Protein AF-A0A165F771-F1 (afdb_monomer)

Foldseek 3Di:
DDFDKDWDDDPWKIKIKTFDDDDDFDQVLLVVLCVCVPLAQDSAWDDDQFFTWGCLVWFWDDPDRGIIMIIDTGTGGDFGKDWDWDKDWLAWKKKFKWKAQDPQCQVCVVVLLVVLLVQLCVVDVVPDDPFKDKDWQKPVAQRQLVLQDPDGDRDSMIMIMMMIGHHYPVVRVSSVVSSQVCQQFPWGWDQDDPDPDPDDDDDSPRDGDRPGGRTHGPDPPRMDIPTIAMDIDDTDIDGDPDPCVVPPDDDDDDDDPPPPPPVVPPDDDDDDDDDDDDDPPPVPDDDDDDFLVNFFPDWWWWNNAFWKIKIKTFGSDLVSLVVVVVVPQQDLVNQCVSRVHDSVQWSDFDADSSSSMTMTMGTDPGTQRDPSDRDNTNGPPDDGRDPPD

Organism: NCBI:txid1314785

Secondary structure (DSSP, 8-state):
----EEEEE-SS-EEEEEE------TTHHHHHHTTTTTT-SSSSEEEETTEEEE-TT-EEEE-SSSEEEEEEEEEEE---EEEEEEEEEEEEEEEEEEEE--HHHHHHHHHHHHHHHHHHHHH-TT--STT-EEEEEEETTTTTTGGG----PPPS-EEEEEEEEESSHHHHHHHHHHHHHHHHH--EEE-----S----SS----EEE-SS-S-B-S-SS--EEEEEEEEEEEEEEEE-S-SSTTS----------SSSSSGGGSS----------SSTTGGGG--S---HHHHEEEEEEEE-STTEEEEEEEESSHHHHHHHHHT--S-HHHHHHHTT--GGGEEEEEEEGGGTEEEEEEE-SS-TT-TT-S-TT------------

Sequence (389 aa):
MATNTVITTNEHELSIIALTQHQLGHAWAWLRSAHTLYEKTHPDMLPGPSGMLNLTHIMYKQLTLHIMHVRGIMFESRPYRIKLKGVKKTGFRLVFIGGIRDVGLIAQINHVLSIVENDAQMMDLKFTGDNCCIAFDVYGKNRVMGLLEAVKQHTHELCVLCEVLTPTQGLVHSVFNALYIVLLHTPYAYQVHPSPSPVLPHSHAISWVAMGENLVSPFTSMETGLGEASEFCVYHLIDVDDPLAPFPITYQTMSSAAHALEQMKKEMEGKKVDLVTQWQWAIKCGEKVIELQDVVMVLRSKNSGPYKLMFDVIFLNEENFQEVKNSGVPKKDILVKVYGVKPEMMLTCLFFPQVHAFKFTISRMQPNGSFGETDMHGLICNIDLKRSD

Radius of gyration: 28.33 Å; Cα contacts (8 Å, |Δi|>4): 627; chains: 1; bounding box: 53×91×73 Å

InterPro domains:
  IPR010839 Acyclic terpene utilisation, N-terminal [PF07287] (34-197)
  IPR025496 Protein of unknown function DUF4387 [PF14330] (292-378)

pLDDT: mean 71.77, std 18.84, range [25.97, 94.12]

Solvent-accessible surface area (backbone atoms only — not comparable to full-atom values): 23378 Å² total; per-residue (Å²): 133,86,72,62,62,51,74,49,73,57,102,66,38,46,32,39,40,44,50,59,95,68,97,64,55,82,64,48,65,44,58,55,53,45,54,52,46,57,63,39,74,45,69,35,62,46,79,53,51,51,23,34,41,36,37,84,61,44,42,80,43,77,77,50,78,45,36,35,39,37,36,48,31,32,73,45,79,42,80,41,39,49,76,47,75,40,71,41,83,66,26,20,33,36,34,34,62,31,38,37,61,56,68,57,53,64,77,42,41,72,61,53,52,53,49,24,51,55,53,19,40,69,73,37,76,83,65,59,70,98,57,58,47,77,36,81,43,40,36,62,59,38,40,78,52,48,87,43,49,80,69,83,66,89,60,78,48,36,37,41,35,39,41,36,37,15,74,38,69,73,54,32,55,54,55,47,52,37,36,49,56,35,50,32,56,62,64,49,72,34,85,69,74,84,65,94,65,94,73,78,90,91,69,91,69,72,43,69,60,64,89,63,72,61,58,46,60,97,49,93,69,56,69,46,78,69,44,77,36,55,36,81,75,40,84,47,74,43,82,48,96,56,86,52,76,89,55,84,82,86,87,82,92,78,92,83,86,79,75,75,69,72,70,73,74,79,80,83,84,90,88,88,88,88,87,92,86,84,75,84,71,77,80,76,71,86,73,92,81,81,58,66,75,80,56,37,73,39,78,42,34,30,37,35,59,56,49,28,37,28,38,46,36,29,30,76,44,66,67,52,33,48,53,52,62,70,64,64,62,92,34,66,75,48,50,26,59,65,45,68,50,59,73,82,39,54,73,34,74,47,76,42,75,84,47,25,28,41,38,37,22,34,53,47,96,60,51,58,62,38,90,80,61,66,56,77,61,26,70,67,76,75,79,90,74,71,83,80,129

Nearest PDB structures (foldseek):
  2f7v-assembly1_A  TM=2.810E-01  e=6.922E+00  Xanthomonas campestris

Structure (mmCIF, N/CA/C/O backbone):
data_AF-A0A165F771-F1
#
_entry.id   AF-A0A165F771-F1
#
loop_
_atom_site.group_PDB
_atom_site.id
_atom_site.type_symbol
_atom_site.label_atom_id
_atom_site.label_alt_id
_atom_site.label_comp_id
_atom_site.label_asym_id
_atom_site.label_entity_id
_atom_site.label_seq_id
_atom_site.pdbx_PDB_ins_code
_atom_site.Cartn_x
_atom_site.Cartn_y
_atom_site.Cartn_z
_atom_site.occupancy
_atom_site.B_iso_or_equiv
_atom_site.auth_seq_id
_atom_site.auth_comp_id
_atom_site.auth_asym_id
_atom_site.auth_atom_id
_atom_site.pdbx_PDB_model_num
ATOM 1 N N . MET A 1 1 ? 7.103 -18.656 26.544 1.00 28.45 1 MET A N 1
ATOM 2 C CA . MET A 1 1 ? 6.274 -19.056 27.704 1.00 28.45 1 MET A CA 1
ATOM 3 C C . MET A 1 1 ? 4.851 -19.270 27.215 1.00 28.45 1 MET A C 1
ATOM 5 O O . MET A 1 1 ? 4.335 -18.402 26.524 1.00 28.45 1 MET A O 1
ATOM 9 N N . ALA A 1 2 ? 4.289 -20.459 27.445 1.00 25.97 2 ALA A N 1
ATOM 10 C CA . ALA A 1 2 ? 3.064 -20.930 26.799 1.00 25.97 2 ALA A CA 1
ATOM 11 C C . ALA A 1 2 ? 1.809 -20.183 27.291 1.00 25.97 2 ALA A C 1
ATOM 13 O O . ALA A 1 2 ? 1.517 -20.139 28.485 1.00 25.97 2 ALA A O 1
ATOM 14 N N . THR A 1 3 ? 1.055 -19.607 26.356 1.00 31.91 3 THR A N 1
ATOM 15 C CA . THR A 1 3 ? -0.298 -19.086 26.564 1.00 31.91 3 THR A CA 1
ATOM 16 C C . THR A 1 3 ? -1.257 -20.256 26.763 1.00 31.91 3 THR A C 1
ATOM 18 O O . THR A 1 3 ? -1.718 -20.866 25.801 1.00 31.91 3 THR A O 1
ATOM 21 N N . ASN A 1 4 ? -1.580 -20.584 28.014 1.00 36.94 4 ASN A N 1
ATOM 22 C CA . ASN A 1 4 ? -2.593 -21.600 28.298 1.00 36.94 4 ASN A CA 1
ATOM 23 C C . ASN A 1 4 ? -3.978 -21.056 27.913 1.00 36.94 4 ASN A C 1
ATOM 25 O O . ASN A 1 4 ? -4.586 -20.263 28.633 1.00 36.94 4 ASN A O 1
ATOM 29 N N . THR A 1 5 ? -4.449 -21.467 26.739 1.00 37.25 5 THR A N 1
ATOM 30 C CA . THR A 1 5 ? -5.792 -21.185 26.230 1.00 37.25 5 THR A CA 1
ATOM 31 C C . THR A 1 5 ? -6.615 -22.456 26.376 1.00 37.25 5 THR A C 1
ATOM 33 O O . THR A 1 5 ? -6.288 -23.471 25.767 1.00 37.25 5 THR A O 1
ATOM 36 N N . VAL A 1 6 ? -7.661 -22.418 27.201 1.00 37.03 6 VAL A N 1
ATOM 37 C CA . VAL A 1 6 ? -8.611 -23.527 27.324 1.00 37.03 6 VAL A CA 1
ATOM 38 C C . VAL A 1 6 ? -9.738 -23.263 26.336 1.00 37.03 6 VAL A C 1
ATOM 40 O O . VAL A 1 6 ? -10.462 -22.276 26.466 1.00 37.03 6 VAL A O 1
ATOM 43 N N . ILE A 1 7 ? -9.856 -24.122 25.328 1.00 39.56 7 ILE A N 1
ATOM 44 C CA . ILE A 1 7 ? -10.924 -24.071 24.329 1.00 39.56 7 ILE A CA 1
ATOM 45 C C . ILE A 1 7 ? -11.930 -25.159 24.692 1.00 39.56 7 ILE A C 1
ATOM 47 O O . ILE A 1 7 ? -11.562 -26.326 24.810 1.00 39.56 7 ILE A O 1
ATOM 51 N N . THR A 1 8 ? -13.189 -24.782 24.882 1.00 38.19 8 THR A N 1
ATOM 52 C CA . THR A 1 8 ? -14.305 -25.712 25.048 1.00 38.19 8 THR A CA 1
ATOM 53 C C . THR A 1 8 ? -15.272 -25.527 23.885 1.00 38.19 8 THR A C 1
ATOM 55 O O . THR A 1 8 ? -15.619 -24.407 23.520 1.00 38.19 8 THR A O 1
ATOM 58 N N . THR A 1 9 ? -15.689 -26.622 23.260 1.00 35.97 9 THR A N 1
ATOM 59 C CA . THR A 1 9 ? -16.608 -26.603 22.114 1.00 35.97 9 THR A CA 1
ATOM 60 C C . THR A 1 9 ? -17.872 -27.375 22.463 1.00 35.97 9 THR A C 1
ATOM 62 O O . THR A 1 9 ? -17.773 -28.498 22.957 1.00 35.97 9 THR A O 1
ATOM 65 N N . ASN A 1 10 ? -19.044 -26.801 22.197 1.00 41.66 10 ASN A N 1
ATOM 66 C CA . ASN A 1 10 ? -20.278 -27.569 22.006 1.00 41.66 10 ASN A CA 1
ATOM 67 C C . ASN A 1 10 ? -20.545 -27.690 20.487 1.00 41.66 10 ASN A C 1
ATOM 69 O O . ASN A 1 10 ? -19.837 -27.057 19.705 1.00 41.66 10 ASN A O 1
ATOM 73 N N . GLU A 1 11 ? -21.509 -28.509 20.055 1.00 44.09 11 GLU A N 1
ATOM 74 C CA . GLU A 1 11 ? -21.719 -28.866 18.633 1.00 44.09 11 GLU A CA 1
ATOM 75 C C . GLU A 1 11 ? -21.855 -27.664 17.667 1.00 44.09 11 GLU A C 1
ATOM 77 O O . GLU A 1 11 ? -21.627 -27.829 16.468 1.00 44.09 11 GLU A O 1
ATOM 82 N N . HIS A 1 12 ? -22.143 -26.448 18.163 1.00 44.62 12 HIS A N 1
ATOM 83 C CA . HIS A 1 12 ? -22.309 -25.238 17.344 1.00 44.62 12 HIS A CA 1
ATOM 84 C C . HIS A 1 12 ? -21.619 -23.962 17.874 1.00 44.62 12 HIS A C 1
ATOM 86 O O . HIS A 1 12 ? -21.603 -22.947 17.177 1.00 44.62 12 HIS A O 1
ATOM 92 N N . GLU A 1 13 ? -21.030 -23.982 19.071 1.00 41.25 13 GLU A N 1
ATOM 93 C CA . GLU A 1 13 ? -20.460 -22.810 19.742 1.00 41.25 13 GLU A CA 1
ATOM 94 C C . GLU A 1 13 ? -19.071 -23.115 20.313 1.00 41.25 13 GLU A C 1
ATOM 96 O O . GLU A 1 13 ? -18.854 -24.087 21.049 1.00 41.25 13 GLU A O 1
ATOM 101 N N . LEU A 1 14 ? -18.124 -22.229 20.008 1.00 46.34 14 LEU A N 1
ATOM 102 C CA . LEU A 1 14 ? -16.763 -22.284 20.524 1.00 46.34 14 LEU A CA 1
ATOM 103 C C . LEU A 1 14 ? -16.607 -21.278 21.674 1.00 46.34 14 LEU A C 1
ATOM 105 O O . LEU A 1 14 ? -16.805 -20.074 21.503 1.00 46.34 14 LEU A O 1
ATOM 109 N N . SER A 1 15 ? -16.246 -21.768 22.861 1.00 37.28 15 SER A N 1
ATOM 110 C CA . SER A 1 15 ? -15.972 -20.953 24.044 1.00 37.28 15 SER A CA 1
ATOM 111 C C . SER A 1 15 ? -14.488 -21.010 24.393 1.00 37.28 15 SER A C 1
ATOM 113 O O . SER A 1 15 ? -13.879 -22.075 24.453 1.00 37.28 15 SER A O 1
ATOM 115 N N . ILE A 1 16 ? -13.882 -19.843 24.612 1.00 51.59 16 ILE A N 1
ATOM 116 C CA . ILE A 1 16 ? -12.446 -19.724 24.883 1.00 51.59 16 ILE A CA 1
ATOM 117 C C . ILE A 1 16 ? -12.245 -19.054 26.236 1.00 51.59 16 ILE A C 1
ATOM 119 O O . ILE A 1 16 ? -12.798 -17.985 26.502 1.00 51.59 16 ILE A O 1
ATOM 123 N N . ILE A 1 17 ? -11.418 -19.665 27.080 1.00 42.66 17 ILE A N 1
ATOM 124 C CA . ILE A 1 17 ? -10.889 -19.064 28.302 1.00 42.66 17 ILE A CA 1
ATOM 125 C C . ILE A 1 17 ? -9.389 -18.858 28.090 1.00 42.66 17 ILE A C 1
ATOM 127 O O . ILE A 1 17 ? -8.619 -19.817 28.024 1.00 42.66 17 ILE A O 1
ATOM 131 N N . ALA A 1 18 ? -8.970 -17.601 27.954 1.00 43.16 18 ALA A N 1
ATOM 132 C CA . ALA A 1 18 ? -7.585 -17.251 27.643 1.00 43.16 18 ALA A CA 1
ATOM 133 C C . ALA A 1 18 ? -6.880 -16.620 28.855 1.00 43.16 18 ALA A C 1
ATOM 135 O O . ALA A 1 18 ? -7.299 -15.566 29.338 1.00 43.16 18 ALA A O 1
ATOM 136 N N . LEU A 1 19 ? -5.769 -17.216 29.301 1.00 37.06 19 LEU A N 1
ATOM 137 C CA . LEU A 1 19 ? -4.906 -16.694 30.372 1.00 37.06 19 LEU A CA 1
ATOM 138 C C . LEU A 1 19 ? -3.768 -15.825 29.807 1.00 37.06 19 LEU A C 1
ATOM 140 O O . LEU A 1 19 ? -3.180 -16.158 28.780 1.00 37.06 19 LEU A O 1
ATOM 144 N N . THR A 1 20 ? -3.428 -14.724 30.487 1.00 41.56 20 THR A N 1
ATOM 145 C CA . THR A 1 20 ? -2.232 -13.899 30.197 1.00 41.56 20 THR A CA 1
ATOM 146 C C . THR A 1 20 ? -1.314 -13.762 31.401 1.00 41.56 20 THR A C 1
ATOM 148 O O . THR A 1 20 ? -1.791 -13.582 32.514 1.00 41.56 20 THR A O 1
ATOM 151 N N . GLN A 1 21 ? -0.001 -13.761 31.152 1.00 38.47 21 GLN A N 1
ATOM 152 C CA . GLN A 1 21 ? 1.048 -13.633 32.176 1.00 38.47 21 GLN A CA 1
ATOM 153 C C . GLN A 1 21 ? 1.621 -12.205 32.338 1.00 38.47 21 GLN A C 1
ATOM 155 O O . GLN A 1 21 ? 2.573 -12.029 33.088 1.00 38.47 21 GLN A O 1
ATOM 160 N N . HIS A 1 22 ? 1.075 -11.177 31.672 1.00 39.28 22 HIS A N 1
ATOM 161 C CA . HIS A 1 22 ? 1.629 -9.812 31.724 1.00 39.28 22 HIS A CA 1
ATOM 162 C C . HIS A 1 22 ? 0.827 -8.849 32.617 1.00 39.28 22 HIS A C 1
ATOM 164 O O . HIS A 1 22 ? -0.398 -8.819 32.562 1.00 39.28 22 HIS A O 1
ATOM 170 N N . GLN A 1 23 ? 1.558 -8.044 33.401 1.00 39.53 23 GLN A N 1
ATOM 171 C CA . GLN A 1 23 ? 1.109 -7.275 34.577 1.00 39.53 23 GLN A CA 1
ATOM 172 C C . GLN A 1 23 ? 0.292 -5.989 34.312 1.00 39.53 23 GLN A C 1
ATOM 174 O O . GLN A 1 23 ? 0.146 -5.162 35.209 1.00 39.53 23 GLN A O 1
ATOM 179 N N . LEU A 1 24 ? -0.246 -5.776 33.111 1.00 39.16 24 LEU A N 1
ATOM 180 C CA . LEU A 1 24 ? -1.029 -4.573 32.796 1.00 39.16 24 LEU A CA 1
ATOM 181 C C . LEU A 1 24 ? -2.526 -4.934 32.794 1.00 39.16 24 LEU A C 1
ATOM 183 O O . LEU A 1 24 ? -2.942 -5.851 32.096 1.00 39.16 24 LEU A O 1
ATOM 187 N N . GLY A 1 25 ? -3.320 -4.255 33.629 1.00 41.97 25 GLY A N 1
ATOM 188 C CA . GLY A 1 25 ? -4.717 -4.591 33.948 1.00 41.97 25 GLY A CA 1
ATOM 189 C C . GLY A 1 25 ? -5.767 -4.318 32.853 1.00 41.97 25 GLY A C 1
ATOM 190 O O . GLY A 1 25 ? -5.460 -4.306 31.667 1.00 41.97 25 GLY A O 1
ATOM 191 N N . HIS A 1 26 ? -7.022 -4.119 33.289 1.00 40.59 26 HIS A N 1
ATOM 192 C CA . HIS A 1 26 ? -8.334 -4.082 32.591 1.00 40.59 26 HIS A CA 1
ATOM 193 C C . HIS A 1 26 ? -8.446 -3.683 31.092 1.00 40.59 26 HIS A C 1
ATOM 195 O O . HIS A 1 26 ? -9.433 -4.057 30.459 1.00 40.59 26 HIS A O 1
ATOM 201 N N . ALA A 1 27 ? -7.472 -3.000 30.489 1.00 42.12 27 ALA A N 1
ATOM 202 C CA . ALA A 1 27 ? -7.439 -2.653 29.063 1.00 42.12 27 ALA A CA 1
ATOM 203 C C . ALA A 1 27 ? -7.090 -3.838 28.124 1.00 42.12 27 ALA A C 1
ATOM 205 O O . ALA A 1 27 ? -7.340 -3.778 26.921 1.00 42.12 27 ALA A O 1
ATOM 206 N N . TRP A 1 28 ? -6.550 -4.950 28.641 1.00 49.09 28 TRP A N 1
ATOM 207 C CA . TRP A 1 28 ? -6.090 -6.068 27.795 1.00 49.09 28 TRP A CA 1
ATOM 208 C C . TRP A 1 28 ? -7.178 -6.996 27.265 1.00 49.09 28 TRP A C 1
ATOM 210 O O . TRP A 1 28 ? -6.947 -7.669 26.262 1.00 49.09 28 TRP A O 1
ATOM 220 N N . ALA A 1 29 ? -8.346 -7.054 27.906 1.00 45.41 29 ALA A N 1
ATOM 221 C CA . ALA A 1 29 ? -9.497 -7.779 27.362 1.00 45.41 29 ALA A CA 1
ATOM 222 C C . ALA A 1 29 ? -9.829 -7.254 25.954 1.00 45.41 29 ALA A C 1
ATOM 224 O O . ALA A 1 29 ? -9.896 -8.015 24.990 1.00 45.41 29 ALA A O 1
ATOM 225 N N . TRP A 1 30 ? -9.874 -5.923 25.862 1.00 49.34 30 TRP A N 1
ATOM 226 C CA . TRP A 1 30 ? -10.142 -5.123 24.671 1.00 49.34 30 TRP A CA 1
ATOM 227 C C . TRP A 1 30 ? -8.976 -5.138 23.670 1.00 49.34 30 TRP A C 1
ATOM 229 O O . TRP A 1 30 ? -9.172 -5.263 22.464 1.00 49.34 30 TRP A O 1
ATOM 239 N N . LEU A 1 31 ? -7.728 -5.105 24.151 1.00 49.31 31 LEU A N 1
ATOM 240 C CA . LEU A 1 31 ? -6.547 -5.224 23.285 1.00 49.31 31 LEU A CA 1
ATOM 241 C C . LEU A 1 31 ? -6.373 -6.645 22.703 1.00 49.31 31 LEU A C 1
ATOM 243 O O . LEU A 1 31 ? -5.847 -6.822 21.601 1.00 49.31 31 LEU A O 1
ATOM 247 N N . ARG A 1 32 ? -6.824 -7.689 23.412 1.00 51.34 32 ARG A N 1
ATOM 248 C CA . ARG A 1 32 ? -6.842 -9.063 22.885 1.00 51.34 32 ARG A CA 1
ATOM 249 C C . ARG A 1 32 ? -8.003 -9.300 21.937 1.00 51.34 32 ARG A C 1
ATOM 251 O O . ARG A 1 32 ? -7.781 -9.910 20.896 1.00 51.34 32 ARG A O 1
ATOM 258 N N . SER A 1 33 ? -9.193 -8.787 22.228 1.00 54.97 33 SER A N 1
ATOM 259 C CA . SER A 1 33 ? -10.298 -8.825 21.269 1.00 54.97 33 SER A CA 1
ATOM 260 C C . SER A 1 33 ? -9.965 -8.038 19.992 1.00 54.97 33 SER A C 1
ATOM 262 O O . SER A 1 33 ? -10.337 -8.454 18.904 1.00 54.97 33 SER A O 1
ATOM 264 N N . ALA A 1 34 ? -9.119 -7.007 20.070 1.00 55.88 34 ALA A N 1
ATOM 265 C CA . ALA A 1 34 ? -8.562 -6.328 18.900 1.00 55.88 34 ALA A CA 1
ATOM 266 C C . ALA A 1 34 ? -7.661 -7.195 17.989 1.00 55.88 34 ALA A C 1
ATOM 268 O O . ALA A 1 34 ? -7.359 -6.781 16.866 1.00 55.88 34 ALA A O 1
ATOM 269 N N . HIS A 1 35 ? -7.245 -8.403 18.399 1.00 60.94 35 HIS A N 1
ATOM 270 C CA . HIS A 1 35 ? -6.588 -9.346 17.482 1.00 60.94 35 HIS A CA 1
ATOM 271 C C . HIS A 1 35 ? -7.554 -9.904 16.432 1.00 60.94 35 HIS A C 1
ATOM 273 O O . HIS A 1 35 ? -7.104 -10.274 15.350 1.00 60.94 35 HIS A O 1
ATOM 279 N N . THR A 1 36 ? -8.870 -9.922 16.688 1.00 61.34 36 THR A N 1
ATOM 280 C CA . THR A 1 36 ? -9.841 -10.269 15.636 1.00 61.34 36 THR A CA 1
ATOM 281 C C . THR A 1 36 ? -9.897 -9.192 14.552 1.00 61.34 36 THR A C 1
ATOM 283 O O . THR A 1 36 ? -10.221 -9.499 13.407 1.00 61.34 36 THR A O 1
ATOM 286 N N . LEU A 1 37 ? -9.503 -7.953 14.882 1.00 65.19 37 LEU A N 1
ATOM 287 C CA . LEU A 1 37 ? -9.395 -6.839 13.939 1.00 65.19 37 LEU A CA 1
ATOM 288 C C . LEU A 1 37 ? -8.088 -6.871 13.133 1.00 65.19 37 LEU A C 1
ATOM 290 O O . LEU A 1 37 ? -8.074 -6.397 11.996 1.00 65.19 37 LEU A O 1
ATOM 294 N N . TYR A 1 38 ? -7.008 -7.410 13.707 1.00 64.81 38 TYR A N 1
ATOM 295 C CA . TYR A 1 38 ? -5.645 -7.307 13.178 1.00 64.81 38 TYR A CA 1
ATOM 296 C C . TYR A 1 38 ? -5.472 -8.001 11.821 1.00 64.81 38 TYR A C 1
ATOM 298 O O . TYR A 1 38 ? -5.721 -9.198 11.688 1.00 64.81 38 TYR A O 1
ATOM 306 N N . GLU A 1 39 ? -5.030 -7.236 10.817 1.00 66.12 39 GLU A N 1
ATOM 307 C CA . GLU A 1 39 ? -4.794 -7.683 9.430 1.00 66.12 39 GLU A CA 1
ATOM 308 C C . GLU A 1 39 ? -6.019 -8.317 8.738 1.00 66.12 39 GLU A C 1
ATOM 310 O O . GLU A 1 39 ? -5.910 -8.929 7.670 1.00 66.12 39 GLU A O 1
ATOM 315 N N . LYS A 1 40 ? -7.226 -8.139 9.293 1.00 75.69 40 LYS A N 1
ATOM 316 C CA . LYS A 1 40 ? -8.477 -8.664 8.728 1.00 75.69 40 LYS A CA 1
ATOM 317 C C . LYS A 1 40 ? -9.257 -7.594 7.977 1.00 75.69 40 LYS A C 1
ATOM 319 O O . LYS A 1 40 ? -9.381 -6.462 8.427 1.00 75.69 40 LYS A O 1
ATOM 324 N N . THR A 1 41 ? -9.852 -7.985 6.850 1.00 73.75 41 THR A N 1
ATOM 325 C CA . THR A 1 41 ? -10.706 -7.106 6.032 1.00 73.75 41 THR A CA 1
ATOM 326 C C . THR A 1 41 ? -12.038 -6.798 6.719 1.00 73.75 41 THR A C 1
ATOM 328 O O . THR A 1 41 ? -12.605 -5.722 6.539 1.00 73.75 41 THR A O 1
ATOM 331 N N . HIS A 1 42 ? -12.554 -7.757 7.486 1.00 78.94 42 HIS A N 1
ATOM 332 C CA . HIS A 1 42 ? -13.834 -7.658 8.170 1.00 78.94 42 HIS A CA 1
ATOM 333 C C . HIS A 1 42 ? -13.667 -8.152 9.614 1.00 78.94 42 HIS A C 1
ATOM 335 O O . HIS A 1 42 ? -12.934 -9.124 9.820 1.00 78.94 42 HIS A O 1
ATOM 341 N N . PRO A 1 43 ? -14.265 -7.478 10.610 1.00 78.00 43 PRO A N 1
ATOM 342 C CA . PRO A 1 43 ? -13.998 -7.774 12.015 1.00 78.00 43 PRO A CA 1
ATOM 343 C C . PRO A 1 43 ? -14.782 -8.967 12.569 1.00 78.00 43 PRO A C 1
ATOM 345 O O . PRO A 1 43 ? -14.329 -9.559 13.546 1.00 78.00 43 PRO A O 1
ATOM 348 N N . ASP A 1 44 ? -15.921 -9.326 11.966 1.00 82.44 44 ASP A N 1
ATOM 349 C CA . ASP A 1 44 ? -16.794 -10.398 12.462 1.00 82.44 44 ASP A CA 1
ATOM 350 C C . ASP A 1 44 ? -16.818 -11.676 11.600 1.00 82.44 44 ASP A C 1
ATOM 352 O O . ASP A 1 44 ? -17.073 -12.750 12.128 1.00 82.44 44 ASP A O 1
ATOM 356 N N . MET A 1 45 ? -16.492 -11.600 10.308 1.00 82.88 45 MET A N 1
ATOM 357 C CA . MET A 1 45 ? -16.521 -12.739 9.385 1.00 82.88 45 MET A CA 1
ATOM 358 C C . MET A 1 45 ? -15.101 -13.109 8.969 1.00 82.88 45 MET A C 1
ATOM 360 O O . MET A 1 45 ? -14.478 -12.438 8.140 1.00 82.88 45 MET A O 1
ATOM 364 N N . LEU A 1 46 ? -14.576 -14.182 9.563 1.00 83.06 46 LEU A N 1
ATOM 365 C CA . LEU A 1 46 ? -13.206 -14.641 9.358 1.00 83.06 46 LEU A CA 1
ATOM 366 C C . LEU A 1 46 ? -13.171 -15.906 8.483 1.00 83.06 46 LEU A C 1
ATOM 368 O O . LEU A 1 46 ? -13.440 -17.002 8.982 1.00 83.06 46 LEU A O 1
ATOM 372 N N . PRO A 1 47 ? -12.829 -15.790 7.184 1.00 80.69 47 PRO A N 1
ATOM 373 C CA . PRO A 1 47 ? -12.807 -16.942 6.290 1.00 80.69 47 PRO A CA 1
ATOM 374 C C . PRO A 1 47 ? -11.636 -17.869 6.617 1.00 80.69 47 PRO A C 1
ATOM 376 O O . PRO A 1 47 ? -10.492 -17.423 6.734 1.00 80.69 47 PRO A O 1
ATOM 379 N N . GLY A 1 48 ? -11.931 -19.163 6.716 1.00 81.25 48 GLY A N 1
ATOM 380 C CA . GLY A 1 48 ? -10.969 -20.256 6.796 1.00 81.25 48 GLY A CA 1
ATOM 381 C C . GLY A 1 48 ? -11.117 -21.229 5.617 1.00 81.25 48 GLY A C 1
ATOM 382 O O . GLY A 1 48 ? -12.023 -21.073 4.798 1.00 81.25 48 GLY A O 1
ATOM 383 N N . PRO A 1 49 ? -10.236 -22.240 5.511 1.00 72.00 49 PRO A N 1
ATOM 384 C CA . PRO A 1 49 ? -10.241 -23.180 4.388 1.00 72.00 49 PRO A CA 1
ATOM 385 C C . PRO A 1 49 ? -11.541 -23.981 4.247 1.00 72.00 49 PRO A C 1
ATOM 387 O O . PRO A 1 49 ? -11.960 -24.236 3.130 1.00 72.00 49 PRO A O 1
ATOM 390 N N . SER A 1 50 ? -12.197 -24.340 5.356 1.00 76.12 50 SER A N 1
ATOM 391 C CA . SER A 1 50 ? -13.383 -25.216 5.403 1.00 76.12 50 SER A CA 1
ATOM 392 C C . SER A 1 50 ? -14.659 -24.524 5.903 1.00 76.12 50 SER A C 1
ATOM 394 O O . SER A 1 50 ? -15.624 -25.180 6.303 1.00 76.12 50 SER A O 1
ATOM 396 N N . GLY A 1 51 ? -14.663 -23.193 5.966 1.00 82.00 51 GLY A N 1
ATOM 397 C CA . GLY A 1 51 ? -15.772 -22.473 6.577 1.00 82.00 51 GLY A CA 1
ATOM 398 C C . GLY A 1 51 ? -15.487 -21.018 6.885 1.00 82.00 51 GLY A C 1
ATOM 399 O O . GLY A 1 51 ? -14.439 -20.464 6.558 1.00 82.00 51 GLY A O 1
ATOM 400 N N . MET A 1 52 ? -16.456 -20.390 7.527 1.00 84.00 52 MET A N 1
ATOM 401 C CA . MET A 1 52 ? -16.391 -19.019 7.997 1.00 84.00 52 MET A CA 1
ATOM 402 C C . MET A 1 52 ? -16.570 -19.025 9.508 1.00 84.00 52 MET A C 1
ATOM 404 O O . MET A 1 52 ? -17.529 -19.591 10.024 1.00 84.00 52 MET A O 1
ATOM 408 N N . LEU A 1 53 ? -15.651 -18.388 10.219 1.00 83.25 53 LEU A N 1
ATOM 409 C CA . LEU A 1 53 ? -15.799 -18.169 11.647 1.00 83.25 53 LEU A CA 1
ATOM 410 C C . LEU A 1 53 ? -16.550 -16.846 11.836 1.00 83.25 53 LEU A C 1
ATOM 412 O O . LEU A 1 53 ? -16.030 -15.780 11.506 1.00 83.25 53 LEU A O 1
ATOM 416 N N . ASN A 1 54 ? -17.795 -16.956 12.291 1.00 83.12 54 ASN A N 1
ATOM 417 C CA . ASN A 1 54 ? -18.737 -15.868 12.503 1.00 83.12 54 ASN A CA 1
ATOM 418 C C . ASN A 1 54 ? -18.666 -15.406 13.969 1.00 83.12 54 ASN A C 1
ATOM 420 O O . ASN A 1 54 ? -18.900 -16.176 14.904 1.00 83.12 54 ASN A O 1
ATOM 424 N N . LEU A 1 55 ? -18.312 -14.137 14.154 1.00 83.94 55 LEU A N 1
ATOM 425 C CA . LEU A 1 55 ? -18.149 -13.460 15.437 1.00 83.94 55 LEU A CA 1
ATOM 426 C C . LEU A 1 55 ? -19.238 -12.404 15.680 1.00 83.94 55 LEU A C 1
ATOM 428 O O . LEU A 1 55 ? -19.102 -11.610 16.608 1.00 83.94 55 LEU A O 1
ATOM 432 N N . THR A 1 56 ? -20.302 -12.340 14.876 1.00 82.12 56 THR A N 1
ATOM 433 C CA . THR A 1 56 ? -21.333 -11.290 14.988 1.00 82.12 56 THR A CA 1
ATOM 434 C C . THR A 1 56 ? -21.975 -11.263 16.382 1.00 82.12 56 THR A C 1
ATOM 436 O O . THR A 1 56 ? -22.290 -10.192 16.905 1.00 82.12 56 THR A O 1
ATOM 439 N N . HIS A 1 57 ? -22.091 -12.428 17.025 1.00 80.75 57 HIS A N 1
ATOM 440 C CA . HIS A 1 57 ? -22.645 -12.590 18.372 1.00 80.75 57 HIS A CA 1
ATOM 441 C C . HIS A 1 57 ? -21.579 -12.817 19.453 1.00 80.75 57 HIS A C 1
ATOM 443 O O . HIS A 1 57 ? -21.906 -13.279 20.547 1.00 80.75 57 HIS A O 1
ATOM 449 N N . ILE A 1 58 ? -20.307 -12.500 19.172 1.00 78.56 58 ILE A N 1
ATOM 450 C CA . ILE A 1 58 ? -19.236 -12.696 20.149 1.00 78.56 58 ILE A CA 1
ATOM 451 C C . ILE A 1 58 ? -19.466 -11.831 21.392 1.00 78.56 58 ILE A C 1
ATOM 453 O O . ILE A 1 58 ? -19.741 -10.633 21.313 1.00 78.56 58 ILE A O 1
ATOM 457 N N . MET A 1 59 ? -19.311 -12.448 22.558 1.00 71.56 59 MET A N 1
ATOM 458 C CA . MET A 1 59 ? -19.371 -11.785 23.851 1.00 71.56 59 MET A CA 1
ATOM 459 C C . MET A 1 59 ? -18.052 -11.968 24.588 1.00 71.56 59 MET A C 1
ATOM 461 O O . MET A 1 59 ? -17.571 -13.091 24.757 1.00 71.56 59 MET A O 1
ATOM 465 N N . TYR A 1 60 ? -17.509 -10.857 25.077 1.00 75.56 60 TYR A N 1
ATOM 466 C CA . TYR A 1 60 ? -16.325 -10.828 25.923 1.00 75.56 60 TYR A CA 1
ATOM 467 C C . TYR A 1 60 ? -16.747 -10.537 27.361 1.00 75.56 60 TYR A C 1
ATOM 469 O O . TYR A 1 60 ? -17.300 -9.481 27.658 1.00 75.56 60 TYR A O 1
ATOM 477 N N . LYS A 1 61 ? -16.487 -11.476 28.271 1.00 69.56 61 LYS A N 1
ATOM 478 C CA . LYS A 1 61 ? -16.720 -11.298 29.705 1.00 69.56 61 LYS A CA 1
ATOM 479 C C . LYS A 1 61 ? -15.402 -11.416 30.450 1.00 69.56 61 LYS A C 1
ATOM 481 O O . LYS A 1 61 ? -14.829 -12.500 30.557 1.00 69.56 61 LYS A O 1
ATOM 486 N N . GLN A 1 62 ? -14.929 -10.306 31.002 1.00 63.94 62 GLN A N 1
ATOM 487 C CA . GLN A 1 62 ? -13.767 -10.326 31.881 1.00 63.94 62 GLN A CA 1
ATOM 488 C C . GLN A 1 62 ? -14.134 -11.034 33.193 1.00 63.94 62 GLN A C 1
ATOM 490 O O . GLN A 1 62 ? -15.074 -10.626 33.872 1.00 63.94 62 GLN A O 1
ATOM 495 N N . LEU A 1 63 ? -13.419 -12.107 33.541 1.00 59.34 63 LEU A N 1
ATOM 496 C CA . LEU A 1 63 ? -13.636 -12.852 34.788 1.00 59.34 63 LEU A CA 1
ATOM 497 C C . LEU A 1 63 ? -12.669 -12.412 35.892 1.00 59.34 63 LEU A C 1
ATOM 499 O O . LEU A 1 63 ? -13.049 -12.340 37.055 1.00 59.34 63 LEU A O 1
ATOM 503 N N . THR A 1 64 ? -11.421 -12.107 35.535 1.00 57.78 64 THR A N 1
ATOM 504 C CA . THR A 1 64 ? -10.393 -11.561 36.441 1.00 57.78 64 THR A CA 1
ATOM 505 C C . THR A 1 64 ? -9.501 -10.591 35.669 1.00 57.78 64 THR A C 1
ATOM 507 O O . THR A 1 64 ? -9.687 -10.437 34.472 1.00 57.78 64 THR A O 1
ATOM 510 N N . LEU A 1 65 ? -8.487 -9.968 36.279 1.00 53.25 65 LEU A N 1
ATOM 511 C CA . LEU A 1 65 ? -7.527 -9.116 35.550 1.00 53.25 65 LEU A CA 1
ATOM 512 C C . LEU A 1 65 ? -6.864 -9.807 34.341 1.00 53.25 65 LEU A C 1
ATOM 514 O O . LEU A 1 65 ? -6.557 -9.145 33.356 1.00 53.25 65 LEU A O 1
ATOM 518 N N . HIS A 1 66 ? -6.694 -11.130 34.384 1.00 51.66 66 HIS A N 1
ATOM 519 C CA . HIS A 1 66 ? -5.935 -11.882 33.376 1.00 51.66 66 HIS A CA 1
ATOM 520 C C . HIS A 1 66 ? -6.756 -12.947 32.642 1.00 51.66 66 HIS A C 1
ATOM 522 O O . HIS A 1 66 ? -6.258 -13.551 31.688 1.00 51.66 66 HIS A O 1
ATOM 528 N N . ILE A 1 67 ? -7.995 -13.189 33.083 1.00 50.75 67 ILE A N 1
ATOM 529 C CA . ILE A 1 67 ? -8.877 -14.217 32.533 1.00 50.75 67 ILE A CA 1
ATOM 530 C C . ILE A 1 67 ? -10.066 -13.543 31.874 1.00 50.75 67 ILE A C 1
ATOM 532 O O . ILE A 1 67 ? -10.846 -12.842 32.524 1.00 50.75 67 ILE A O 1
ATOM 536 N N . MET A 1 68 ? -10.220 -13.831 30.589 1.00 58.81 68 MET A N 1
ATOM 537 C CA . MET A 1 68 ? -11.381 -13.446 29.809 1.00 58.81 68 MET A CA 1
ATOM 538 C C . MET A 1 68 ? -12.099 -14.696 29.331 1.00 58.81 68 MET A C 1
ATOM 540 O O . MET A 1 68 ? -11.474 -15.670 28.907 1.00 58.81 68 MET A O 1
ATOM 544 N N . HIS A 1 69 ? -13.419 -14.634 29.395 1.00 60.78 69 HIS A N 1
ATOM 545 C CA . HIS A 1 69 ? -14.307 -15.628 28.844 1.00 60.78 69 HIS A CA 1
ATOM 546 C C . HIS A 1 69 ? -14.916 -15.106 27.552 1.00 60.78 69 HIS A C 1
ATOM 548 O O . HIS A 1 69 ? -15.525 -14.038 27.536 1.00 60.78 69 HIS A O 1
ATOM 554 N N . VAL A 1 70 ? -14.729 -15.863 26.478 1.00 68.06 70 VAL A N 1
ATOM 555 C CA . VAL A 1 70 ? -15.264 -15.566 25.152 1.00 68.06 70 VAL A CA 1
ATOM 556 C C . VAL A 1 70 ? -16.315 -16.613 24.797 1.00 68.06 70 VAL A C 1
ATOM 558 O O . VAL A 1 70 ? -16.083 -17.814 24.988 1.00 68.06 70 VAL A O 1
ATOM 561 N N . ARG A 1 71 ? -17.472 -16.158 24.312 1.00 70.38 71 ARG A N 1
ATOM 562 C CA . ARG A 1 71 ? -18.607 -16.986 23.867 1.00 70.38 71 ARG A CA 1
ATOM 563 C C . ARG A 1 71 ? -19.277 -16.397 22.631 1.00 70.38 71 ARG A C 1
ATOM 565 O O . ARG A 1 71 ? -18.987 -15.257 22.283 1.00 70.38 71 ARG A O 1
ATOM 572 N N . GLY A 1 72 ? -20.155 -17.164 21.985 1.00 71.12 72 GLY A N 1
ATOM 573 C CA . GLY A 1 72 ? -20.907 -16.720 20.807 1.00 71.12 72 GLY A CA 1
ATOM 574 C C . GLY A 1 72 ? -20.136 -16.773 19.483 1.00 71.12 72 GLY A C 1
ATOM 575 O O . GLY A 1 72 ? -20.564 -16.158 18.510 1.00 71.12 72 GLY A O 1
ATOM 576 N N . ILE A 1 73 ? -19.005 -17.488 19.434 1.00 78.69 73 ILE A N 1
ATOM 577 C CA . ILE A 1 73 ? -18.301 -17.784 18.180 1.00 78.69 73 ILE A CA 1
ATOM 578 C C . ILE A 1 73 ? -19.005 -18.956 17.505 1.00 78.69 73 ILE A C 1
ATOM 580 O O . ILE A 1 73 ? -19.069 -20.043 18.082 1.00 78.69 73 ILE A O 1
ATOM 584 N N . MET A 1 74 ? -19.468 -18.748 16.275 1.00 80.25 74 MET A N 1
ATOM 585 C CA . MET A 1 74 ? -20.107 -19.785 15.470 1.00 80.25 74 MET A CA 1
ATOM 586 C C . MET A 1 74 ? -19.231 -20.139 14.273 1.00 80.25 74 MET A C 1
ATOM 588 O O . MET A 1 74 ? -18.669 -19.262 13.615 1.00 80.25 74 MET A O 1
ATOM 592 N N . PHE A 1 75 ? -19.109 -21.430 13.976 1.00 81.25 75 PHE A N 1
ATOM 593 C CA . PHE A 1 75 ? -18.427 -21.895 12.775 1.00 81.25 75 PHE A CA 1
ATOM 594 C C . PHE A 1 75 ? -19.453 -22.293 11.716 1.00 81.25 75 PHE A C 1
ATOM 596 O O . PHE A 1 75 ? -20.186 -23.266 11.873 1.00 81.25 75 PHE A O 1
ATOM 603 N N . GLU A 1 76 ? -19.492 -21.543 10.621 1.00 84.31 76 GLU A N 1
ATOM 604 C CA . GLU A 1 76 ? -20.299 -21.863 9.451 1.00 84.31 76 GLU A CA 1
ATOM 605 C C . GLU A 1 76 ? -19.477 -22.739 8.509 1.00 84.31 76 GLU A C 1
ATOM 607 O O . GLU A 1 76 ? -18.545 -22.260 7.854 1.00 84.31 76 GLU A O 1
ATOM 612 N N . SER A 1 77 ? -19.823 -24.022 8.414 1.00 82.56 77 SER A N 1
ATOM 613 C CA . SER A 1 77 ? -19.190 -24.916 7.445 1.00 82.56 77 SER A CA 1
ATOM 614 C C . SER A 1 77 ? -19.451 -24.435 6.013 1.00 82.56 77 SER A C 1
ATOM 616 O O . SER A 1 77 ? -20.564 -24.041 5.662 1.00 82.56 77 SER A O 1
ATOM 618 N N . ARG A 1 78 ? -18.407 -24.447 5.182 1.00 84.56 78 ARG A N 1
ATOM 619 C CA . ARG A 1 78 ? -18.470 -24.159 3.742 1.00 84.56 78 ARG A CA 1
ATOM 620 C C . ARG A 1 78 ? -17.598 -25.174 2.994 1.00 84.56 78 ARG A C 1
ATOM 622 O O . ARG A 1 78 ? -16.710 -25.757 3.618 1.00 84.56 78 ARG A O 1
ATOM 629 N N . PRO A 1 79 ? -17.812 -25.383 1.681 1.00 82.25 79 PRO A N 1
ATOM 630 C CA . PRO A 1 79 ? -16.944 -26.246 0.885 1.00 82.25 79 PRO A CA 1
ATOM 631 C C . PRO A 1 79 ? -15.471 -25.872 1.051 1.00 82.25 79 PRO A C 1
ATOM 633 O O . PRO A 1 79 ? -15.137 -24.684 1.126 1.00 82.25 79 PRO A O 1
ATOM 636 N N . TYR A 1 80 ? -14.607 -26.886 1.135 1.00 83.69 80 TYR A N 1
ATOM 637 C CA . TYR A 1 80 ? -13.185 -26.665 1.346 1.00 83.69 80 TYR A CA 1
ATOM 638 C C . TYR A 1 80 ? -12.571 -25.974 0.129 1.00 83.69 80 TYR A C 1
ATOM 640 O O . TYR A 1 80 ? -12.735 -26.418 -1.007 1.00 83.69 80 TYR A O 1
ATOM 648 N N . ARG A 1 81 ? -11.834 -24.890 0.371 1.00 83.94 81 ARG A N 1
ATOM 649 C CA . ARG A 1 81 ? -11.144 -24.130 -0.669 1.00 83.94 81 ARG A CA 1
ATOM 650 C C . ARG A 1 81 ? -9.680 -23.943 -0.341 1.00 83.94 81 ARG A C 1
ATOM 652 O O . ARG A 1 81 ? -9.314 -23.532 0.760 1.00 83.94 81 ARG A O 1
ATOM 659 N N . ILE A 1 82 ? -8.843 -24.147 -1.348 1.00 84.75 82 ILE A N 1
ATOM 660 C CA . ILE A 1 82 ? 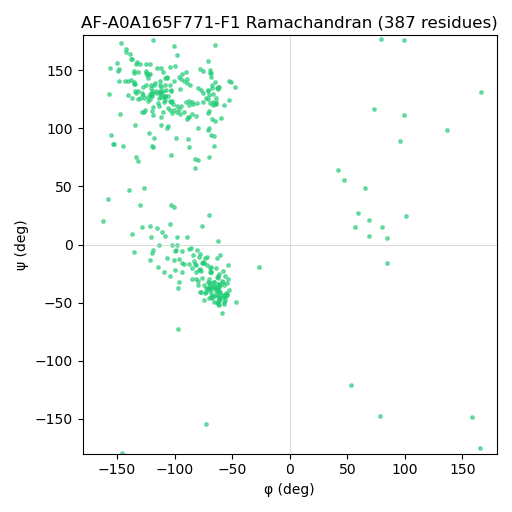-7.420 -23.826 -1.282 1.00 84.75 82 ILE A CA 1
ATOM 661 C C . ILE A 1 82 ? -7.204 -22.442 -1.881 1.00 84.75 82 ILE A C 1
ATOM 663 O O . ILE A 1 82 ? -7.703 -22.113 -2.958 1.00 84.75 82 ILE A O 1
ATOM 667 N N . LYS A 1 83 ? -6.423 -21.618 -1.185 1.00 85.81 83 LYS A N 1
ATOM 668 C CA . LYS A 1 83 ? -5.998 -20.319 -1.698 1.00 85.81 83 LYS A CA 1
ATOM 669 C C . LYS A 1 83 ? -4.759 -20.481 -2.565 1.00 85.81 83 LYS A C 1
ATOM 671 O O . LYS A 1 83 ? -3.679 -20.749 -2.045 1.00 85.81 83 LYS A O 1
ATOM 676 N N . LEU A 1 84 ? -4.907 -20.232 -3.860 1.00 84.44 84 LEU A N 1
ATOM 677 C CA . LEU A 1 84 ? -3.791 -20.181 -4.789 1.00 84.44 84 LEU A CA 1
ATOM 678 C C . LEU A 1 84 ? -3.249 -18.751 -4.865 1.00 84.44 84 LEU A C 1
ATOM 680 O O . LEU A 1 84 ? -3.975 -17.801 -5.177 1.00 84.44 84 LEU A O 1
ATOM 684 N N . LYS A 1 85 ? -1.957 -18.609 -4.568 1.00 84.75 85 LYS A N 1
ATOM 685 C CA . LYS A 1 85 ? -1.189 -17.383 -4.782 1.00 84.75 85 LYS A CA 1
ATOM 686 C C . LYS A 1 85 ? -0.034 -17.703 -5.719 1.00 84.75 85 LYS A C 1
ATOM 688 O O . LYS A 1 85 ? 0.708 -18.643 -5.455 1.00 84.75 85 LYS A O 1
ATOM 693 N N . GLY A 1 86 ? 0.114 -16.920 -6.776 1.00 83.00 86 GLY A N 1
ATOM 694 C CA . GLY A 1 86 ? 1.188 -17.069 -7.751 1.00 83.00 86 GLY A CA 1
ATOM 695 C C . GLY A 1 86 ? 1.844 -15.730 -8.033 1.00 83.00 86 GLY A C 1
ATOM 696 O O . GLY A 1 86 ? 1.186 -14.685 -7.983 1.00 83.00 86 GLY A O 1
ATOM 697 N N . VAL A 1 87 ? 3.138 -15.782 -8.326 1.00 85.94 87 VAL A N 1
ATOM 698 C CA . VAL A 1 87 ? 3.930 -14.628 -8.745 1.00 85.94 87 VAL A CA 1
ATOM 699 C C . VAL A 1 87 ? 4.533 -14.890 -10.118 1.00 85.94 87 VAL A C 1
ATOM 701 O O . VAL A 1 87 ? 4.856 -16.030 -10.454 1.00 85.94 87 VAL A O 1
ATOM 704 N N . LYS A 1 88 ? 4.670 -13.837 -10.919 1.00 87.38 88 LYS A N 1
ATOM 705 C CA . LYS A 1 88 ? 5.324 -13.871 -12.227 1.00 87.38 88 LYS A CA 1
ATOM 706 C C . LYS A 1 88 ? 6.539 -12.954 -12.182 1.00 87.38 88 LYS A C 1
ATOM 708 O O . LYS A 1 88 ? 6.436 -11.840 -11.674 1.00 87.38 88 LYS A O 1
ATOM 713 N N . LYS A 1 89 ? 7.660 -13.399 -12.756 1.00 89.75 89 LYS A N 1
ATOM 714 C CA . LYS A 1 89 ? 8.822 -12.537 -12.992 1.00 89.75 89 LYS A CA 1
ATOM 715 C C . LYS A 1 89 ? 8.449 -11.425 -13.976 1.00 89.75 89 LYS A C 1
ATOM 717 O O . LYS A 1 89 ? 7.966 -11.714 -15.072 1.00 89.75 89 LYS A O 1
ATOM 722 N N . THR A 1 90 ? 8.691 -10.179 -13.589 1.00 87.81 90 THR A N 1
ATOM 723 C CA . THR A 1 90 ? 8.385 -8.989 -14.397 1.00 87.81 90 THR A CA 1
ATOM 724 C C . THR A 1 90 ? 9.622 -8.377 -15.036 1.00 87.81 90 THR A C 1
ATOM 726 O O . THR A 1 90 ? 9.517 -7.787 -16.105 1.00 87.81 90 THR A O 1
ATOM 729 N N . GLY A 1 91 ? 10.801 -8.557 -14.438 1.00 91.19 91 GLY A N 1
ATOM 730 C CA . GLY A 1 91 ? 12.041 -8.020 -14.989 1.00 91.19 91 GLY A CA 1
ATOM 731 C C . GLY A 1 91 ? 13.138 -7.875 -13.946 1.00 91.19 91 GLY A C 1
ATOM 732 O O . GLY A 1 91 ? 13.209 -8.658 -13.000 1.00 91.19 91 GLY A O 1
ATOM 733 N N . PHE A 1 92 ? 13.986 -6.870 -14.134 1.00 92.44 92 PHE A N 1
ATOM 734 C CA . PHE A 1 92 ? 15.085 -6.495 -13.254 1.00 92.44 92 PHE A CA 1
ATOM 735 C C . PHE A 1 92 ? 14.896 -5.061 -12.772 1.00 92.44 92 PHE A C 1
ATOM 737 O O . PHE A 1 92 ? 14.579 -4.183 -13.578 1.00 92.44 92 PHE A O 1
ATOM 744 N N . ARG A 1 93 ? 15.095 -4.844 -11.470 1.00 93.00 93 ARG A N 1
ATOM 745 C CA . ARG A 1 93 ? 14.948 -3.547 -10.807 1.00 93.00 93 ARG A CA 1
ATOM 746 C C . ARG A 1 93 ? 16.281 -2.950 -10.405 1.00 93.00 93 ARG A C 1
ATOM 748 O O . ARG A 1 93 ? 17.176 -3.646 -9.918 1.00 93.00 93 ARG A O 1
ATOM 755 N N . LEU A 1 94 ? 16.352 -1.637 -10.532 1.00 93.19 94 LEU A N 1
ATOM 756 C CA . LEU A 1 94 ? 17.462 -0.825 -10.072 1.00 93.19 94 LEU A CA 1
ATOM 757 C C . LEU A 1 94 ? 16.902 0.465 -9.480 1.00 93.19 94 LEU A C 1
ATOM 759 O O . LEU A 1 94 ? 15.926 1.008 -10.001 1.00 93.19 94 LEU A O 1
ATOM 763 N N . VAL A 1 95 ? 17.502 0.928 -8.386 1.00 93.50 95 VAL A N 1
ATOM 764 C CA . VAL A 1 95 ? 17.115 2.177 -7.729 1.00 93.50 95 VAL A CA 1
ATOM 765 C C . VAL A 1 95 ? 18.291 3.135 -7.563 1.00 93.50 95 VAL A C 1
ATOM 767 O O . VAL A 1 95 ? 19.413 2.693 -7.313 1.00 93.50 95 VAL A O 1
ATOM 770 N N . PHE A 1 96 ? 18.026 4.442 -7.629 1.00 91.69 96 PHE A N 1
ATOM 771 C CA . PHE A 1 96 ? 18.891 5.459 -7.015 1.00 91.69 96 PHE A CA 1
ATOM 772 C C . PHE A 1 96 ? 18.130 6.281 -5.999 1.00 91.69 96 PHE A C 1
ATOM 774 O O . PHE A 1 96 ? 16.921 6.461 -6.114 1.00 91.69 96 PHE A O 1
ATOM 781 N N . ILE A 1 97 ? 18.876 6.849 -5.058 1.00 91.81 97 ILE A N 1
ATOM 782 C CA . ILE A 1 97 ? 18.382 7.811 -4.082 1.00 91.81 97 ILE A CA 1
ATOM 783 C C . ILE A 1 97 ? 19.223 9.087 -4.141 1.00 91.81 97 ILE A C 1
ATOM 785 O O . ILE A 1 97 ? 20.449 9.019 -4.212 1.00 91.81 97 ILE A O 1
ATOM 789 N N . GLY A 1 98 ? 18.579 10.250 -4.088 1.00 91.19 98 GLY A N 1
ATOM 790 C CA . GLY A 1 98 ? 19.284 11.521 -3.980 1.00 91.19 98 GLY A CA 1
ATOM 791 C C . GLY A 1 98 ? 18.451 12.638 -3.367 1.00 91.19 98 GLY A C 1
ATOM 792 O O . GLY A 1 98 ? 17.224 12.645 -3.450 1.00 91.19 98 GLY A O 1
ATOM 793 N N . GLY A 1 99 ? 19.134 13.575 -2.719 1.00 92.81 99 GLY A N 1
ATOM 794 C CA . GLY A 1 99 ? 18.543 14.735 -2.063 1.00 92.81 99 GLY A CA 1
ATOM 795 C C . GLY A 1 99 ? 18.506 15.966 -2.966 1.00 92.81 99 GLY A C 1
ATOM 796 O O . GLY A 1 99 ? 19.419 16.191 -3.760 1.00 92.81 99 GLY A O 1
ATOM 797 N N . ILE A 1 100 ? 17.471 16.787 -2.800 1.00 92.56 100 ILE A N 1
ATOM 798 C CA . ILE A 1 100 ? 17.315 18.096 -3.440 1.00 92.56 100 ILE A CA 1
ATOM 799 C C . ILE A 1 100 ? 17.017 19.130 -2.359 1.00 92.56 100 ILE A C 1
ATOM 801 O O . ILE A 1 100 ? 16.083 18.965 -1.574 1.00 92.56 100 ILE A O 1
ATOM 805 N N . ARG A 1 101 ? 17.786 20.221 -2.358 1.00 90.50 101 ARG A N 1
ATOM 806 C CA . ARG A 1 101 ? 17.619 21.356 -1.435 1.00 90.50 101 ARG A CA 1
ATOM 807 C C . ARG A 1 101 ? 17.371 22.691 -2.144 1.00 90.50 101 ARG A C 1
ATOM 809 O O . ARG A 1 101 ? 16.985 23.662 -1.499 1.00 90.50 101 ARG A O 1
ATOM 816 N N . ASP A 1 102 ? 17.598 22.761 -3.455 1.00 88.56 102 ASP A N 1
ATOM 817 C CA . ASP A 1 102 ? 17.365 23.993 -4.206 1.00 88.56 102 ASP A CA 1
ATOM 818 C C . ASP A 1 102 ? 15.868 24.336 -4.250 1.00 88.56 102 ASP A C 1
ATOM 820 O O . ASP A 1 102 ? 15.042 23.547 -4.710 1.00 88.56 102 ASP A O 1
ATOM 824 N N . VAL A 1 103 ? 15.516 25.530 -3.770 1.00 86.75 103 VAL A N 1
ATOM 825 C CA . VAL A 1 103 ? 14.121 25.979 -3.637 1.00 86.75 103 VAL A CA 1
ATOM 826 C C . VAL A 1 103 ? 13.445 26.134 -5.002 1.00 86.75 103 VAL A C 1
ATOM 828 O O . VAL A 1 103 ? 12.259 25.823 -5.139 1.00 86.75 103 VAL A O 1
ATOM 831 N N . GLY A 1 104 ? 14.189 26.583 -6.017 1.00 85.50 104 GLY A N 1
ATOM 832 C CA . GLY A 1 104 ? 13.688 26.735 -7.379 1.00 85.50 104 GLY A CA 1
ATOM 833 C C . GLY A 1 104 ? 13.340 25.384 -7.998 1.00 85.50 104 GLY A C 1
ATOM 834 O O . GLY A 1 104 ? 12.258 25.235 -8.570 1.00 85.50 104 GLY A O 1
ATOM 835 N N . LEU A 1 105 ? 14.209 24.386 -7.833 1.00 87.88 105 LEU A N 1
ATOM 836 C CA . LEU A 1 105 ? 13.991 23.023 -8.308 1.00 87.88 105 LEU A CA 1
ATOM 837 C C . LEU A 1 105 ? 12.853 22.329 -7.549 1.00 87.88 105 LEU A C 1
ATOM 839 O O . LEU A 1 105 ? 11.972 21.744 -8.178 1.00 87.88 105 LEU A O 1
ATOM 843 N N . ILE A 1 106 ? 12.801 22.450 -6.216 1.00 90.94 106 ILE A N 1
ATOM 844 C CA . ILE A 1 106 ? 11.720 21.890 -5.383 1.00 90.94 106 ILE A CA 1
ATOM 845 C C . ILE A 1 106 ? 10.345 22.373 -5.867 1.00 90.94 106 ILE A C 1
ATOM 847 O O . ILE A 1 106 ? 9.414 21.571 -5.999 1.00 90.94 106 ILE A O 1
ATOM 851 N N . ALA A 1 107 ? 10.215 23.666 -6.184 1.00 88.69 107 ALA A N 1
ATOM 852 C CA . ALA A 1 107 ? 8.953 24.263 -6.620 1.00 88.69 107 ALA A CA 1
ATOM 853 C C . ALA A 1 107 ? 8.419 23.679 -7.943 1.00 88.69 107 ALA A C 1
ATOM 855 O O . ALA A 1 107 ? 7.207 23.641 -8.155 1.00 88.69 107 ALA A O 1
ATOM 856 N N . GLN A 1 108 ? 9.303 23.185 -8.814 1.00 90.38 108 GLN A N 1
ATOM 857 C CA . GLN A 1 108 ? 8.959 22.700 -10.155 1.00 90.38 108 GLN A CA 1
ATOM 858 C C . GLN A 1 108 ? 9.347 21.236 -10.402 1.00 90.38 108 GLN A C 1
ATOM 860 O O . GLN A 1 108 ? 9.336 20.779 -11.544 1.00 90.38 108 GLN A O 1
ATOM 865 N N . ILE A 1 109 ? 9.635 20.477 -9.340 1.00 91.62 109 ILE A N 1
ATOM 866 C CA . ILE A 1 109 ? 10.203 19.126 -9.433 1.00 91.62 109 ILE A CA 1
ATOM 867 C C . ILE A 1 109 ? 9.402 18.187 -10.344 1.00 91.62 109 ILE A C 1
ATOM 869 O O . ILE A 1 109 ? 9.987 17.459 -11.129 1.00 91.62 109 ILE A O 1
ATOM 873 N N . ASN A 1 110 ? 8.065 18.245 -10.330 1.00 92.06 110 ASN A N 1
ATOM 874 C CA . ASN A 1 110 ? 7.243 17.392 -11.204 1.00 92.06 110 ASN A CA 1
ATOM 875 C C . ASN A 1 110 ? 7.459 17.698 -12.690 1.00 92.06 110 ASN A C 1
ATOM 877 O O . ASN A 1 110 ? 7.488 16.785 -13.507 1.00 92.06 110 ASN A O 1
ATOM 881 N N . HIS A 1 111 ? 7.585 18.980 -13.034 1.00 91.06 111 HIS A N 1
ATOM 882 C CA . HIS A 1 111 ? 7.824 19.406 -14.406 1.00 91.06 111 HIS A CA 1
ATOM 883 C C . HIS A 1 111 ? 9.224 18.977 -14.856 1.00 91.06 111 HIS A C 1
ATOM 885 O O . HIS A 1 111 ? 9.371 18.388 -15.922 1.00 91.06 111 HIS A O 1
ATOM 891 N N . VAL A 1 112 ? 10.234 19.177 -14.006 1.00 91.25 112 VAL A N 1
ATOM 892 C CA . VAL A 1 112 ? 11.607 18.742 -14.296 1.00 91.25 112 VAL A CA 1
ATOM 893 C C . VAL A 1 112 ? 11.680 17.230 -14.465 1.00 91.25 112 VAL A C 1
ATOM 895 O O . VAL A 1 112 ? 12.208 16.778 -15.468 1.00 91.25 112 VAL A O 1
ATOM 898 N N . LEU A 1 113 ? 11.082 16.441 -13.568 1.00 92.69 113 LEU A N 1
ATOM 899 C CA . LEU A 1 113 ? 11.074 14.979 -13.688 1.00 92.69 113 LEU A CA 1
ATOM 900 C C . LEU A 1 113 ? 10.378 14.494 -14.968 1.00 92.69 113 LEU A C 1
ATOM 902 O O . LEU A 1 113 ? 10.829 13.524 -15.565 1.00 92.69 113 LEU A O 1
ATOM 906 N N . SER A 1 114 ? 9.336 15.194 -15.435 1.00 91.19 114 SER A N 1
ATOM 907 C CA . SER A 1 114 ? 8.703 14.873 -16.722 1.00 91.19 114 SER A CA 1
ATOM 908 C C . SER A 1 114 ? 9.606 15.169 -17.925 1.00 91.19 114 SER A C 1
ATOM 910 O O . SER A 1 114 ? 9.599 14.416 -18.895 1.00 91.19 114 SER A O 1
ATOM 912 N N . ILE A 1 115 ? 10.418 16.231 -17.859 1.00 89.69 115 ILE A N 1
ATOM 913 C CA . ILE A 1 115 ? 11.438 16.522 -18.878 1.00 89.69 115 ILE A CA 1
ATOM 914 C C . ILE A 1 115 ? 12.529 15.458 -18.826 1.00 89.69 115 ILE A C 1
ATOM 916 O O . ILE A 1 115 ? 12.891 14.920 -19.863 1.00 89.69 115 ILE A O 1
ATOM 920 N N . VAL A 1 116 ? 13.001 15.116 -17.625 1.00 90.38 116 VAL A N 1
ATOM 921 C CA . VAL A 1 116 ? 14.038 14.102 -17.415 1.00 90.38 116 VAL A CA 1
ATOM 922 C C . VAL A 1 116 ? 13.635 12.771 -18.020 1.00 90.38 116 VAL A C 1
ATOM 924 O O . VAL A 1 116 ? 14.438 12.142 -18.702 1.00 90.38 116 VAL A O 1
ATOM 927 N N . GLU A 1 117 ? 12.390 12.358 -17.789 1.00 89.06 117 GLU A N 1
ATOM 928 C CA . GLU A 1 117 ? 11.842 11.162 -18.405 1.00 89.06 117 GLU A CA 1
ATOM 929 C C . GLU A 1 117 ? 11.893 11.285 -19.932 1.00 89.06 117 GLU A C 1
ATOM 931 O O . GLU A 1 117 ? 12.600 10.508 -20.563 1.00 89.06 117 GLU A O 1
ATOM 936 N N . ASN A 1 118 ? 11.260 12.302 -20.524 1.00 87.88 118 ASN A N 1
ATOM 937 C CA . ASN A 1 118 ? 11.215 12.484 -21.981 1.00 87.88 118 ASN A CA 1
ATOM 938 C C . ASN A 1 118 ? 12.607 12.547 -22.642 1.00 87.88 118 ASN A C 1
ATOM 940 O O . ASN A 1 118 ? 12.840 11.910 -23.670 1.00 87.88 118 ASN A O 1
ATOM 944 N N . ASP A 1 119 ? 13.542 13.288 -22.055 1.00 86.56 119 ASP A N 1
ATOM 945 C CA . ASP A 1 119 ? 14.895 13.471 -22.581 1.00 86.56 119 ASP A CA 1
ATOM 946 C C . ASP A 1 119 ? 15.726 12.187 -22.462 1.00 86.56 119 ASP A C 1
ATOM 948 O O . ASP A 1 119 ? 16.464 11.839 -23.388 1.00 86.56 119 ASP A O 1
ATOM 952 N N . ALA A 1 120 ? 15.568 11.422 -21.377 1.00 85.62 120 ALA A N 1
ATOM 953 C CA . ALA A 1 120 ? 16.215 10.120 -21.240 1.00 85.62 120 ALA A CA 1
ATOM 954 C C . ALA A 1 120 ? 15.694 9.109 -22.273 1.00 85.62 120 ALA A C 1
ATOM 956 O O . ALA A 1 120 ? 16.488 8.350 -22.834 1.00 85.62 120 ALA A O 1
ATOM 957 N N . GLN A 1 121 ? 14.391 9.135 -22.582 1.00 83.50 121 GLN A N 1
ATOM 958 C CA . GLN A 1 121 ? 13.813 8.314 -23.655 1.00 83.50 121 GLN A CA 1
ATOM 959 C C . GLN A 1 121 ? 14.386 8.684 -25.031 1.00 83.50 121 GLN A C 1
ATOM 961 O O . GLN A 1 121 ? 14.618 7.810 -25.864 1.00 83.50 121 GLN A O 1
ATOM 966 N N . MET A 1 122 ? 14.648 9.973 -25.274 1.00 81.69 122 MET A N 1
ATOM 967 C CA . MET A 1 122 ? 15.288 10.437 -26.510 1.00 81.69 122 MET A CA 1
ATOM 968 C C . MET A 1 122 ? 16.776 10.060 -26.587 1.00 81.69 122 MET A C 1
ATOM 970 O O . MET A 1 122 ? 17.286 9.809 -27.681 1.00 81.69 122 MET A O 1
ATOM 974 N N . MET A 1 123 ? 17.473 10.005 -25.448 1.00 77.12 123 MET A N 1
ATOM 975 C CA . MET A 1 123 ? 18.898 9.662 -25.365 1.00 77.12 123 MET A CA 1
ATOM 976 C C . MET A 1 123 ? 19.167 8.164 -25.570 1.00 77.12 123 MET A C 1
ATOM 978 O O . MET A 1 123 ? 20.179 7.803 -26.174 1.00 77.12 123 MET A O 1
ATOM 982 N N . ASP A 1 124 ? 18.270 7.292 -25.101 1.00 72.94 124 ASP A N 1
ATOM 983 C CA . ASP A 1 124 ? 18.368 5.844 -25.288 1.00 72.94 124 ASP A CA 1
ATOM 984 C C . ASP A 1 124 ? 17.131 5.294 -26.009 1.00 72.94 124 ASP A C 1
ATOM 986 O O . ASP A 1 124 ? 16.132 4.937 -25.392 1.00 72.94 124 ASP A O 1
ATOM 990 N N . LEU A 1 125 ? 17.230 5.135 -27.334 1.00 64.88 125 LEU A N 1
ATOM 991 C CA . LEU A 1 125 ? 16.173 4.558 -28.179 1.00 64.88 125 LEU A CA 1
ATOM 992 C C . LEU A 1 125 ? 15.808 3.107 -27.813 1.00 64.88 125 LEU A C 1
ATOM 994 O O . LEU A 1 125 ? 14.841 2.569 -28.349 1.00 64.88 125 LEU A O 1
ATOM 998 N N . LYS A 1 126 ? 16.567 2.436 -26.934 1.00 69.12 126 LYS A N 1
ATOM 999 C CA . LYS A 1 126 ? 16.168 1.133 -26.375 1.00 69.12 126 LYS A CA 1
ATOM 1000 C C . LYS A 1 126 ? 15.055 1.274 -25.341 1.00 69.12 126 LYS A C 1
ATOM 1002 O O . LYS A 1 126 ? 14.441 0.270 -24.979 1.00 69.12 126 LYS A O 1
ATOM 1007 N N . PHE A 1 127 ? 14.763 2.496 -24.907 1.00 66.62 127 PHE A N 1
ATOM 1008 C CA . PHE A 1 127 ? 13.570 2.847 -24.161 1.00 66.62 127 PHE A CA 1
ATOM 1009 C C . PHE A 1 127 ? 12.337 2.755 -25.076 1.00 66.62 127 PHE A C 1
ATOM 1011 O O . PHE A 1 127 ? 11.823 3.748 -25.580 1.00 66.62 127 PHE A O 1
ATOM 1018 N N . THR A 1 128 ? 11.890 1.531 -25.366 1.00 58.75 128 THR A N 1
ATOM 1019 C CA . THR A 1 128 ? 10.743 1.286 -26.251 1.00 58.75 128 THR A CA 1
ATOM 1020 C C . THR A 1 128 ? 9.712 0.367 -25.610 1.00 58.75 128 THR A C 1
ATOM 1022 O O . THR A 1 128 ? 10.022 -0.733 -25.149 1.00 58.75 128 THR A O 1
ATOM 1025 N N . GLY A 1 129 ? 8.455 0.815 -25.659 1.00 58.47 129 GLY A N 1
ATOM 1026 C CA . GLY A 1 129 ? 7.265 0.037 -25.315 1.00 58.47 129 GLY A CA 1
ATOM 1027 C C . GLY A 1 129 ? 6.973 -0.097 -23.819 1.00 58.47 129 GLY A C 1
ATOM 1028 O O . GLY A 1 129 ? 7.749 0.322 -22.966 1.00 58.47 129 GLY A O 1
ATOM 1029 N N . ASP A 1 130 ? 5.854 -0.760 -23.522 1.00 60.59 130 ASP A N 1
ATOM 1030 C CA . ASP A 1 130 ? 5.280 -0.979 -22.179 1.00 60.59 130 ASP A CA 1
ATOM 1031 C C . ASP A 1 130 ? 6.168 -1.802 -21.216 1.00 60.59 130 ASP A C 1
ATOM 1033 O O . ASP A 1 130 ? 5.761 -2.140 -20.107 1.00 60.59 130 ASP A O 1
ATOM 1037 N N . ASN A 1 131 ? 7.375 -2.173 -21.645 1.00 69.88 131 ASN A N 1
ATOM 1038 C CA . ASN A 1 131 ? 8.277 -3.074 -20.933 1.00 69.88 131 ASN A CA 1
ATOM 1039 C C . ASN A 1 131 ? 9.337 -2.344 -20.090 1.00 69.88 131 ASN A C 1
ATOM 1041 O O . ASN A 1 131 ? 10.021 -2.995 -19.298 1.00 69.88 131 ASN A O 1
ATOM 1045 N N . CYS A 1 132 ? 9.499 -1.031 -20.272 1.00 85.00 132 CYS A N 1
ATOM 1046 C CA . CYS A 1 132 ? 10.385 -0.192 -19.469 1.00 85.00 132 CYS A CA 1
ATOM 1047 C C . CYS A 1 132 ? 9.540 0.733 -18.597 1.00 85.00 132 CYS A C 1
ATOM 1049 O O . CYS A 1 132 ? 8.860 1.618 -19.109 1.00 85.00 132 CYS A O 1
ATOM 1051 N N . CYS A 1 133 ? 9.603 0.544 -17.283 1.00 88.88 133 CYS A N 1
ATOM 1052 C CA . CYS A 1 133 ? 8.867 1.368 -16.333 1.00 88.88 133 CYS A CA 1
ATOM 1053 C C . CYS A 1 133 ? 9.844 2.213 -15.516 1.00 88.88 133 CYS A C 1
ATOM 1055 O O . CYS A 1 133 ? 10.854 1.698 -15.029 1.00 88.88 133 CYS A O 1
ATOM 1057 N N . ILE A 1 134 ? 9.515 3.491 -15.338 1.00 90.19 134 ILE A N 1
ATOM 1058 C CA . ILE A 1 134 ? 10.230 4.425 -14.466 1.00 90.19 134 ILE A CA 1
ATOM 1059 C C . ILE A 1 134 ? 9.241 4.940 -13.424 1.00 90.19 134 ILE A C 1
ATOM 1061 O O . ILE A 1 134 ? 8.092 5.242 -13.743 1.00 90.19 134 ILE A O 1
ATOM 1065 N N . ALA A 1 135 ? 9.676 5.032 -12.174 1.00 91.44 135 ALA A N 1
ATOM 1066 C CA . ALA A 1 135 ? 8.923 5.679 -11.115 1.00 91.44 135 ALA A CA 1
ATOM 1067 C C . ALA A 1 135 ? 9.839 6.635 -10.360 1.00 91.44 135 ALA A C 1
ATOM 1069 O O . ALA A 1 135 ? 10.884 6.231 -9.855 1.00 91.44 135 ALA A O 1
ATOM 1070 N N . PHE A 1 136 ? 9.430 7.901 -10.274 1.00 92.75 136 PHE A N 1
ATOM 1071 C CA . PHE A 1 136 ? 10.072 8.882 -9.411 1.00 92.75 136 PHE A CA 1
ATOM 1072 C C . PHE A 1 136 ? 9.265 9.073 -8.130 1.00 92.75 136 PHE A C 1
ATOM 1074 O O . PHE A 1 136 ? 8.150 9.601 -8.120 1.00 92.75 136 PHE A O 1
ATOM 1081 N N . ASP A 1 137 ? 9.889 8.696 -7.029 1.00 92.44 137 ASP A N 1
ATOM 1082 C CA . ASP A 1 137 ? 9.315 8.649 -5.705 1.00 92.44 137 ASP A CA 1
ATOM 1083 C C . ASP A 1 137 ? 9.877 9.791 -4.863 1.00 92.44 137 ASP A C 1
ATOM 1085 O O . ASP A 1 137 ? 10.993 9.730 -4.350 1.00 92.44 137 ASP A O 1
ATOM 1089 N N . VAL A 1 138 ? 9.097 10.866 -4.732 1.00 93.62 138 VAL A N 1
ATOM 1090 C CA . VAL A 1 138 ? 9.560 12.117 -4.115 1.00 93.62 138 VAL A CA 1
ATOM 1091 C C . VAL A 1 138 ? 9.110 12.222 -2.651 1.00 93.62 138 VAL A C 1
ATOM 1093 O O . VAL A 1 138 ? 8.019 12.712 -2.331 1.00 93.62 138 VAL A O 1
ATOM 1096 N N . TYR A 1 139 ? 9.958 11.754 -1.738 1.00 92.56 139 TYR A N 1
ATOM 1097 C CA . TYR A 1 139 ? 9.799 11.928 -0.294 1.00 92.56 139 TYR A CA 1
ATOM 1098 C C . TYR A 1 139 ? 10.011 13.389 0.116 1.00 92.56 139 TYR A C 1
ATOM 1100 O O . TYR A 1 139 ? 10.769 14.128 -0.508 1.00 92.56 139 TYR A O 1
ATOM 1108 N N . GLY A 1 140 ? 9.296 13.815 1.159 1.00 90.25 140 GLY A N 1
ATOM 1109 C CA . GLY A 1 140 ? 9.157 15.228 1.521 1.00 90.25 140 GLY A CA 1
ATOM 1110 C C . GLY A 1 140 ? 8.039 15.939 0.755 1.00 90.25 140 GLY A C 1
ATOM 1111 O O . GLY A 1 140 ? 7.574 16.972 1.200 1.00 90.25 140 GLY A O 1
ATOM 1112 N N . LYS A 1 141 ? 7.525 15.375 -0.345 1.00 89.62 141 LYS A N 1
ATOM 1113 C CA . LYS A 1 141 ? 6.385 15.957 -1.063 1.00 89.62 141 LYS A CA 1
ATOM 1114 C C . LYS A 1 141 ? 5.059 15.320 -0.663 1.00 89.62 141 LYS A C 1
ATOM 1116 O O . LYS A 1 141 ? 4.243 15.939 0.002 1.00 89.62 141 LYS A O 1
ATOM 1121 N N . ASN A 1 142 ? 4.838 14.088 -1.105 1.00 89.38 142 ASN A N 1
ATOM 1122 C CA . ASN A 1 142 ? 3.614 13.335 -0.832 1.00 89.38 142 ASN A CA 1
ATOM 1123 C C . ASN A 1 142 ? 3.799 11.833 -1.076 1.00 89.38 142 ASN A C 1
ATOM 1125 O O . ASN A 1 142 ? 2.822 11.134 -1.299 1.00 89.38 142 ASN A O 1
ATOM 1129 N N . ARG A 1 143 ? 5.031 11.304 -1.098 1.00 89.31 143 ARG A N 1
ATOM 1130 C CA . ARG A 1 143 ? 5.255 9.936 -1.586 1.00 89.31 143 ARG A CA 1
ATOM 1131 C C . ARG A 1 143 ? 4.548 8.849 -0.772 1.00 89.31 143 ARG A C 1
ATOM 1133 O O . ARG A 1 143 ? 4.006 7.930 -1.367 1.00 89.31 143 ARG A O 1
ATOM 1140 N N . VAL A 1 144 ? 4.510 8.962 0.556 1.00 87.62 144 VAL A N 1
ATOM 1141 C CA . VAL A 1 144 ? 3.893 7.942 1.427 1.00 87.62 144 VAL A CA 1
ATOM 1142 C C . VAL A 1 144 ? 2.397 7.792 1.127 1.00 87.62 144 VAL A C 1
ATOM 1144 O O . VAL A 1 144 ? 1.908 6.685 0.914 1.00 87.62 144 VAL A O 1
ATOM 1147 N N . MET A 1 145 ? 1.689 8.921 1.058 1.00 83.81 145 MET A N 1
ATOM 1148 C CA . MET A 1 145 ? 0.237 8.984 0.872 1.00 83.81 145 MET A CA 1
ATOM 1149 C C . MET A 1 145 ? -0.206 9.119 -0.588 1.00 83.81 145 MET A C 1
ATOM 1151 O O . MET A 1 145 ? -1.367 8.888 -0.924 1.00 83.81 145 MET A O 1
ATOM 1155 N N . GLY A 1 146 ? 0.702 9.488 -1.484 1.00 85.81 146 GLY A N 1
ATOM 1156 C CA . GLY A 1 146 ? 0.431 9.752 -2.889 1.00 85.81 146 GLY A CA 1
ATOM 1157 C C . GLY A 1 146 ? -0.697 10.766 -3.077 1.00 85.81 146 GLY A C 1
ATOM 1158 O O . GLY A 1 146 ? -0.627 11.908 -2.621 1.00 85.81 146 GLY A O 1
ATOM 1159 N N . LEU A 1 147 ? -1.750 10.337 -3.774 1.00 82.31 147 LEU A N 1
ATOM 1160 C CA . LEU A 1 147 ? -2.957 11.134 -4.020 1.00 82.31 147 LEU A CA 1
ATOM 1161 C C . LEU A 1 147 ? -3.830 11.318 -2.772 1.00 82.31 147 LEU A C 1
ATOM 1163 O O . LEU A 1 147 ? -4.674 12.207 -2.761 1.00 82.31 147 LEU A O 1
ATOM 1167 N N . LEU A 1 148 ? -3.627 10.490 -1.743 1.00 79.00 148 LEU A N 1
ATOM 1168 C CA . LEU A 1 148 ? -4.364 10.552 -0.482 1.00 79.00 148 LEU A CA 1
ATOM 1169 C C . LEU A 1 148 ? -3.811 11.636 0.459 1.00 79.00 148 LEU A C 1
ATOM 1171 O O . LEU A 1 148 ? -4.358 11.832 1.540 1.00 79.00 148 LEU A O 1
ATOM 1175 N N . GLU A 1 149 ? -2.711 12.302 0.091 1.00 84.50 149 GLU A N 1
ATOM 1176 C CA . GLU A 1 149 ? -2.073 13.318 0.927 1.00 84.50 149 GLU A CA 1
ATOM 1177 C C . GLU A 1 149 ? -2.942 14.577 1.017 1.00 84.50 149 GLU A C 1
ATOM 1179 O O . GLU A 1 149 ? -3.156 15.287 0.028 1.00 84.50 149 GLU A O 1
ATOM 1184 N N . ALA A 1 150 ? -3.423 14.865 2.224 1.00 76.06 150 ALA A N 1
ATOM 1185 C CA . ALA A 1 150 ? -4.232 16.044 2.496 1.00 76.06 150 ALA A CA 1
ATOM 1186 C C . ALA A 1 150 ? -3.363 17.303 2.645 1.00 76.06 150 ALA A C 1
ATOM 1188 O O . ALA A 1 150 ? -3.796 18.404 2.292 1.00 76.06 150 ALA A O 1
ATOM 1189 N N . VAL A 1 151 ? -2.129 17.159 3.142 1.00 80.69 151 VAL A N 1
ATOM 1190 C CA . VAL A 1 151 ? -1.250 18.284 3.470 1.00 80.69 151 VAL A CA 1
ATOM 1191 C C . VAL A 1 151 ? -0.305 18.578 2.307 1.00 80.69 151 VAL A C 1
ATOM 1193 O O . VAL A 1 151 ? 0.611 17.822 2.013 1.00 80.69 151 VAL A O 1
ATOM 1196 N N . LYS A 1 152 ? -0.487 19.731 1.656 1.00 79.31 152 LYS A N 1
ATOM 1197 C CA . LYS A 1 152 ? 0.310 20.155 0.484 1.00 79.31 152 LYS A CA 1
ATOM 1198 C C . LYS A 1 152 ? 1.369 21.212 0.813 1.00 79.31 152 LYS A C 1
ATOM 1200 O O . LYS A 1 152 ? 1.611 22.116 0.018 1.00 79.31 152 LYS A O 1
ATOM 1205 N N . GLN A 1 153 ? 1.949 21.151 2.008 1.00 78.25 153 GLN A N 1
ATOM 1206 C CA . GLN A 1 153 ? 2.941 22.135 2.448 1.00 78.25 153 GLN A CA 1
ATOM 1207 C C . GLN A 1 153 ? 4.257 22.004 1.670 1.00 78.25 153 GLN A C 1
ATOM 1209 O O . GLN A 1 153 ? 4.634 20.921 1.229 1.00 78.25 153 GLN A O 1
ATOM 1214 N N . HIS A 1 154 ? 4.967 23.122 1.516 1.00 72.75 154 HIS A N 1
ATOM 1215 C CA . HIS A 1 154 ? 6.295 23.131 0.909 1.00 72.75 154 HIS A CA 1
ATOM 1216 C C . HIS A 1 154 ? 7.341 22.623 1.902 1.00 72.75 154 HIS A C 1
ATOM 1218 O O . HIS A 1 154 ? 7.392 23.088 3.042 1.00 72.75 154 HIS A O 1
ATOM 1224 N N . THR A 1 155 ? 8.207 21.716 1.456 1.00 85.12 155 THR A N 1
ATOM 1225 C CA . THR A 1 155 ? 9.376 21.287 2.225 1.00 85.12 155 THR A CA 1
ATOM 1226 C C . THR A 1 155 ? 10.641 21.986 1.756 1.00 85.12 155 THR A C 1
ATOM 1228 O O . THR A 1 155 ? 10.758 22.424 0.615 1.00 85.12 155 THR A O 1
ATOM 1231 N N . HIS A 1 156 ? 11.596 22.103 2.673 1.00 89.88 156 HIS A N 1
ATOM 1232 C CA . HIS A 1 156 ? 12.919 22.673 2.413 1.00 89.88 156 HIS A CA 1
ATOM 1233 C C . HIS A 1 156 ? 13.896 21.647 1.821 1.00 89.88 156 HIS A C 1
ATOM 1235 O O . HIS A 1 156 ? 14.998 22.009 1.419 1.00 89.88 156 HIS A O 1
ATOM 1241 N N . GLU A 1 157 ? 13.505 20.372 1.802 1.00 91.44 157 GLU A N 1
ATOM 1242 C CA . GLU A 1 157 ? 14.304 19.267 1.296 1.00 91.44 157 GLU A CA 1
ATOM 1243 C C . GLU A 1 157 ? 13.382 18.195 0.709 1.00 91.44 157 GLU A C 1
ATOM 1245 O O . GLU A 1 157 ? 12.297 17.922 1.242 1.00 91.44 157 GLU A O 1
ATOM 1250 N N . LEU A 1 158 ? 13.807 17.610 -0.407 1.00 94.12 158 LEU A N 1
ATOM 1251 C CA . LEU A 1 158 ? 13.173 16.458 -1.033 1.00 94.12 158 LEU A CA 1
ATOM 1252 C C . LEU A 1 158 ? 14.184 15.325 -1.149 1.00 94.12 158 LEU A C 1
ATOM 1254 O O . LEU A 1 158 ? 15.363 15.557 -1.399 1.00 94.12 158 LEU A O 1
ATOM 1258 N N . CYS A 1 159 ? 13.700 14.096 -1.033 1.00 93.94 159 CYS A N 1
ATOM 1259 C CA . CYS A 1 159 ? 14.456 12.905 -1.390 1.00 93.94 159 CYS A CA 1
ATOM 1260 C C . CYS A 1 159 ? 13.771 12.254 -2.591 1.00 93.94 159 CYS A C 1
ATOM 1262 O O . CYS A 1 159 ? 12.597 11.897 -2.524 1.00 93.94 159 CYS A O 1
ATOM 1264 N N . VAL A 1 160 ? 14.494 12.145 -3.701 1.00 93.19 160 VAL A N 1
ATOM 1265 C CA . VAL A 1 160 ? 14.047 11.483 -4.923 1.00 93.19 160 VAL A CA 1
ATOM 1266 C C . VAL A 1 160 ? 14.624 10.078 -4.927 1.00 93.19 160 VAL A C 1
ATOM 1268 O O . VAL A 1 160 ? 15.837 9.894 -5.013 1.00 93.19 160 VAL A O 1
ATOM 1271 N N . LEU A 1 161 ? 13.742 9.093 -4.835 1.00 93.00 161 LEU A N 1
ATOM 1272 C CA . LEU A 1 161 ? 14.037 7.702 -5.132 1.00 93.00 161 LEU A CA 1
ATOM 1273 C C . LEU A 1 161 ? 13.555 7.440 -6.561 1.00 93.00 161 LEU A C 1
ATOM 1275 O O . LEU A 1 161 ? 12.379 7.614 -6.847 1.00 93.00 161 LEU A O 1
ATOM 1279 N N . CYS A 1 162 ? 14.431 7.057 -7.476 1.00 92.19 162 CYS A N 1
ATOM 1280 C CA . CYS A 1 162 ? 13.998 6.593 -8.792 1.00 92.19 162 CYS A CA 1
ATOM 1281 C C . CYS A 1 162 ? 14.091 5.081 -8.837 1.00 92.19 162 CYS A C 1
ATOM 1283 O O . CYS A 1 162 ? 15.119 4.519 -8.463 1.00 92.19 162 CYS A O 1
ATOM 1285 N N . GLU A 1 163 ? 13.035 4.444 -9.315 1.00 93.25 163 GLU A N 1
ATOM 1286 C CA . GLU A 1 163 ? 12.977 3.019 -9.584 1.00 93.25 163 GLU A CA 1
ATOM 1287 C C . GLU A 1 163 ? 12.861 2.799 -11.092 1.00 93.25 163 GLU A C 1
ATOM 1289 O O . GLU A 1 163 ? 12.005 3.386 -11.753 1.00 93.25 163 GLU A O 1
ATOM 1294 N N . VAL A 1 164 ? 13.708 1.927 -11.635 1.00 92.88 164 VAL A N 1
ATOM 1295 C CA . VAL A 1 164 ? 13.667 1.511 -13.039 1.00 92.88 164 VAL A CA 1
ATOM 1296 C C . VAL A 1 164 ? 13.429 0.008 -13.090 1.00 92.88 164 VAL A C 1
ATOM 1298 O O . VAL A 1 164 ? 14.124 -0.760 -12.422 1.00 92.88 164 VAL A O 1
ATOM 1301 N N . LEU A 1 165 ? 12.458 -0.421 -13.894 1.00 92.62 165 LEU A N 1
ATOM 1302 C CA . LEU A 1 165 ? 12.152 -1.824 -14.166 1.00 92.62 165 LEU A CA 1
ATOM 1303 C C . LEU A 1 165 ? 12.230 -2.078 -15.668 1.00 92.62 165 LEU A C 1
ATOM 1305 O O . LEU A 1 165 ? 11.567 -1.402 -16.450 1.00 92.62 165 LEU A O 1
ATOM 1309 N N . THR A 1 166 ? 13.010 -3.081 -16.069 1.00 92.25 166 THR A N 1
ATOM 1310 C CA . THR A 1 166 ? 13.111 -3.495 -17.480 1.00 92.25 166 THR A CA 1
ATOM 1311 C C . THR A 1 166 ? 13.215 -5.022 -17.607 1.00 92.25 166 THR A C 1
ATOM 1313 O O . THR A 1 166 ? 13.527 -5.692 -16.619 1.00 92.25 166 THR A O 1
ATOM 1316 N N . PRO A 1 167 ? 13.020 -5.628 -18.796 1.00 90.19 167 PRO A N 1
ATOM 1317 C CA . PRO A 1 167 ? 13.018 -7.087 -18.943 1.00 90.19 167 PRO A CA 1
ATOM 1318 C C . PRO A 1 167 ? 14.388 -7.746 -18.750 1.00 90.19 167 PRO A C 1
ATOM 1320 O O . PRO A 1 167 ? 14.456 -8.952 -18.509 1.00 90.19 167 PRO A O 1
ATOM 1323 N N . THR A 1 168 ? 15.487 -6.990 -18.876 1.00 89.75 168 THR A N 1
ATOM 1324 C CA . THR A 1 168 ? 16.853 -7.533 -18.823 1.00 89.75 168 THR A CA 1
ATOM 1325 C C . THR A 1 168 ? 17.770 -6.679 -17.956 1.00 89.75 168 THR A C 1
ATOM 1327 O O . THR A 1 168 ? 17.659 -5.457 -17.928 1.00 89.75 168 THR A O 1
ATOM 1330 N N . GLN A 1 169 ? 18.736 -7.319 -17.297 1.00 88.69 169 GLN A N 1
ATOM 1331 C CA . GLN A 1 169 ? 19.709 -6.617 -16.462 1.00 88.69 169 GLN A CA 1
ATOM 1332 C C . GLN A 1 169 ? 20.556 -5.611 -17.262 1.00 88.69 169 GLN A C 1
ATOM 1334 O O . GLN A 1 169 ? 20.836 -4.527 -16.778 1.00 88.69 169 GLN A O 1
ATOM 1339 N N . GLY A 1 170 ? 20.931 -5.907 -18.510 1.00 88.25 170 GLY A N 1
ATOM 1340 C CA . GLY A 1 170 ? 21.692 -4.946 -19.322 1.00 88.25 170 GLY A CA 1
ATOM 1341 C C . GLY A 1 170 ? 20.904 -3.670 -19.644 1.00 88.25 170 GLY A C 1
ATOM 1342 O O . GLY A 1 170 ? 21.470 -2.579 -19.654 1.00 88.25 170 GLY A O 1
ATOM 1343 N N . LEU A 1 171 ? 19.593 -3.797 -19.876 1.00 89.50 171 LEU A N 1
ATOM 1344 C CA . LEU A 1 171 ? 18.742 -2.658 -20.214 1.00 89.50 171 LEU A CA 1
ATOM 1345 C C . LEU A 1 171 ? 18.481 -1.754 -19.004 1.00 89.50 171 LEU A C 1
ATOM 1347 O O . LEU A 1 171 ? 18.498 -0.537 -19.167 1.00 89.50 171 LEU A O 1
ATOM 1351 N N . VAL A 1 172 ? 18.317 -2.317 -17.799 1.00 91.38 172 VAL A N 1
ATOM 1352 C CA . VAL A 1 172 ? 18.040 -1.507 -16.599 1.00 91.38 172 VAL A CA 1
ATOM 1353 C C . VAL A 1 172 ? 19.175 -0.521 -16.303 1.00 91.38 172 VAL A C 1
ATOM 1355 O O . VAL A 1 172 ? 18.899 0.641 -16.030 1.00 91.38 172 VAL A O 1
ATOM 1358 N N . HIS A 1 173 ? 20.437 -0.938 -16.461 1.00 90.31 173 HIS A N 1
ATOM 1359 C CA . HIS A 1 173 ? 21.597 -0.053 -16.287 1.00 90.31 173 HIS A CA 1
ATOM 1360 C C . HIS A 1 173 ? 21.701 1.012 -17.390 1.00 90.31 173 HIS A C 1
ATOM 1362 O O . HIS A 1 173 ? 22.065 2.152 -17.115 1.00 90.31 173 HIS A O 1
ATOM 1368 N N . SER A 1 174 ? 21.375 0.666 -18.641 1.00 89.38 174 SER A N 1
ATOM 1369 C CA . SER A 1 174 ? 21.394 1.619 -19.766 1.00 89.38 174 SER A CA 1
ATOM 1370 C C . SER A 1 174 ? 20.390 2.754 -19.544 1.00 89.38 174 SER A C 1
ATOM 1372 O O . SER A 1 174 ? 20.762 3.927 -19.550 1.00 89.38 174 SER A O 1
ATOM 1374 N N . VAL A 1 175 ? 19.139 2.387 -19.241 1.00 89.31 175 VAL A N 1
ATOM 1375 C CA . VAL A 1 175 ? 18.046 3.330 -18.968 1.00 89.31 175 VAL A CA 1
ATOM 1376 C C . VAL A 1 175 ? 18.350 4.177 -17.737 1.00 89.31 175 VAL A C 1
ATOM 1378 O O . VAL A 1 175 ? 18.169 5.393 -17.758 1.00 89.31 175 VAL A O 1
ATOM 1381 N N . PHE A 1 176 ? 18.853 3.546 -16.675 1.00 90.56 176 PHE A N 1
ATOM 1382 C CA . PHE A 1 176 ? 19.251 4.246 -15.464 1.00 90.56 176 PHE A CA 1
ATOM 1383 C C . PHE A 1 176 ? 20.295 5.334 -15.735 1.00 90.56 176 PHE A C 1
ATOM 1385 O O . PHE A 1 176 ? 20.114 6.471 -15.308 1.00 90.56 176 PHE A O 1
ATOM 1392 N N . ASN A 1 177 ? 21.363 5.008 -16.468 1.00 89.12 177 ASN A N 1
ATOM 1393 C CA . ASN A 1 177 ? 22.439 5.957 -16.746 1.00 89.12 177 ASN A CA 1
ATOM 1394 C C . ASN A 1 177 ? 21.948 7.166 -17.552 1.00 89.12 177 ASN A C 1
ATOM 1396 O O . ASN A 1 177 ? 22.346 8.291 -17.256 1.00 89.12 177 ASN A O 1
ATOM 1400 N N . ALA A 1 178 ? 21.054 6.953 -18.524 1.00 89.38 178 ALA A N 1
ATOM 1401 C CA . ALA A 1 178 ? 20.435 8.043 -19.276 1.00 89.38 178 ALA A CA 1
ATOM 1402 C C . ALA A 1 178 ? 19.602 8.957 -18.360 1.00 89.38 178 ALA A C 1
ATOM 1404 O O . ALA A 1 178 ? 19.822 10.167 -18.337 1.00 89.38 178 ALA A O 1
ATOM 1405 N N . LEU A 1 179 ? 18.708 8.382 -17.544 1.00 89.44 179 LEU A N 1
ATOM 1406 C CA . LEU A 1 179 ? 17.885 9.140 -16.589 1.00 89.44 179 LEU A CA 1
ATOM 1407 C C . LEU A 1 179 ? 18.732 9.928 -15.600 1.00 89.44 179 LEU A C 1
ATOM 1409 O O . LEU A 1 179 ? 18.432 11.081 -15.304 1.00 89.44 179 LEU A O 1
ATOM 1413 N N . TYR A 1 180 ? 19.784 9.300 -15.087 1.00 87.75 180 TYR A N 1
ATOM 1414 C CA . TYR A 1 180 ? 20.654 9.891 -14.090 1.00 87.75 180 TYR A CA 1
ATOM 1415 C C . TYR A 1 180 ? 21.418 11.103 -14.644 1.00 87.75 180 TYR A C 1
ATOM 1417 O O . TYR A 1 180 ? 21.389 12.177 -14.042 1.00 87.75 180 TYR A O 1
ATOM 1425 N N . ILE A 1 181 ? 22.047 10.961 -15.817 1.00 87.56 181 ILE A N 1
ATOM 1426 C CA . ILE A 1 181 ? 22.787 12.051 -16.475 1.00 87.56 181 ILE A CA 1
ATOM 1427 C C . ILE A 1 181 ? 21.856 13.221 -16.788 1.00 87.56 181 ILE A C 1
ATOM 1429 O O . ILE A 1 181 ? 22.198 14.375 -16.533 1.00 87.56 181 ILE A O 1
ATOM 1433 N N . VAL A 1 182 ? 20.673 12.925 -17.325 1.00 88.44 182 VAL A N 1
ATOM 1434 C CA . VAL A 1 182 ? 19.688 13.954 -17.646 1.00 88.44 182 VAL A CA 1
ATOM 1435 C C . VAL A 1 182 ? 19.241 14.654 -16.363 1.00 88.44 182 VAL A C 1
ATOM 1437 O O . VAL A 1 182 ? 19.353 15.871 -16.283 1.00 88.44 182 VAL A O 1
ATOM 1440 N N . LEU A 1 183 ? 18.862 13.915 -15.314 1.00 88.81 183 LEU A N 1
ATOM 1441 C CA . LEU A 1 183 ? 18.430 14.497 -14.040 1.00 88.81 183 LEU A CA 1
ATOM 1442 C C . LEU A 1 183 ? 19.450 15.468 -13.443 1.00 88.81 183 LEU A C 1
ATOM 1444 O O . LEU A 1 183 ? 19.060 16.532 -12.960 1.00 88.81 183 LEU A O 1
ATOM 1448 N N . LEU A 1 184 ? 20.739 15.128 -13.488 1.00 86.94 184 LEU A N 1
ATOM 1449 C CA . LEU A 1 184 ? 21.807 15.982 -12.970 1.00 86.94 184 LEU A CA 1
ATOM 1450 C C . LEU A 1 184 ? 21.916 17.329 -13.682 1.00 86.94 184 LEU A C 1
ATOM 1452 O O . LEU A 1 184 ? 22.297 18.310 -13.043 1.00 86.94 184 LEU A O 1
ATOM 1456 N N . HIS A 1 185 ? 21.623 17.362 -14.981 1.00 84.44 185 HIS A N 1
ATOM 1457 C CA . HIS A 1 185 ? 21.957 18.483 -15.857 1.00 84.44 185 HIS A CA 1
ATOM 1458 C C . HIS A 1 185 ? 20.743 19.165 -16.493 1.00 84.44 185 HIS A C 1
ATOM 146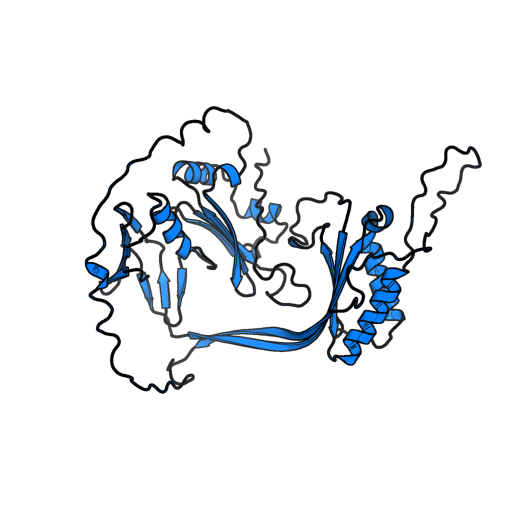0 O O . HIS A 1 185 ? 20.918 20.181 -17.167 1.00 84.44 185 HIS A O 1
ATOM 1466 N N . THR A 1 186 ? 19.523 18.652 -16.288 1.00 84.12 186 THR A N 1
ATOM 1467 C CA . THR A 1 186 ? 18.306 19.271 -16.816 1.00 84.12 186 THR A CA 1
ATOM 1468 C C . THR A 1 186 ? 18.202 20.710 -16.306 1.00 84.12 186 THR A C 1
ATOM 1470 O O . THR A 1 186 ? 18.129 20.926 -15.090 1.00 84.12 186 THR A O 1
ATOM 1473 N N . PRO A 1 187 ? 18.178 21.706 -17.207 1.00 81.06 187 PRO A N 1
ATOM 1474 C CA . PRO A 1 187 ? 17.997 23.089 -16.810 1.00 81.06 187 PRO A CA 1
ATOM 1475 C C . PRO A 1 187 ? 16.576 23.293 -16.282 1.00 81.06 187 PRO A C 1
ATOM 1477 O O . PRO A 1 187 ? 15.608 22.744 -16.808 1.00 81.06 187 PRO A O 1
ATOM 1480 N N . TYR A 1 188 ? 16.438 24.143 -15.272 1.00 78.44 188 TYR A N 1
ATOM 1481 C CA . TYR A 1 188 ? 15.140 24.562 -14.754 1.00 78.44 188 TYR A CA 1
ATOM 1482 C C . TYR A 1 188 ? 15.066 26.085 -14.642 1.00 78.44 188 TYR A C 1
ATOM 1484 O O . TYR A 1 188 ? 16.082 26.785 -14.587 1.00 78.44 188 TYR A O 1
ATOM 1492 N N . ALA A 1 189 ? 13.844 26.612 -14.677 1.00 71.75 189 ALA A N 1
ATOM 1493 C CA . ALA A 1 189 ? 13.622 28.048 -14.663 1.00 71.75 189 ALA A CA 1
ATOM 1494 C C . ALA A 1 189 ? 13.849 28.585 -13.247 1.00 71.75 189 ALA A C 1
ATOM 1496 O O . ALA A 1 189 ? 13.169 28.163 -12.312 1.00 71.75 189 ALA A O 1
ATOM 1497 N N . TYR A 1 190 ? 14.759 29.542 -13.077 1.00 62.75 190 TYR A N 1
ATOM 1498 C CA . TYR A 1 190 ? 14.949 30.225 -11.800 1.00 62.75 190 TYR A CA 1
ATOM 1499 C C . TYR A 1 190 ? 14.425 31.661 -11.890 1.00 62.75 190 TYR A C 1
ATOM 1501 O O . TYR A 1 190 ? 14.799 32.419 -12.790 1.00 62.75 190 TYR A O 1
ATOM 1509 N N . GLN A 1 191 ? 13.567 32.062 -10.947 1.00 49.03 191 GLN A N 1
ATOM 1510 C CA . GLN A 1 191 ? 13.230 33.474 -10.774 1.00 49.03 191 GLN A CA 1
ATOM 1511 C C . GLN A 1 191 ? 14.359 34.144 -9.998 1.00 49.03 191 GLN A C 1
ATOM 1513 O O . GLN A 1 191 ? 14.448 34.042 -8.776 1.00 49.03 191 GLN A O 1
ATOM 1518 N N . VAL A 1 192 ? 15.237 34.846 -10.710 1.00 49.59 192 VAL A N 1
ATOM 1519 C CA . VAL A 1 192 ? 16.163 35.773 -10.062 1.00 49.59 192 VAL A CA 1
ATOM 1520 C C . VAL A 1 192 ? 15.304 36.882 -9.452 1.00 49.59 192 VAL A C 1
ATOM 1522 O O . VAL A 1 192 ? 14.539 37.524 -10.174 1.00 49.59 192 VAL A O 1
ATOM 1525 N N . HIS A 1 193 ? 15.375 37.089 -8.131 1.00 37.44 193 HIS A N 1
ATOM 1526 C CA . HIS A 1 193 ? 14.748 38.255 -7.503 1.00 37.44 193 HIS A CA 1
ATOM 1527 C C . HIS A 1 193 ? 15.131 39.510 -8.305 1.00 37.44 193 HIS A C 1
ATOM 1529 O O . HIS A 1 193 ? 16.308 39.643 -8.659 1.00 37.44 193 HIS A O 1
ATOM 1535 N N . PRO A 1 194 ? 14.190 40.428 -8.598 1.00 39.50 194 PRO A N 1
ATOM 1536 C CA . PRO A 1 194 ? 14.545 41.681 -9.238 1.00 39.50 194 PRO A CA 1
ATOM 1537 C C . PRO A 1 194 ? 15.530 42.395 -8.312 1.00 39.50 194 PRO A C 1
ATOM 1539 O O . PRO A 1 194 ? 15.180 42.831 -7.216 1.00 39.50 194 PRO A O 1
ATOM 1542 N N . SER A 1 195 ? 16.792 42.452 -8.732 1.00 37.00 195 SER A N 1
ATOM 1543 C CA . SER A 1 195 ? 17.776 43.343 -8.132 1.00 37.00 195 SER A CA 1
ATOM 1544 C C . SER A 1 195 ? 17.186 44.759 -8.145 1.00 37.00 195 SER A C 1
ATOM 1546 O O . SER A 1 195 ? 16.558 45.126 -9.141 1.00 37.00 195 SER A O 1
ATOM 1548 N N . PRO A 1 196 ? 17.374 45.586 -7.102 1.00 40.31 196 PRO A N 1
ATOM 1549 C CA . PRO A 1 196 ? 16.847 46.951 -7.051 1.00 40.31 196 PRO A CA 1
ATOM 1550 C C . PRO A 1 196 ? 17.565 47.909 -8.025 1.00 40.31 196 PRO A C 1
ATOM 1552 O O . PRO A 1 196 ? 17.615 49.115 -7.796 1.00 40.31 196 PRO A O 1
ATOM 1555 N N . SER A 1 197 ? 18.155 47.395 -9.106 1.00 44.75 197 SER A N 1
ATOM 1556 C CA . SER A 1 197 ? 18.845 48.193 -10.107 1.00 44.75 197 SER A CA 1
ATOM 1557 C C . SER A 1 197 ? 17.835 48.747 -11.121 1.00 44.75 197 SER A C 1
ATOM 1559 O O . SER A 1 197 ? 17.136 47.971 -11.776 1.00 44.75 197 SER A O 1
ATOM 1561 N N . PRO A 1 198 ? 17.729 50.078 -11.273 1.00 44.25 198 PRO A N 1
ATOM 1562 C CA . PRO A 1 198 ? 16.760 50.709 -12.151 1.00 44.25 198 PRO A CA 1
ATOM 1563 C C . PRO A 1 198 ? 17.302 50.716 -13.581 1.00 44.25 198 PRO A C 1
ATOM 1565 O O . PRO A 1 198 ? 17.733 51.751 -14.083 1.00 44.25 198 PRO A O 1
ATOM 1568 N N . VAL A 1 199 ? 17.311 49.565 -14.251 1.00 44.16 199 VAL A N 1
ATOM 1569 C CA . VAL A 1 199 ? 17.582 49.515 -15.691 1.00 44.16 199 VAL A CA 1
ATOM 1570 C C . VAL A 1 199 ? 16.567 48.603 -16.375 1.00 44.16 199 VAL A C 1
ATOM 1572 O O . VAL A 1 199 ? 16.678 47.385 -16.353 1.00 44.16 199 VAL A O 1
ATOM 1575 N N . LEU A 1 200 ? 15.617 49.286 -17.020 1.00 37.75 200 LEU A N 1
ATOM 1576 C CA . LEU A 1 200 ? 14.678 48.858 -18.060 1.00 37.75 200 LEU A CA 1
ATOM 1577 C C . LEU A 1 200 ? 13.500 47.947 -17.640 1.00 37.75 200 LEU A C 1
ATOM 1579 O O . LEU A 1 200 ? 13.691 46.791 -17.271 1.00 37.75 200 LEU A O 1
ATOM 1583 N N . PRO A 1 201 ? 12.246 48.427 -17.785 1.00 42.66 201 PRO A N 1
ATOM 1584 C CA . PRO A 1 201 ? 11.078 47.557 -17.773 1.00 42.66 201 PRO A CA 1
ATOM 1585 C C . PRO A 1 201 ? 11.057 46.730 -19.074 1.00 42.66 201 PRO A C 1
ATOM 1587 O O . PRO A 1 201 ? 11.620 47.166 -20.077 1.00 42.66 201 PRO A O 1
ATOM 1590 N N . HIS A 1 202 ? 10.361 45.587 -19.069 1.00 36.06 202 HIS A N 1
ATOM 1591 C CA . HIS A 1 202 ? 10.030 44.706 -20.216 1.00 36.06 202 HIS A CA 1
ATOM 1592 C C . HIS A 1 202 ? 10.850 43.422 -20.446 1.00 36.06 202 HIS A C 1
ATOM 1594 O O . HIS A 1 202 ? 10.811 42.872 -21.543 1.00 36.06 202 HIS A O 1
ATOM 1600 N N . SER A 1 203 ? 11.488 42.836 -19.432 1.00 38.84 203 SER A N 1
ATOM 1601 C CA . SER A 1 203 ? 11.764 41.391 -19.500 1.00 38.84 203 SER A CA 1
ATOM 1602 C C . SER A 1 203 ? 11.731 40.748 -18.118 1.00 38.84 203 SER A C 1
ATOM 1604 O O . SER A 1 203 ? 12.590 40.984 -17.275 1.00 38.84 203 SER A O 1
ATOM 1606 N N . HIS A 1 204 ? 10.732 39.899 -17.877 1.00 40.97 204 HIS A N 1
ATOM 1607 C CA . HIS A 1 204 ? 10.879 38.824 -16.903 1.00 40.97 204 HIS A CA 1
ATOM 1608 C C . HIS A 1 204 ? 11.946 37.879 -17.473 1.00 40.97 204 HIS A C 1
ATOM 1610 O O . HIS A 1 204 ? 11.624 36.958 -18.219 1.00 40.97 204 HIS A O 1
ATOM 1616 N N . ALA A 1 205 ? 13.225 38.174 -17.233 1.00 39.28 205 ALA A N 1
ATOM 1617 C CA . ALA A 1 205 ? 14.324 37.336 -17.6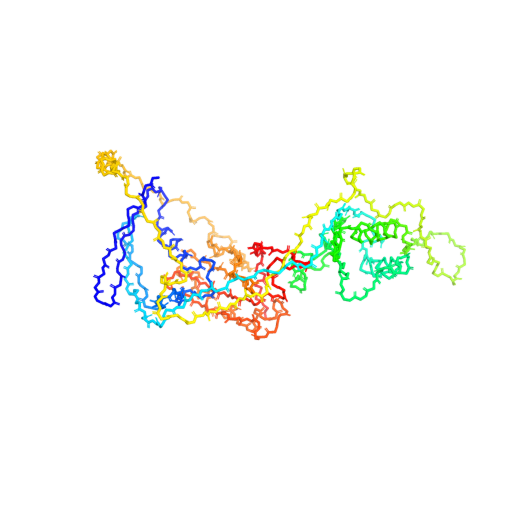85 1.00 39.28 205 ALA A CA 1
ATOM 1618 C C . ALA A 1 205 ? 14.290 36.020 -16.894 1.00 39.28 205 ALA A C 1
ATOM 1620 O O . ALA A 1 205 ? 14.803 35.931 -15.781 1.00 39.28 205 ALA A O 1
ATOM 1621 N N . ILE A 1 206 ? 13.633 35.005 -17.459 1.00 46.53 206 ILE A N 1
ATOM 1622 C CA . ILE A 1 206 ? 13.781 33.618 -17.022 1.00 46.53 206 ILE A CA 1
ATOM 1623 C C . ILE A 1 206 ? 15.229 33.241 -17.329 1.00 46.53 206 ILE A C 1
ATOM 1625 O O . ILE A 1 206 ? 15.600 33.081 -18.491 1.00 46.53 206 ILE A O 1
ATOM 1629 N N . SER A 1 207 ? 16.057 33.156 -16.292 1.00 46.62 207 SER A N 1
ATOM 1630 C CA . SER A 1 207 ? 17.400 32.604 -16.418 1.00 46.62 207 SER A CA 1
ATOM 1631 C C . SER A 1 207 ? 17.309 31.095 -16.217 1.00 46.62 207 SER A C 1
ATOM 1633 O O . SER A 1 207 ? 16.800 30.631 -15.193 1.00 46.62 207 SER A O 1
ATOM 1635 N N . TRP A 1 208 ? 17.779 30.332 -17.200 1.00 47.72 208 TRP A N 1
ATOM 1636 C CA . TRP A 1 208 ? 18.012 28.901 -17.043 1.00 47.72 208 TRP A CA 1
ATOM 1637 C C . TRP A 1 208 ? 19.359 28.733 -16.349 1.00 47.72 208 TRP A C 1
ATOM 1639 O O . TRP A 1 208 ? 20.402 29.060 -16.917 1.00 47.72 208 TRP A O 1
ATOM 1649 N N . VAL A 1 209 ? 19.343 28.274 -15.101 1.00 52.06 209 VAL A N 1
ATOM 1650 C CA . VAL A 1 209 ? 20.570 28.017 -14.344 1.00 52.06 209 VAL A CA 1
ATOM 1651 C C . VAL A 1 209 ? 20.892 26.533 -14.487 1.00 52.06 209 VAL A C 1
ATOM 1653 O O . VAL A 1 209 ? 20.108 25.690 -14.068 1.00 52.06 209 VAL A O 1
ATOM 1656 N N . ALA A 1 210 ? 22.029 26.214 -15.104 1.00 49.41 210 ALA A N 1
ATOM 1657 C CA . ALA A 1 210 ? 22.517 24.841 -15.286 1.00 49.41 210 ALA A CA 1
ATOM 1658 C C . ALA A 1 210 ? 24.038 24.763 -15.073 1.00 49.41 210 ALA A C 1
ATOM 1660 O O . ALA A 1 210 ? 24.775 24.244 -15.904 1.00 49.41 210 ALA A O 1
ATOM 1661 N N . MET A 1 211 ? 24.538 25.371 -13.994 1.00 45.06 211 MET A N 1
ATOM 1662 C CA . MET A 1 211 ? 25.985 25.438 -13.722 1.00 45.06 211 MET A CA 1
ATOM 1663 C C . MET A 1 211 ? 26.449 24.439 -12.644 1.00 45.06 211 MET A C 1
ATOM 1665 O O . MET A 1 211 ? 27.638 24.393 -12.347 1.00 45.06 211 MET A O 1
ATOM 1669 N N . GLY A 1 212 ? 25.542 23.644 -12.064 1.00 58.03 212 GLY A N 1
ATOM 1670 C CA . GLY A 1 212 ? 25.843 22.659 -11.020 1.00 58.03 212 GLY A CA 1
ATOM 1671 C C . GLY A 1 212 ? 24.954 21.417 -11.113 1.00 58.03 212 GLY A C 1
ATOM 1672 O O . GLY A 1 212 ? 24.037 21.371 -11.926 1.00 58.03 212 GLY A O 1
ATOM 1673 N N . GLU A 1 213 ? 25.254 20.412 -10.292 1.00 77.06 213 GLU A N 1
ATOM 1674 C CA . GLU A 1 213 ? 24.496 19.160 -10.205 1.00 77.06 213 GLU A CA 1
ATOM 1675 C C . GLU A 1 213 ? 23.171 19.370 -9.454 1.00 77.06 213 GLU A C 1
ATOM 1677 O O . GLU A 1 213 ? 23.146 19.919 -8.352 1.00 77.06 213 GLU A O 1
ATOM 1682 N N . ASN A 1 214 ? 22.061 18.910 -10.038 1.00 82.44 214 ASN A N 1
ATOM 1683 C CA . ASN A 1 214 ? 20.714 19.059 -9.467 1.00 82.44 214 ASN A CA 1
ATOM 1684 C C . ASN A 1 214 ? 20.432 18.168 -8.239 1.00 82.44 214 ASN A C 1
ATOM 1686 O O . ASN A 1 214 ? 19.391 18.322 -7.595 1.00 82.44 214 ASN A O 1
ATOM 1690 N N . LEU A 1 215 ? 21.312 17.210 -7.934 1.00 85.38 215 LEU A N 1
ATOM 1691 C CA . LEU A 1 215 ? 21.069 16.135 -6.974 1.00 85.38 215 LEU A CA 1
ATOM 1692 C C . LEU A 1 215 ? 22.300 15.905 -6.094 1.00 85.38 215 LEU A C 1
ATOM 1694 O O . LEU A 1 215 ? 23.424 15.896 -6.584 1.00 85.38 215 LEU A O 1
ATOM 1698 N N . VAL A 1 216 ? 22.084 15.636 -4.807 1.00 85.38 216 VAL A N 1
ATOM 1699 C CA . VAL A 1 216 ? 23.136 15.197 -3.880 1.00 85.38 216 VAL A CA 1
ATOM 1700 C C . VAL A 1 216 ? 22.964 13.709 -3.586 1.00 85.38 216 VAL A C 1
ATOM 1702 O O . VAL A 1 216 ? 21.886 13.287 -3.170 1.00 85.38 216 VAL A O 1
ATOM 1705 N N . SER A 1 217 ? 24.019 12.909 -3.754 1.00 81.88 217 SER A N 1
ATOM 1706 C CA . SER A 1 217 ? 24.019 11.479 -3.411 1.00 81.88 217 SER A CA 1
ATOM 1707 C C . SER A 1 217 ? 24.880 11.203 -2.172 1.00 81.88 217 SER A C 1
ATOM 1709 O O . SER A 1 217 ? 25.994 11.722 -2.079 1.00 81.88 217 SER A O 1
ATOM 1711 N N . PRO A 1 218 ? 24.423 10.353 -1.232 1.00 76.12 218 PRO A N 1
ATOM 1712 C CA . PRO A 1 218 ? 25.232 9.918 -0.094 1.00 76.12 218 PRO A CA 1
ATOM 1713 C C . PRO A 1 218 ? 26.251 8.819 -0.451 1.00 76.12 218 PRO A C 1
ATOM 1715 O O . PRO A 1 218 ? 27.108 8.499 0.372 1.00 76.12 218 PRO A O 1
ATOM 1718 N N . PHE A 1 219 ? 26.167 8.226 -1.649 1.00 78.19 219 PHE A N 1
ATOM 1719 C CA . PHE A 1 219 ? 27.008 7.103 -2.074 1.00 78.19 219 PHE A CA 1
ATOM 1720 C C . PHE A 1 219 ? 27.760 7.409 -3.371 1.00 78.19 219 PHE A C 1
ATOM 1722 O O . PHE A 1 219 ? 27.229 8.053 -4.275 1.00 78.19 219 PHE A O 1
ATOM 1729 N N . THR A 1 220 ? 28.981 6.879 -3.480 1.00 71.50 220 THR A N 1
ATOM 1730 C CA . THR A 1 220 ? 29.800 6.911 -4.704 1.00 71.50 220 THR A CA 1
ATOM 1731 C C . THR A 1 220 ? 29.241 6.014 -5.806 1.00 71.50 220 THR A C 1
ATOM 1733 O O . THR A 1 220 ? 29.299 6.388 -6.973 1.00 71.50 220 THR A O 1
ATOM 1736 N N . SER A 1 221 ? 28.681 4.850 -5.451 1.00 69.75 221 SER A N 1
ATOM 1737 C CA . SER A 1 221 ? 27.832 4.073 -6.362 1.00 69.75 221 SER A CA 1
ATOM 1738 C C . SER A 1 221 ? 26.405 4.564 -6.211 1.00 69.75 221 SER A C 1
ATOM 1740 O O . SER A 1 221 ? 25.783 4.361 -5.171 1.00 69.75 221 SER A O 1
ATOM 1742 N N . MET A 1 222 ? 25.909 5.245 -7.235 1.00 74.62 222 MET A N 1
ATOM 1743 C CA . MET A 1 222 ? 24.614 5.925 -7.173 1.00 74.62 222 MET A CA 1
ATOM 1744 C C . MET A 1 222 ? 23.457 5.005 -7.565 1.00 74.62 222 MET A C 1
ATOM 1746 O O . MET A 1 222 ? 22.314 5.277 -7.215 1.00 74.62 222 MET A O 1
ATOM 1750 N N . GLU A 1 223 ? 23.761 3.880 -8.215 1.00 84.62 223 GLU A N 1
ATOM 1751 C CA . GLU A 1 223 ? 22.828 2.783 -8.451 1.00 84.62 223 GLU A CA 1
ATOM 1752 C C . GLU A 1 223 ? 22.935 1.693 -7.381 1.00 84.62 223 GLU A C 1
ATOM 1754 O O . GLU A 1 223 ? 24.023 1.319 -6.934 1.00 84.62 223 GLU A O 1
ATOM 1759 N N . THR A 1 224 ? 21.782 1.140 -7.012 1.00 89.69 224 THR A N 1
ATOM 1760 C CA . THR A 1 224 ? 21.651 -0.104 -6.251 1.00 89.69 224 THR A CA 1
ATOM 1761 C C . THR A 1 224 ? 20.747 -1.059 -7.022 1.00 89.69 224 THR A C 1
ATOM 1763 O O . THR A 1 224 ? 19.561 -0.793 -7.227 1.00 89.69 224 THR A O 1
ATOM 1766 N N . GLY A 1 225 ? 21.300 -2.191 -7.458 1.00 89.12 225 GLY A N 1
ATOM 1767 C CA . GLY A 1 225 ? 20.522 -3.252 -8.093 1.00 89.12 225 GLY A CA 1
ATOM 1768 C C . GLY A 1 225 ? 19.668 -3.997 -7.067 1.00 89.12 225 GLY A C 1
ATOM 1769 O O . GLY A 1 225 ? 20.195 -4.516 -6.086 1.00 89.12 225 GLY A O 1
ATOM 1770 N N . LEU A 1 226 ? 18.359 -4.089 -7.311 1.00 89.69 226 LEU A N 1
ATOM 1771 C CA . LEU A 1 226 ? 17.433 -4.890 -6.497 1.00 89.69 226 LEU A CA 1
ATOM 1772 C C . LEU A 1 226 ? 17.235 -6.309 -7.054 1.00 89.69 226 LEU A C 1
ATOM 1774 O O . LEU A 1 226 ? 16.600 -7.145 -6.415 1.00 89.69 226 LEU A O 1
ATOM 1778 N N . GLY A 1 227 ? 17.801 -6.597 -8.229 1.00 89.75 227 GLY A N 1
ATOM 1779 C CA . GLY A 1 227 ? 17.746 -7.914 -8.855 1.00 89.75 227 GLY A CA 1
ATOM 1780 C C . GLY A 1 227 ? 16.407 -8.188 -9.534 1.00 89.75 227 GLY A C 1
ATOM 1781 O O . GLY A 1 227 ? 15.787 -7.286 -10.101 1.00 89.75 227 GLY A O 1
ATOM 1782 N N . GLU A 1 228 ? 15.990 -9.453 -9.536 1.00 90.69 228 GLU A N 1
ATOM 1783 C CA . GLU A 1 228 ? 14.761 -9.876 -10.206 1.00 90.69 228 GLU A CA 1
ATOM 1784 C C . GLU A 1 228 ? 13.512 -9.369 -9.482 1.00 90.69 228 GLU A C 1
ATOM 1786 O O . GLU A 1 228 ? 13.322 -9.587 -8.286 1.00 90.69 228 GLU A O 1
ATOM 1791 N N . ALA A 1 229 ? 12.623 -8.740 -10.241 1.00 88.12 229 ALA A N 1
ATOM 1792 C CA . ALA A 1 229 ? 11.327 -8.290 -9.774 1.00 88.12 229 ALA A CA 1
ATOM 1793 C C . ALA A 1 229 ? 10.244 -9.315 -10.107 1.00 88.12 229 ALA A C 1
ATOM 1795 O O . ALA A 1 229 ? 10.263 -9.958 -11.162 1.00 88.12 229 ALA A O 1
ATOM 1796 N N . SER A 1 230 ? 9.278 -9.447 -9.204 1.00 87.56 230 SER A N 1
ATOM 1797 C CA . SER A 1 230 ? 8.101 -10.290 -9.389 1.00 87.56 230 SER A CA 1
ATOM 1798 C C . SER A 1 230 ? 6.847 -9.553 -8.948 1.00 87.56 230 SER A C 1
ATOM 1800 O O . SER A 1 230 ? 6.889 -8.754 -8.016 1.00 87.56 230 SER A O 1
ATOM 1802 N N . GLU A 1 231 ? 5.724 -9.856 -9.587 1.00 84.69 231 GLU A N 1
ATOM 1803 C CA . GLU A 1 231 ? 4.412 -9.328 -9.213 1.00 84.69 231 GLU A CA 1
ATOM 1804 C C . GLU A 1 231 ? 3.412 -10.457 -8.969 1.00 84.69 231 GLU A C 1
ATOM 1806 O O . GLU A 1 231 ? 3.547 -11.559 -9.512 1.00 84.69 231 GLU A O 1
ATOM 1811 N N . PHE A 1 232 ? 2.384 -10.186 -8.165 1.00 83.25 232 PHE A N 1
ATOM 1812 C CA . PHE A 1 232 ? 1.269 -11.112 -7.991 1.00 83.25 232 PHE A CA 1
ATOM 1813 C C . PHE A 1 232 ? 0.475 -11.246 -9.294 1.00 83.25 232 PHE A C 1
ATOM 1815 O O . PHE A 1 232 ? -0.116 -10.278 -9.762 1.00 83.25 232 PHE A O 1
ATOM 1822 N N . CYS A 1 233 ? 0.401 -12.462 -9.835 1.00 83.56 233 CYS A N 1
ATOM 1823 C CA . CYS A 1 233 ? -0.351 -12.765 -11.057 1.00 83.56 233 CYS A CA 1
ATOM 1824 C C . CYS A 1 233 ? -1.549 -13.694 -10.812 1.00 83.56 233 CYS A C 1
ATOM 1826 O O . CYS A 1 233 ? -2.479 -13.729 -11.614 1.00 83.56 233 CYS A O 1
ATOM 1828 N N . VAL A 1 234 ? -1.557 -14.429 -9.694 1.00 85.12 234 VAL A N 1
ATOM 1829 C CA . VAL A 1 234 ? -2.661 -15.318 -9.311 1.00 85.12 234 VAL A CA 1
ATOM 1830 C C . VAL A 1 234 ? -3.063 -15.040 -7.870 1.00 85.12 234 VAL A C 1
ATOM 1832 O O . VAL A 1 234 ? -2.237 -15.102 -6.958 1.00 85.12 234 VAL A O 1
ATOM 1835 N N . TYR A 1 235 ? -4.350 -14.765 -7.664 1.00 84.56 235 TYR A N 1
ATOM 1836 C CA . TYR A 1 235 ? -4.965 -14.624 -6.348 1.00 84.56 235 TYR A CA 1
ATOM 1837 C C . TYR A 1 235 ? -6.392 -15.178 -6.392 1.00 84.56 235 TYR A C 1
ATOM 1839 O O . TYR A 1 235 ? -7.353 -14.448 -6.634 1.00 84.56 235 TYR A O 1
ATOM 1847 N N . HIS A 1 236 ? -6.528 -16.491 -6.207 1.00 85.38 236 HIS A N 1
ATOM 1848 C CA . HIS A 1 236 ? -7.789 -17.199 -6.431 1.00 85.38 236 HIS A CA 1
ATOM 1849 C C . HIS A 1 236 ? -8.075 -18.238 -5.340 1.00 85.38 236 HIS A C 1
ATOM 1851 O O . HIS A 1 236 ? -7.173 -18.661 -4.614 1.00 85.38 236 HIS A O 1
ATOM 1857 N N . LEU A 1 237 ? -9.342 -18.630 -5.211 1.00 87.62 237 LEU A N 1
ATOM 1858 C CA . LEU A 1 237 ? -9.774 -19.741 -4.364 1.00 87.62 237 LEU A CA 1
ATOM 1859 C C . LEU A 1 237 ? -10.214 -20.887 -5.270 1.00 87.62 237 LEU A C 1
ATOM 1861 O O . LEU A 1 237 ? -11.048 -20.673 -6.139 1.00 87.62 237 LEU A O 1
ATOM 1865 N N . ILE A 1 238 ? -9.660 -22.074 -5.055 1.00 88.50 238 ILE A N 1
ATOM 1866 C CA . ILE A 1 238 ? -9.972 -23.280 -5.824 1.00 88.50 238 ILE A CA 1
ATOM 1867 C C . ILE A 1 238 ? -10.788 -24.210 -4.933 1.00 88.50 238 ILE A C 1
ATOM 1869 O O . ILE A 1 238 ? -10.373 -24.493 -3.807 1.00 88.50 238 ILE A O 1
ATOM 1873 N N . ASP A 1 239 ? -11.934 -24.659 -5.436 1.00 86.69 239 ASP A N 1
ATOM 1874 C CA . ASP A 1 239 ? -12.722 -25.724 -4.820 1.00 86.69 239 ASP A CA 1
ATOM 1875 C C . ASP A 1 239 ? -11.985 -27.061 -4.986 1.00 86.69 239 ASP A C 1
ATOM 1877 O O . ASP A 1 239 ? -11.499 -27.377 -6.073 1.00 86.69 239 ASP A O 1
ATOM 1881 N N . VAL A 1 240 ? -11.876 -27.832 -3.904 1.00 84.81 240 VAL A N 1
ATOM 1882 C CA . VAL A 1 240 ? -11.253 -29.162 -3.921 1.00 84.81 240 VAL A CA 1
ATOM 1883 C C . VAL A 1 240 ? -12.090 -30.166 -3.147 1.00 84.81 240 VAL A C 1
ATOM 1885 O O . VAL A 1 240 ? -12.598 -29.860 -2.070 1.00 84.81 240 VAL A O 1
ATOM 1888 N N . ASP A 1 241 ? -12.182 -31.377 -3.692 1.00 82.75 241 ASP A N 1
ATOM 1889 C CA . ASP A 1 241 ? -12.916 -32.477 -3.065 1.00 82.75 241 ASP A CA 1
ATOM 1890 C C . ASP A 1 241 ? -12.121 -33.100 -1.906 1.00 82.75 241 ASP A C 1
ATOM 1892 O O . ASP A 1 241 ? -12.678 -33.372 -0.843 1.00 82.75 241 ASP A O 1
ATOM 1896 N N . ASP A 1 242 ? -10.805 -33.273 -2.085 1.00 81.81 242 ASP A N 1
ATOM 1897 C CA . ASP A 1 242 ? -9.875 -33.740 -1.052 1.00 81.81 242 ASP A CA 1
ATOM 1898 C C . ASP A 1 242 ? -8.786 -32.679 -0.793 1.00 81.81 242 ASP A C 1
ATOM 1900 O O . ASP A 1 242 ? -7.975 -32.398 -1.682 1.00 81.81 242 ASP A O 1
ATOM 1904 N N . PRO A 1 243 ? -8.727 -32.082 0.414 1.00 77.88 243 PRO A N 1
ATOM 1905 C CA . PRO A 1 243 ? -7.733 -31.066 0.749 1.00 77.88 243 PRO A CA 1
ATOM 1906 C C . PRO A 1 243 ? -6.295 -31.598 0.838 1.00 77.88 243 PRO A C 1
ATOM 1908 O O . PRO A 1 243 ? -5.360 -30.799 0.775 1.00 77.88 243 PRO A O 1
ATOM 1911 N N . LEU A 1 244 ? -6.100 -32.909 1.010 1.00 78.94 244 LEU A N 1
ATOM 1912 C CA . LEU A 1 244 ? -4.780 -33.529 1.163 1.00 78.94 244 LEU A CA 1
ATOM 1913 C C . LEU A 1 244 ? -4.203 -34.026 -0.165 1.00 78.94 244 LEU A C 1
ATOM 1915 O O . LEU A 1 244 ? -2.982 -34.113 -0.295 1.00 78.94 244 LEU A O 1
ATOM 1919 N N . ALA A 1 245 ? -5.047 -34.297 -1.163 1.00 82.19 245 ALA A N 1
ATOM 1920 C CA . ALA A 1 245 ? -4.603 -34.786 -2.467 1.00 82.19 245 ALA A CA 1
ATOM 1921 C C . ALA A 1 245 ? -3.559 -33.872 -3.153 1.00 82.19 245 ALA A C 1
ATOM 1923 O O . ALA A 1 245 ? -2.575 -34.402 -3.674 1.00 82.19 245 ALA A O 1
ATOM 1924 N N . PRO A 1 246 ? -3.676 -32.525 -3.127 1.00 79.00 246 PRO A N 1
ATOM 1925 C CA . PRO A 1 246 ? -2.661 -31.644 -3.717 1.00 79.00 246 PRO A CA 1
ATOM 1926 C C . PRO A 1 246 ? -1.368 -31.522 -2.893 1.00 79.00 246 PRO A C 1
ATOM 1928 O O . PRO A 1 246 ? -0.367 -31.024 -3.409 1.00 79.00 246 PRO A O 1
ATOM 1931 N N . PHE A 1 247 ? -1.376 -31.931 -1.618 1.00 82.62 247 PHE A N 1
ATOM 1932 C CA . PHE A 1 247 ? -0.284 -31.710 -0.665 1.00 82.62 247 PHE A CA 1
ATOM 1933 C C . PHE A 1 247 ? 0.036 -32.996 0.115 1.00 82.62 247 PHE A C 1
ATOM 1935 O O . PHE A 1 247 ? -0.319 -33.106 1.290 1.00 82.62 247 PHE A O 1
ATOM 1942 N N . PRO A 1 248 ? 0.711 -33.984 -0.498 1.00 74.69 248 PRO A N 1
ATOM 1943 C CA . PRO A 1 248 ? 1.037 -35.231 0.184 1.00 74.69 248 PRO A CA 1
ATOM 1944 C C . PRO A 1 248 ? 1.985 -34.968 1.362 1.00 74.69 248 PRO A C 1
ATOM 1946 O O . PRO A 1 248 ? 3.090 -34.453 1.187 1.00 74.69 248 PRO A O 1
ATOM 1949 N N . ILE A 1 249 ? 1.561 -35.336 2.573 1.00 75.62 249 ILE A N 1
ATOM 1950 C CA . ILE A 1 249 ? 2.363 -35.191 3.793 1.00 75.62 249 ILE A CA 1
ATOM 1951 C C . ILE A 1 249 ? 2.934 -36.555 4.185 1.00 75.62 249 ILE A C 1
ATOM 1953 O O . ILE A 1 249 ? 2.213 -37.548 4.241 1.00 75.62 249 ILE A O 1
ATOM 1957 N N . THR A 1 250 ? 4.231 -36.597 4.499 1.00 69.12 250 THR A N 1
ATOM 1958 C CA . THR A 1 250 ? 4.886 -37.765 5.106 1.00 69.12 250 THR A CA 1
ATOM 1959 C C . THR A 1 250 ? 5.319 -37.394 6.519 1.00 69.12 250 THR A C 1
ATOM 1961 O O . THR A 1 250 ? 6.009 -36.393 6.706 1.00 69.12 250 THR A O 1
ATOM 1964 N N . TYR A 1 251 ? 4.921 -38.177 7.518 1.00 62.22 251 TYR A N 1
ATOM 1965 C CA . TYR A 1 251 ? 5.284 -37.936 8.916 1.00 62.22 251 TYR A CA 1
ATOM 1966 C C . TYR A 1 251 ? 6.330 -38.954 9.377 1.00 62.22 251 TYR A C 1
ATOM 1968 O O . TYR A 1 251 ? 6.253 -40.130 9.025 1.00 62.22 251 TYR A O 1
ATOM 1976 N N . GLN A 1 252 ? 7.268 -38.519 10.218 1.00 47.25 252 GLN A N 1
ATOM 1977 C CA . GLN A 1 252 ? 8.121 -39.398 11.019 1.00 47.25 252 GLN A CA 1
ATOM 1978 C C . GLN A 1 252 ? 7.942 -39.040 12.494 1.00 47.25 252 GLN A C 1
ATOM 1980 O O . GLN A 1 252 ? 8.108 -37.889 12.896 1.00 47.25 252 GLN A O 1
ATOM 1985 N N . THR A 1 253 ? 7.561 -40.024 13.303 1.00 55.12 253 THR A N 1
ATOM 1986 C CA . THR A 1 253 ? 7.340 -39.844 14.738 1.00 55.12 253 THR A CA 1
ATOM 1987 C C . THR A 1 253 ? 8.663 -39.980 15.484 1.00 55.12 253 THR A C 1
ATOM 1989 O O . THR A 1 253 ? 9.302 -41.026 15.423 1.00 55.12 253 THR A O 1
ATOM 1992 N N . MET A 1 254 ? 9.050 -38.948 16.234 1.00 44.44 254 MET A N 1
ATOM 1993 C CA . MET A 1 254 ? 10.137 -39.020 17.214 1.00 44.44 254 MET A CA 1
ATOM 1994 C C . MET A 1 254 ? 9.555 -38.921 18.625 1.00 44.44 254 MET A C 1
ATOM 1996 O O . MET A 1 254 ? 8.704 -38.075 18.903 1.00 44.44 254 MET A O 1
ATOM 2000 N N . SER A 1 255 ? 9.977 -39.816 19.518 1.00 44.72 255 SER A N 1
ATOM 2001 C CA . SER A 1 255 ? 9.426 -39.923 20.867 1.00 44.72 255 SER A CA 1
ATOM 2002 C C . SER A 1 255 ? 9.991 -38.879 21.841 1.00 44.72 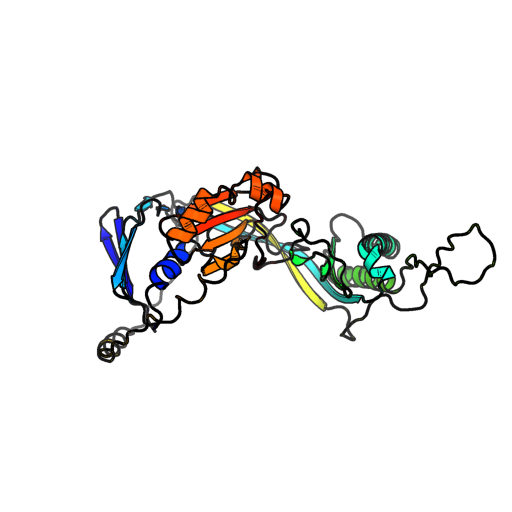255 SER A C 1
ATOM 2004 O O . SER A 1 255 ? 11.201 -38.748 21.989 1.00 44.72 255 SER A O 1
ATOM 2006 N N . SER A 1 256 ? 9.054 -38.289 22.594 1.00 43.19 256 SER A N 1
ATOM 2007 C CA . SER A 1 256 ? 9.156 -37.673 23.931 1.00 43.19 256 SER A CA 1
ATOM 2008 C C . SER A 1 256 ? 9.361 -36.149 24.034 1.00 43.19 256 SER A C 1
ATOM 2010 O O . SER A 1 256 ? 10.467 -35.651 24.212 1.00 43.19 256 SER A O 1
ATOM 2012 N N . ALA A 1 257 ? 8.242 -35.416 24.067 1.00 42.16 257 ALA A N 1
ATOM 2013 C CA . ALA A 1 257 ? 8.141 -34.042 24.581 1.00 42.16 257 ALA A CA 1
ATOM 2014 C C . ALA A 1 257 ? 6.970 -33.894 25.581 1.00 42.16 257 ALA A C 1
ATOM 2016 O O . ALA A 1 257 ? 6.309 -32.864 25.639 1.00 42.16 257 ALA A O 1
ATOM 2017 N N . ALA A 1 258 ? 6.680 -34.944 26.358 1.00 46.41 258 ALA A N 1
ATOM 2018 C CA . ALA A 1 258 ? 5.546 -34.966 27.290 1.00 46.41 258 ALA A CA 1
ATOM 2019 C C . ALA A 1 258 ? 5.930 -34.679 28.758 1.00 46.41 258 ALA A C 1
ATOM 2021 O O . ALA A 1 258 ? 5.048 -34.563 29.599 1.00 46.41 258 ALA A O 1
ATOM 2022 N N . HIS A 1 259 ? 7.222 -34.547 29.089 1.00 45.69 259 HIS A N 1
ATOM 2023 C CA . HIS A 1 259 ? 7.671 -34.399 30.485 1.00 45.69 259 HIS A CA 1
ATOM 2024 C C . HIS A 1 259 ? 8.000 -32.957 30.916 1.00 45.69 259 HIS A C 1
ATOM 2026 O O . HIS A 1 259 ? 8.090 -32.684 32.106 1.00 45.69 259 HIS A O 1
ATOM 2032 N N . ALA A 1 260 ? 8.119 -32.011 29.977 1.00 49.62 260 ALA A N 1
ATOM 2033 C CA . ALA A 1 260 ? 8.516 -30.628 30.274 1.00 49.62 260 ALA A CA 1
ATOM 2034 C C . ALA A 1 260 ? 7.359 -29.716 30.742 1.00 49.62 260 ALA A C 1
ATOM 2036 O O . ALA A 1 260 ? 7.601 -28.622 31.246 1.00 49.62 260 ALA A O 1
ATOM 2037 N N . LEU A 1 261 ? 6.100 -30.139 30.573 1.00 45.59 261 LEU A N 1
ATOM 2038 C CA . LEU A 1 261 ? 4.932 -29.266 30.750 1.00 45.59 261 LEU A CA 1
ATOM 2039 C C . LEU A 1 261 ? 4.449 -29.168 32.210 1.00 45.59 261 LEU A C 1
ATOM 2041 O O . LEU A 1 261 ? 3.931 -28.132 32.621 1.00 45.59 261 LEU A O 1
ATOM 2045 N N . GLU A 1 262 ? 4.647 -30.217 33.013 1.00 47.41 262 GLU A N 1
ATOM 2046 C CA . GLU A 1 262 ? 4.036 -30.314 34.349 1.00 47.41 262 GLU A CA 1
ATOM 2047 C C . GLU A 1 262 ? 4.850 -29.594 35.445 1.00 47.41 262 GLU A C 1
ATOM 2049 O O . GLU A 1 262 ? 4.309 -29.214 36.483 1.00 47.41 262 GLU A O 1
ATOM 2054 N N . GLN A 1 263 ? 6.141 -29.338 35.202 1.00 48.62 263 GLN A N 1
ATOM 2055 C CA . GLN A 1 263 ? 7.058 -28.719 36.171 1.00 48.62 263 GLN A CA 1
ATOM 2056 C C . GLN A 1 263 ? 6.854 -27.197 36.316 1.00 48.62 263 GLN A C 1
ATOM 2058 O O . GLN A 1 263 ? 7.037 -26.655 37.402 1.00 48.62 263 GLN A O 1
ATOM 2063 N N . MET A 1 264 ? 6.381 -26.510 35.269 1.00 43.56 264 MET A N 1
ATOM 2064 C CA . MET A 1 264 ? 6.199 -25.044 35.252 1.00 43.56 264 MET A CA 1
ATOM 2065 C C . MET A 1 264 ? 4.944 -24.5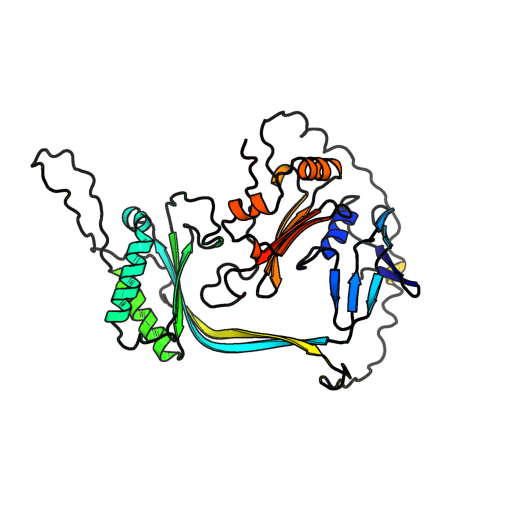53 36.001 1.00 43.56 264 MET A C 1
ATOM 2067 O O . MET A 1 264 ? 4.744 -23.353 36.177 1.00 43.56 264 MET A O 1
ATOM 2071 N N . LYS A 1 265 ? 4.069 -25.470 36.433 1.00 45.81 265 LYS A N 1
ATOM 2072 C CA . LYS A 1 265 ? 2.740 -25.170 36.994 1.00 45.8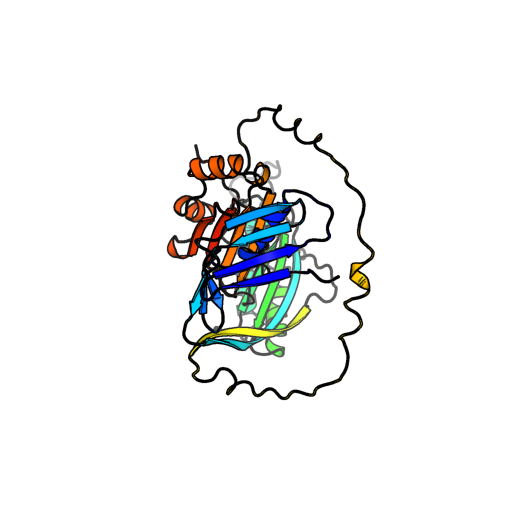1 265 LYS A CA 1
ATOM 2073 C C . LYS A 1 265 ? 2.770 -24.782 38.481 1.00 45.81 265 LYS A C 1
ATOM 2075 O O . LYS A 1 265 ? 1.794 -24.231 38.975 1.00 45.81 265 LYS A O 1
ATOM 2080 N N . LYS A 1 266 ? 3.868 -25.074 39.192 1.00 48.22 266 LYS A N 1
ATOM 2081 C CA . LYS A 1 266 ? 3.986 -24.938 40.659 1.00 48.22 266 LYS A CA 1
ATOM 2082 C C . LYS A 1 266 ? 4.680 -23.659 41.156 1.00 48.22 266 LYS A C 1
ATOM 2084 O O . LYS A 1 266 ? 4.698 -23.440 42.360 1.00 48.22 266 LYS A O 1
ATOM 2089 N N . GLU A 1 267 ? 5.219 -22.810 40.280 1.00 46.69 267 GLU A N 1
ATOM 2090 C CA . GLU A 1 267 ? 6.078 -21.677 40.687 1.00 46.69 267 GLU A CA 1
ATOM 2091 C C . GLU A 1 267 ? 5.392 -20.299 40.783 1.00 46.69 267 GLU A C 1
ATOM 2093 O O . GLU A 1 267 ? 6.052 -19.329 41.144 1.00 46.69 267 GLU A O 1
ATOM 2098 N N . MET A 1 268 ? 4.092 -20.154 40.496 1.00 43.56 268 MET A N 1
ATOM 2099 C CA . MET A 1 268 ? 3.480 -18.815 40.375 1.00 43.56 268 MET A CA 1
ATOM 2100 C C . MET A 1 268 ? 2.167 -18.622 41.138 1.00 43.56 268 MET A C 1
ATOM 2102 O O . MET A 1 268 ? 1.111 -18.422 40.542 1.00 43.56 268 MET A O 1
ATOM 2106 N N . GLU A 1 269 ? 2.256 -18.556 42.467 1.00 39.28 269 GLU A N 1
ATOM 2107 C CA . GLU A 1 269 ? 1.212 -17.963 43.309 1.00 39.28 269 GLU A CA 1
ATOM 2108 C C . GLU A 1 269 ? 1.801 -16.923 44.275 1.00 39.28 269 GLU A C 1
ATOM 2110 O O . GLU A 1 269 ? 2.535 -17.256 45.200 1.00 39.28 269 GLU A O 1
ATOM 2115 N N . GLY A 1 270 ? 1.431 -15.648 44.080 1.00 42.16 270 GLY A N 1
ATOM 2116 C CA . GLY A 1 270 ? 1.478 -14.632 45.138 1.00 42.16 270 GLY A CA 1
ATOM 2117 C C . GLY A 1 270 ? 2.031 -13.253 44.758 1.00 42.16 270 GLY A C 1
ATOM 2118 O O . GLY A 1 270 ? 3.237 -13.039 44.818 1.00 42.16 270 GLY A O 1
ATOM 2119 N N . LYS A 1 271 ? 1.131 -12.290 44.485 1.00 34.22 271 LYS A N 1
ATOM 2120 C CA . LYS A 1 271 ? 1.014 -10.953 45.135 1.00 34.22 271 LYS A CA 1
ATOM 2121 C C . LYS A 1 271 ? 0.098 -10.011 44.329 1.00 34.22 271 LYS A C 1
ATOM 2123 O O . LYS A 1 271 ? 0.244 -9.865 43.122 1.00 34.22 271 LYS A O 1
ATOM 2128 N N . LYS A 1 272 ? -0.849 -9.374 45.033 1.00 44.84 272 LYS A N 1
ATOM 2129 C CA . LYS A 1 272 ? -1.746 -8.297 44.563 1.00 44.84 272 LYS A CA 1
ATOM 2130 C C . LYS A 1 272 ? -1.091 -6.932 44.793 1.00 44.84 272 LYS A C 1
ATOM 2132 O O . LYS A 1 272 ? -0.528 -6.739 45.866 1.00 44.84 272 LYS A O 1
ATOM 2137 N N . VAL A 1 273 ? -1.271 -5.987 43.867 1.00 32.03 273 VAL A N 1
ATOM 2138 C CA . VAL A 1 273 ? -1.101 -4.541 44.106 1.00 32.03 273 VAL A CA 1
ATOM 2139 C C . VAL A 1 273 ? -2.163 -3.768 43.310 1.00 32.03 273 VAL A C 1
ATOM 2141 O O . VAL A 1 273 ? -2.511 -4.155 42.196 1.00 32.03 273 VAL A O 1
ATOM 2144 N N . ASP A 1 274 ? -2.687 -2.720 43.942 1.00 44.94 274 ASP A N 1
ATOM 2145 C CA . ASP A 1 274 ? -3.763 -1.812 43.532 1.00 44.94 274 ASP A CA 1
ATOM 2146 C C . ASP A 1 274 ? -3.174 -0.439 43.161 1.00 44.94 274 ASP A C 1
ATOM 2148 O O . ASP A 1 274 ? -2.335 0.063 43.908 1.00 44.94 274 ASP A O 1
ATOM 2152 N N . LEU A 1 275 ? -3.578 0.150 42.026 1.00 34.09 275 LEU A N 1
ATOM 2153 C CA . LEU A 1 275 ? -3.098 1.457 41.547 1.00 34.09 275 LEU A CA 1
ATOM 2154 C C . LEU A 1 275 ? -4.140 2.150 40.642 1.00 34.09 275 LEU A C 1
ATOM 2156 O O . LEU A 1 275 ? -4.077 2.068 39.415 1.00 34.09 275 LEU A O 1
ATOM 2160 N N . VAL A 1 276 ? -5.077 2.888 41.244 1.00 40.72 276 VAL A N 1
ATOM 2161 C CA . VAL A 1 276 ? -5.978 3.830 40.550 1.00 40.72 276 VAL A CA 1
ATOM 2162 C C . VAL A 1 276 ? -5.729 5.236 41.089 1.00 40.72 276 VAL A C 1
ATOM 2164 O O . VAL A 1 276 ? -6.413 5.690 42.004 1.00 40.72 276 VAL A O 1
ATOM 2167 N N . THR A 1 277 ? -4.718 5.945 40.572 1.00 43.91 277 THR A N 1
ATOM 2168 C CA . THR A 1 277 ? -4.508 7.361 40.952 1.00 43.91 277 THR A CA 1
ATOM 2169 C C . THR A 1 277 ? -3.705 8.189 39.943 1.00 43.91 277 THR A C 1
ATOM 2171 O O . THR A 1 277 ? -2.893 9.018 40.335 1.00 43.91 277 THR A O 1
ATOM 2174 N N . GLN A 1 278 ? -3.905 8.004 38.633 1.00 39.81 278 GLN A N 1
ATOM 2175 C CA . GLN A 1 278 ? -3.195 8.828 37.631 1.00 39.81 278 GLN A CA 1
ATOM 2176 C C . GLN A 1 278 ? -4.037 9.327 36.445 1.00 39.81 278 GLN A C 1
ATOM 2178 O O . GLN A 1 278 ? -3.498 9.931 35.529 1.00 39.81 278 GLN A O 1
ATOM 2183 N N . TRP A 1 279 ? -5.361 9.157 36.472 1.00 41.91 279 TRP A N 1
ATOM 2184 C CA . TRP A 1 279 ? -6.222 9.494 35.325 1.00 41.91 279 TRP A CA 1
ATOM 2185 C C . TRP A 1 279 ? -7.075 10.760 35.492 1.00 41.91 279 TRP A C 1
ATOM 2187 O O . TRP A 1 279 ? -7.631 11.264 34.523 1.00 41.91 279 TRP A O 1
ATOM 2197 N N . GLN A 1 280 ? -7.169 11.327 36.696 1.00 46.78 280 GLN A N 1
ATOM 2198 C CA . GLN A 1 280 ? -8.158 12.375 36.992 1.00 46.78 280 GLN A CA 1
ATOM 2199 C C . GLN A 1 280 ? -7.691 13.821 36.728 1.00 46.78 280 GLN A C 1
ATOM 2201 O O . GLN A 1 280 ? -8.425 14.757 37.035 1.00 46.78 280 GLN A O 1
ATOM 2206 N N . TRP A 1 281 ? -6.506 14.037 36.145 1.00 40.62 281 TRP A N 1
ATOM 2207 C CA . TRP A 1 281 ? -5.973 15.393 35.923 1.00 40.62 281 TRP A CA 1
ATOM 2208 C C . TRP A 1 281 ? -6.160 15.924 34.490 1.00 40.62 281 TRP A C 1
ATOM 2210 O O . TRP A 1 281 ? -6.227 17.134 34.299 1.00 40.62 281 TRP A O 1
ATOM 2220 N N . ALA A 1 282 ? -6.351 15.047 33.498 1.00 44.62 282 ALA A N 1
ATOM 2221 C CA . ALA A 1 282 ? -6.458 15.439 32.086 1.00 44.62 282 ALA A CA 1
ATOM 2222 C C . ALA A 1 282 ? -7.834 16.021 31.688 1.00 44.62 282 ALA A C 1
ATOM 2224 O O . ALA A 1 282 ? -7.931 16.777 30.730 1.00 44.62 282 ALA A O 1
ATOM 2225 N N . ILE A 1 283 ? -8.896 15.738 32.453 1.00 48.97 283 ILE A N 1
ATOM 2226 C CA . ILE A 1 283 ? -10.276 16.177 32.146 1.00 48.97 283 ILE A CA 1
ATOM 2227 C C . ILE A 1 283 ? -10.496 17.677 32.448 1.00 48.97 283 ILE A C 1
ATOM 2229 O O . ILE A 1 283 ? -11.468 18.278 31.998 1.00 48.97 283 ILE A O 1
ATOM 2233 N N . LYS A 1 284 ? -9.596 18.327 33.197 1.00 46.28 284 LYS A N 1
ATOM 2234 C CA . LYS A 1 284 ? -9.838 19.669 33.753 1.00 46.28 284 LYS A CA 1
ATOM 2235 C C . LYS A 1 284 ? -9.502 20.856 32.837 1.00 46.28 284 LYS A C 1
ATOM 2237 O O . LYS A 1 284 ? -9.751 21.983 33.257 1.00 46.28 284 LYS A O 1
ATOM 2242 N N . CYS A 1 285 ? -8.963 20.644 31.633 1.00 47.84 285 CYS A N 1
ATOM 2243 C CA . CYS A 1 285 ? -8.305 21.722 30.873 1.00 47.84 285 CYS A CA 1
ATOM 2244 C C . CYS A 1 285 ? -9.041 22.264 29.630 1.00 47.84 285 CYS A C 1
ATOM 2246 O O . CYS A 1 285 ? -8.486 23.120 28.960 1.00 47.84 285 CYS A O 1
ATOM 2248 N N . GLY A 1 286 ? -10.289 21.858 29.365 1.00 52.41 286 GLY A N 1
ATOM 2249 C CA . GLY A 1 286 ? -11.271 22.642 28.590 1.00 52.41 286 GLY A CA 1
ATOM 2250 C C . GLY A 1 286 ? -10.797 23.373 27.320 1.00 52.41 286 GLY A C 1
ATOM 2251 O O . GLY A 1 286 ? -10.937 24.594 27.251 1.00 52.41 286 GLY A O 1
ATOM 2252 N N . GLU A 1 287 ? -10.348 22.643 26.296 1.00 36.91 287 GLU A N 1
ATOM 2253 C CA . GLU A 1 287 ? -10.132 23.194 24.949 1.00 36.91 287 GLU A CA 1
ATOM 2254 C C . GLU A 1 287 ? -11.204 22.721 23.952 1.00 36.91 287 GLU A C 1
ATOM 2256 O O . GLU A 1 287 ? -11.736 21.613 24.029 1.00 36.91 287 GLU A O 1
ATOM 2261 N N . LYS A 1 288 ? -11.575 23.626 23.036 1.00 49.75 288 LYS A N 1
ATOM 2262 C CA . LYS A 1 288 ? -12.543 23.398 21.959 1.00 49.75 288 LYS A CA 1
ATOM 2263 C C . LYS A 1 288 ? -11.798 22.817 20.755 1.00 49.75 288 LYS A C 1
ATOM 2265 O O . LYS A 1 288 ? -10.973 23.520 20.184 1.00 49.75 288 LYS A O 1
ATOM 2270 N N . VAL A 1 289 ? -12.211 21.606 20.360 1.00 43.16 289 VAL A N 1
ATOM 2271 C CA . VAL A 1 289 ? -11.674 20.689 19.325 1.00 43.16 289 VAL A CA 1
ATOM 2272 C C . VAL A 1 289 ? -10.807 19.596 19.964 1.00 43.16 289 VAL A C 1
ATOM 2274 O O . VAL A 1 289 ? -9.741 19.871 20.493 1.00 43.16 289 VAL A O 1
ATOM 2277 N N . ILE A 1 290 ? -11.305 18.355 19.928 1.00 51.16 290 ILE A N 1
ATOM 2278 C CA . ILE A 1 290 ? -10.618 17.142 20.397 1.00 51.16 290 ILE A CA 1
ATOM 2279 C C . ILE A 1 290 ? -10.239 16.342 19.148 1.00 51.16 290 ILE A C 1
ATOM 2281 O O . ILE A 1 290 ? -11.122 16.051 18.333 1.00 51.16 290 ILE A O 1
ATOM 2285 N N . GLU A 1 291 ? -8.960 16.006 18.965 1.00 58.62 291 GLU A N 1
ATOM 2286 C CA . GLU A 1 291 ? -8.527 15.193 17.827 1.00 58.62 291 GLU A CA 1
ATOM 2287 C C . GLU A 1 291 ? -8.857 13.715 18.077 1.00 58.62 291 GLU A C 1
ATOM 2289 O O . GLU A 1 291 ? -8.897 13.242 19.213 1.00 58.62 291 GLU A O 1
ATOM 2294 N N . LEU A 1 292 ? -9.087 12.938 17.010 1.00 64.12 292 LEU A N 1
ATOM 2295 C CA . LEU A 1 292 ? -9.425 11.516 17.157 1.00 64.12 292 LEU A CA 1
ATOM 2296 C C . LEU A 1 292 ? -8.341 10.750 17.935 1.00 64.12 292 LEU A C 1
ATOM 2298 O O . LEU A 1 292 ? -8.667 9.849 18.702 1.00 64.12 292 LEU A O 1
ATOM 2302 N N . GLN A 1 293 ? -7.071 11.128 17.767 1.00 63.72 293 GLN A N 1
ATOM 2303 C CA . GLN A 1 293 ? -5.937 10.533 18.478 1.00 63.72 293 GLN A CA 1
ATOM 2304 C C . GLN A 1 293 ? -6.014 10.705 20.007 1.00 63.72 293 GLN A C 1
ATOM 2306 O O . GLN A 1 293 ? -5.486 9.866 20.732 1.00 63.72 293 GLN A O 1
ATOM 2311 N N . ASP A 1 294 ? -6.713 11.733 20.496 1.00 61.84 294 ASP A N 1
ATOM 2312 C CA . ASP A 1 294 ? -6.790 12.063 21.925 1.00 61.84 294 ASP A CA 1
ATOM 2313 C C . ASP A 1 294 ? -7.817 11.197 22.671 1.00 61.84 294 ASP A C 1
ATOM 2315 O O . ASP A 1 294 ? -7.795 11.095 23.898 1.00 61.84 294 ASP A O 1
ATOM 2319 N N . VAL A 1 295 ? -8.729 10.551 21.935 1.00 63.47 295 VAL A N 1
ATOM 2320 C CA . VAL A 1 295 ? -9.836 9.751 22.491 1.00 63.47 295 VAL A CA 1
ATOM 2321 C C . VAL A 1 295 ? -9.718 8.255 22.200 1.00 63.47 295 VAL A C 1
ATOM 2323 O O . VAL A 1 295 ? -10.562 7.466 22.643 1.00 63.47 295 VAL A O 1
ATOM 2326 N N . VAL A 1 296 ? -8.663 7.846 21.490 1.00 64.69 296 VAL A N 1
ATOM 2327 C CA . VAL A 1 296 ? -8.424 6.465 21.049 1.00 64.69 296 VAL A CA 1
ATOM 2328 C C . VAL A 1 296 ? -7.210 5.865 21.746 1.00 64.69 296 VAL A C 1
ATOM 2330 O O . VAL A 1 296 ? -6.184 6.503 21.940 1.00 64.69 296 VAL A O 1
ATOM 2333 N N . MET A 1 297 ? -7.319 4.590 22.108 1.00 70.00 297 MET A N 1
ATOM 2334 C CA . MET A 1 297 ? -6.204 3.804 22.638 1.00 70.00 297 MET A CA 1
ATOM 2335 C C . MET A 1 297 ? -5.296 3.303 21.509 1.00 70.00 297 MET A C 1
ATOM 2337 O O . MET A 1 297 ? -4.089 3.164 21.690 1.00 70.00 297 MET A O 1
ATOM 2341 N N . VAL A 1 298 ? -5.882 2.984 20.351 1.00 70.88 298 VAL A N 1
ATOM 2342 C CA . VAL A 1 298 ? -5.149 2.507 19.176 1.00 70.88 298 VAL A CA 1
ATOM 2343 C C . VAL A 1 298 ? -5.698 3.196 17.939 1.00 70.88 298 VAL A C 1
ATOM 2345 O O . VAL A 1 298 ? -6.888 3.094 17.650 1.00 70.88 298 VAL A O 1
ATOM 2348 N N . LEU A 1 299 ? -4.805 3.826 17.184 1.00 76.81 299 LEU A N 1
ATOM 2349 C CA . LEU A 1 299 ? -5.044 4.331 15.840 1.00 76.81 299 LEU A CA 1
ATOM 2350 C C . LEU A 1 299 ? -3.958 3.758 14.937 1.00 76.81 299 LEU A C 1
ATOM 2352 O O . LEU A 1 299 ? -2.777 4.039 15.133 1.00 76.81 299 LEU A O 1
ATOM 2356 N N . ARG A 1 300 ? -4.331 2.900 13.988 1.00 80.38 300 ARG A N 1
ATOM 2357 C CA . ARG A 1 300 ? -3.351 2.269 13.096 1.00 80.38 300 ARG A CA 1
ATOM 2358 C C . ARG A 1 300 ? -3.929 1.979 11.728 1.00 80.38 300 ARG A C 1
ATOM 2360 O O . ARG A 1 300 ? -5.095 1.607 11.613 1.00 80.38 300 ARG A O 1
ATOM 2367 N N . SER A 1 301 ? -3.070 2.021 10.722 1.00 83.62 301 SER A N 1
ATOM 2368 C CA . SER A 1 301 ? -3.287 1.320 9.463 1.00 83.62 301 SER A CA 1
ATOM 2369 C C . SER A 1 301 ? -2.411 0.069 9.387 1.00 83.62 301 SER A C 1
ATOM 2371 O O . SER A 1 301 ? -1.380 -0.030 10.065 1.00 83.62 301 SER A O 1
ATOM 2373 N N . LYS A 1 302 ? -2.873 -0.927 8.623 1.00 82.88 302 LYS A N 1
ATOM 2374 C CA . LYS A 1 302 ? -2.117 -2.139 8.275 1.00 82.88 302 LYS A CA 1
ATOM 2375 C C . LYS A 1 302 ? -2.525 -2.679 6.911 1.00 82.88 302 LYS A C 1
ATOM 2377 O O . LYS A 1 302 ? -3.653 -2.493 6.451 1.00 82.88 302 LYS A O 1
ATOM 2382 N N . ASN A 1 303 ? -1.624 -3.434 6.294 1.00 82.00 303 ASN A N 1
ATOM 2383 C CA . ASN A 1 303 ? -1.936 -4.272 5.141 1.00 82.00 303 ASN A CA 1
ATOM 2384 C C . ASN A 1 303 ? -2.967 -5.368 5.509 1.00 82.00 303 ASN A C 1
ATOM 2386 O O . ASN A 1 303 ? -2.831 -6.027 6.536 1.00 82.00 303 ASN A O 1
ATOM 2390 N N . SER A 1 304 ? -3.981 -5.605 4.668 1.00 80.19 304 SER A N 1
ATOM 2391 C CA . SER A 1 304 ? -4.950 -6.714 4.826 1.00 80.19 304 SER A CA 1
ATOM 2392 C C . SER A 1 304 ? -5.043 -7.553 3.547 1.00 80.19 304 SER A C 1
ATOM 2394 O O . SER A 1 304 ? -6.113 -7.864 3.015 1.00 80.19 304 SER A O 1
ATOM 2396 N N . GLY A 1 305 ? -3.870 -7.921 3.033 1.00 80.12 305 GLY A N 1
ATOM 2397 C CA . GLY A 1 305 ? -3.699 -8.657 1.786 1.00 80.12 305 GLY A CA 1
ATOM 2398 C C . GLY A 1 305 ? -3.338 -7.754 0.603 1.00 80.12 305 GLY A C 1
ATOM 2399 O O . GLY A 1 305 ? -3.309 -6.535 0.732 1.00 80.12 305 GLY A O 1
ATOM 2400 N N . PRO A 1 306 ? -3.084 -8.342 -0.578 1.00 81.69 306 PRO A N 1
ATOM 2401 C CA . PRO A 1 306 ? -2.397 -7.647 -1.664 1.00 81.69 306 PRO A CA 1
ATOM 2402 C C . PRO A 1 306 ? -3.151 -6.439 -2.221 1.00 81.69 306 PRO A C 1
ATOM 2404 O O . PRO A 1 306 ? -2.534 -5.577 -2.819 1.00 81.69 306 PRO A O 1
ATOM 2407 N N . TYR A 1 307 ? -4.462 -6.341 -2.012 1.00 87.12 307 TYR A N 1
ATOM 2408 C CA . TYR A 1 307 ? -5.286 -5.289 -2.615 1.00 87.12 307 TYR A CA 1
ATOM 2409 C C . TYR A 1 307 ? -5.996 -4.408 -1.587 1.00 87.12 307 TYR A C 1
ATOM 2411 O O . TYR A 1 307 ? -6.847 -3.609 -1.963 1.00 87.12 307 TYR A O 1
ATOM 2419 N N . LYS A 1 308 ? -5.724 -4.572 -0.285 1.00 87.50 308 LYS A N 1
ATOM 2420 C CA . LYS A 1 308 ? -6.533 -3.938 0.766 1.00 87.50 308 LYS A CA 1
ATOM 2421 C C . LYS A 1 308 ? -5.667 -3.300 1.837 1.00 87.50 308 LYS A C 1
ATOM 2423 O O . LYS A 1 308 ? -4.780 -3.950 2.389 1.00 87.50 308 LYS A O 1
ATOM 2428 N N . LEU A 1 309 ? -5.993 -2.058 2.167 1.00 86.56 309 LEU A N 1
ATOM 2429 C CA . LEU A 1 309 ? -5.437 -1.324 3.294 1.00 86.56 309 LEU A CA 1
ATOM 2430 C C . LEU A 1 309 ? -6.540 -1.127 4.334 1.00 86.56 309 LEU A C 1
ATOM 2432 O O . LEU A 1 309 ? -7.644 -0.695 4.002 1.00 86.56 309 LEU A O 1
ATOM 2436 N N . MET A 1 310 ? -6.263 -1.474 5.585 1.00 86.56 310 MET A N 1
ATOM 2437 C CA . MET A 1 310 ? -7.232 -1.376 6.674 1.00 86.56 310 MET A CA 1
ATOM 2438 C C . MET A 1 310 ? -6.791 -0.369 7.720 1.00 86.56 310 MET A C 1
ATOM 2440 O O . MET A 1 310 ? -5.598 -0.187 7.942 1.00 86.56 310 MET A O 1
ATOM 2444 N N . PHE A 1 311 ? -7.776 0.209 8.396 1.00 87.50 311 PHE A N 1
ATOM 2445 C CA . PHE A 1 311 ? -7.600 1.150 9.487 1.00 87.50 311 PHE A CA 1
ATOM 2446 C C . PHE A 1 311 ? -8.396 0.659 10.692 1.00 87.50 311 PHE A C 1
ATOM 2448 O O . PHE A 1 311 ? -9.595 0.387 10.578 1.00 87.50 311 PHE A O 1
ATOM 2455 N N . ASP A 1 312 ? -7.717 0.537 11.829 1.00 85.25 312 ASP A N 1
ATOM 2456 C CA . ASP A 1 312 ? -8.321 0.193 13.110 1.00 85.25 312 ASP A CA 1
ATOM 2457 C C . ASP A 1 312 ? -8.253 1.397 14.043 1.00 85.25 312 ASP A C 1
ATOM 2459 O O . ASP A 1 312 ? -7.174 1.939 14.303 1.00 85.25 312 ASP A O 1
ATOM 2463 N N . VAL A 1 313 ? -9.410 1.752 14.587 1.00 83.94 313 VAL A N 1
ATOM 2464 C CA . VAL A 1 313 ? -9.570 2.739 15.647 1.00 83.94 313 VAL A CA 1
ATOM 2465 C C . VAL A 1 313 ? -10.183 2.020 16.841 1.00 83.94 313 VAL A C 1
ATOM 2467 O O . VAL A 1 313 ? -11.272 1.467 16.722 1.00 83.94 313 VAL A O 1
ATOM 2470 N N . ILE A 1 314 ? -9.491 1.974 17.977 1.00 81.38 314 ILE A N 1
ATOM 2471 C CA . ILE A 1 314 ? -9.968 1.300 19.194 1.00 81.38 314 ILE A CA 1
ATOM 2472 C C . ILE A 1 314 ? -10.029 2.328 20.311 1.00 81.38 314 ILE A C 1
ATOM 2474 O O . ILE A 1 314 ? -9.029 2.981 20.614 1.00 81.38 314 ILE A O 1
ATOM 2478 N N . PHE A 1 315 ? -11.197 2.458 20.926 1.00 76.69 315 PHE A N 1
ATOM 2479 C CA . PHE A 1 315 ? -11.455 3.410 21.995 1.00 76.69 315 PHE A CA 1
ATOM 2480 C C . PHE A 1 315 ? -11.151 2.781 23.351 1.00 76.69 315 PHE A C 1
ATOM 2482 O O . PHE A 1 315 ? -11.285 1.574 23.554 1.00 76.69 315 PHE A O 1
ATOM 2489 N N . LEU A 1 316 ? -10.715 3.616 24.290 1.00 67.94 316 LEU A N 1
ATOM 2490 C CA . LEU A 1 316 ? -10.354 3.163 25.628 1.00 67.94 316 LEU A CA 1
ATOM 2491 C C . LEU A 1 316 ? -11.575 2.699 26.437 1.00 67.94 316 LEU A C 1
ATOM 2493 O O . LEU A 1 316 ? -11.497 1.733 27.195 1.00 67.94 316 LEU A O 1
ATOM 2497 N N . ASN A 1 317 ? -12.691 3.410 26.300 1.00 72.31 317 ASN A N 1
ATOM 2498 C CA . ASN A 1 317 ? -13.913 3.186 27.056 1.00 72.31 317 ASN A CA 1
ATOM 2499 C C . ASN A 1 317 ? -15.146 3.320 26.144 1.00 72.31 317 ASN A C 1
ATOM 2501 O O . ASN A 1 317 ? -15.069 3.836 25.026 1.00 72.31 317 ASN A O 1
ATOM 2505 N N . GLU A 1 318 ? -16.279 2.820 26.635 1.00 77.31 318 GLU A N 1
ATOM 2506 C CA . GLU A 1 318 ? -17.555 2.840 25.911 1.00 77.31 318 GLU A CA 1
ATOM 2507 C C . GLU A 1 318 ? -18.070 4.272 25.697 1.00 77.31 318 GLU A C 1
ATOM 2509 O O . GLU A 1 318 ? -18.677 4.562 24.674 1.00 77.31 318 GLU A O 1
ATOM 2514 N N . GLU A 1 319 ? -17.792 5.188 26.627 1.00 73.69 319 GLU A N 1
ATOM 2515 C CA . GLU A 1 319 ? -18.213 6.592 26.539 1.00 73.69 319 GLU A CA 1
ATOM 2516 C C . GLU A 1 319 ? -17.609 7.290 25.311 1.00 73.69 319 GLU A C 1
ATOM 2518 O O . GLU A 1 319 ? -18.353 7.795 24.471 1.00 73.69 319 GLU A O 1
ATOM 2523 N N . ASN A 1 320 ? -16.284 7.217 25.131 1.00 73.75 320 ASN A N 1
ATOM 2524 C CA . ASN A 1 320 ? -15.594 7.768 23.961 1.00 73.75 320 ASN A CA 1
ATOM 2525 C C . ASN A 1 320 ? -16.085 7.120 22.661 1.00 73.75 320 ASN A C 1
ATOM 2527 O O . ASN A 1 320 ? -16.265 7.798 21.648 1.00 73.75 320 ASN A O 1
ATOM 2531 N N . PHE A 1 321 ? -16.306 5.802 22.681 1.00 79.06 321 PHE A N 1
ATOM 2532 C CA . PHE A 1 321 ? -16.837 5.075 21.532 1.00 79.06 321 PHE A CA 1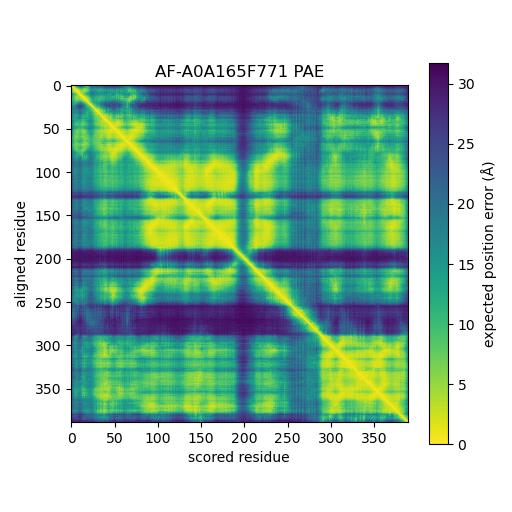
ATOM 2533 C C . PHE A 1 321 ? -18.233 5.572 21.142 1.00 79.06 321 PHE A C 1
ATOM 2535 O O . PHE A 1 321 ? -18.480 5.827 19.962 1.00 79.06 321 PHE A O 1
ATOM 2542 N N . GLN A 1 322 ? -19.136 5.735 22.112 1.00 79.06 322 GLN A N 1
ATOM 2543 C CA . GLN A 1 322 ? -20.494 6.211 21.863 1.00 79.06 322 GLN A CA 1
ATOM 2544 C C . GLN A 1 322 ? -20.508 7.673 21.416 1.00 79.06 322 GLN A C 1
ATOM 2546 O O . GLN A 1 322 ? -21.211 7.983 20.460 1.00 79.06 322 GLN A O 1
ATOM 2551 N N . GLU A 1 323 ? -19.700 8.550 22.013 1.00 75.12 323 GLU A N 1
ATOM 2552 C CA . GLU A 1 323 ? -19.547 9.944 21.568 1.00 75.12 323 GLU A CA 1
ATOM 2553 C C . GLU A 1 323 ? -19.111 10.021 20.099 1.00 75.12 323 GLU A C 1
ATOM 2555 O O . GLU A 1 323 ? -19.777 10.639 19.264 1.00 75.12 323 GLU A O 1
ATOM 2560 N N . VAL A 1 324 ? -18.048 9.302 19.727 1.00 78.38 324 VAL A N 1
ATOM 2561 C CA . VAL A 1 324 ? -17.548 9.308 18.345 1.00 78.38 324 VAL A CA 1
ATOM 2562 C C . VAL A 1 324 ? -18.541 8.656 17.382 1.00 78.38 324 VAL A C 1
ATOM 2564 O O . VAL A 1 324 ? -18.744 9.159 16.274 1.00 78.38 324 VAL A O 1
ATOM 2567 N N . LYS A 1 325 ? -19.226 7.586 17.791 1.00 82.12 325 LYS A N 1
ATOM 2568 C CA . LYS A 1 325 ? -20.284 6.954 16.992 1.00 82.12 325 LYS A CA 1
ATOM 2569 C C . LYS A 1 325 ? -21.477 7.889 16.771 1.00 82.12 325 LYS A C 1
ATOM 2571 O O . LYS A 1 325 ? -21.970 7.991 15.646 1.00 82.12 325 LYS A O 1
ATOM 2576 N N . ASN A 1 326 ? -21.909 8.595 17.813 1.00 79.69 326 ASN A N 1
ATOM 2577 C CA . ASN A 1 326 ? -23.057 9.501 17.788 1.00 79.69 326 ASN A CA 1
ATOM 2578 C C . ASN A 1 326 ? -22.740 10.835 17.104 1.00 79.69 326 ASN A C 1
ATOM 2580 O O . ASN A 1 326 ? -23.646 11.459 16.554 1.00 79.69 326 ASN A O 1
ATOM 2584 N N . SER A 1 327 ? -21.462 11.229 17.046 1.00 76.38 327 SER A N 1
ATOM 2585 C CA . SER A 1 327 ? -21.010 12.413 16.303 1.00 76.38 327 SER A CA 1
ATOM 2586 C C . SER A 1 327 ? -21.399 12.370 14.821 1.00 76.38 327 SER A C 1
ATOM 2588 O O . SER A 1 327 ? -21.528 13.406 14.172 1.00 76.38 327 SER A O 1
ATOM 2590 N N . GLY A 1 328 ? -21.556 11.165 14.259 1.00 73.88 328 GLY A N 1
ATOM 2591 C CA . GLY A 1 328 ? -21.851 10.961 12.846 1.00 73.88 328 GLY A CA 1
ATOM 2592 C C . GLY A 1 328 ? -20.704 11.326 11.896 1.00 73.88 328 GLY A C 1
ATOM 2593 O O . GLY A 1 328 ? -20.924 11.281 10.686 1.00 73.88 328 GLY A O 1
ATOM 2594 N N . VAL A 1 329 ? -19.514 11.651 12.415 1.00 72.19 329 VAL A N 1
ATOM 2595 C CA . VAL A 1 329 ? -18.312 12.015 11.643 1.00 72.19 329 VAL A CA 1
ATOM 2596 C C . VAL A 1 329 ? -17.651 10.803 10.958 1.00 72.19 329 VAL A C 1
ATOM 2598 O O . VAL A 1 329 ? -17.304 10.914 9.781 1.00 72.19 329 VAL A O 1
ATOM 2601 N N . PRO A 1 330 ? -17.510 9.616 11.589 1.00 79.75 330 PRO A N 1
ATOM 2602 C CA . PRO A 1 330 ? -16.860 8.458 10.965 1.00 79.75 330 PRO A CA 1
ATOM 2603 C C . PRO A 1 330 ? -17.839 7.707 10.047 1.00 79.75 330 PRO A C 1
ATOM 2605 O O . PRO A 1 330 ? -18.258 6.579 10.313 1.00 79.75 330 PRO A O 1
ATOM 2608 N N . LYS A 1 331 ? -18.259 8.362 8.961 1.00 83.62 331 LYS A N 1
ATOM 2609 C CA . LYS A 1 331 ? -19.151 7.796 7.940 1.00 83.62 331 LYS A CA 1
ATOM 2610 C C . LYS A 1 331 ? -18.426 7.603 6.621 1.00 83.62 331 LYS A C 1
ATOM 2612 O O . LYS A 1 331 ? -17.525 8.365 6.270 1.00 83.62 331 LYS A O 1
ATOM 2617 N N . LYS A 1 332 ? -18.905 6.618 5.858 1.00 86.19 332 LYS A N 1
ATOM 2618 C CA . LYS A 1 332 ? -18.400 6.274 4.526 1.00 86.19 332 LYS A CA 1
ATOM 2619 C C . LYS A 1 332 ? -18.224 7.514 3.643 1.00 86.19 332 LYS A C 1
ATOM 2621 O O . LYS A 1 332 ? -17.140 7.715 3.114 1.00 86.19 332 LYS A O 1
ATOM 2626 N N . ASP A 1 333 ? -19.238 8.371 3.557 1.00 84.94 333 ASP A N 1
ATOM 2627 C CA . ASP A 1 333 ? -19.222 9.550 2.677 1.00 84.94 333 ASP A CA 1
ATOM 2628 C C . ASP A 1 333 ? -18.177 10.598 3.074 1.00 84.94 333 ASP A C 1
ATOM 2630 O O . ASP A 1 333 ? -17.618 11.273 2.212 1.00 84.94 333 ASP A O 1
ATOM 2634 N N . ILE A 1 334 ? -17.895 10.731 4.372 1.00 82.56 334 ILE A N 1
ATOM 2635 C CA . ILE A 1 334 ? -16.872 11.650 4.881 1.00 82.56 334 ILE A CA 1
ATOM 2636 C C . ILE A 1 334 ? -15.491 11.072 4.586 1.00 82.56 334 ILE A C 1
ATOM 2638 O O . ILE A 1 334 ? -14.658 11.76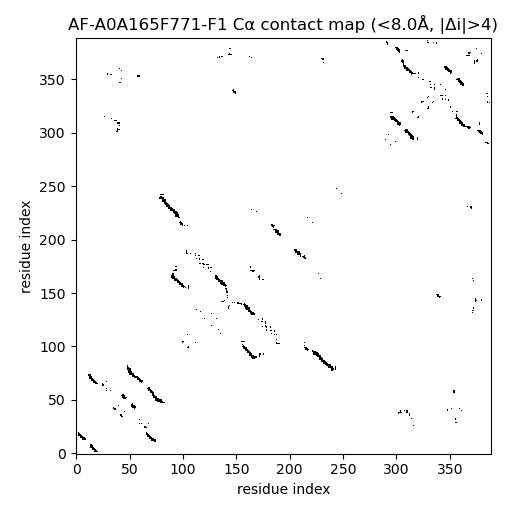1 4.012 1.00 82.56 334 ILE A O 1
ATOM 2642 N N . LEU A 1 335 ? -15.270 9.788 4.879 1.00 83.50 335 LEU A N 1
ATOM 2643 C CA . LEU A 1 335 ? -13.993 9.122 4.608 1.00 83.50 335 LEU A CA 1
ATOM 2644 C C . LEU A 1 335 ? -13.652 9.089 3.112 1.00 83.50 335 LEU A C 1
ATOM 2646 O O . LEU A 1 335 ? -12.503 9.293 2.739 1.00 83.50 335 LEU A O 1
ATOM 2650 N N . VAL A 1 336 ? -14.647 8.879 2.248 1.00 85.31 336 VAL A N 1
ATOM 2651 C CA . VAL A 1 336 ? -14.502 8.959 0.784 1.00 85.31 336 VAL A CA 1
ATOM 2652 C C . VAL A 1 336 ? -13.981 10.336 0.364 1.00 85.31 336 VAL A C 1
ATOM 2654 O O . VAL A 1 336 ? -13.067 10.414 -0.452 1.00 85.31 336 VAL A O 1
ATOM 2657 N N . LYS A 1 337 ? -14.505 11.416 0.960 1.00 83.19 337 LYS A N 1
ATOM 2658 C CA . LYS A 1 337 ? -14.044 12.788 0.700 1.00 83.19 337 LYS A CA 1
ATOM 2659 C C . LYS A 1 337 ? -12.653 13.052 1.273 1.00 83.19 337 LYS A C 1
ATOM 2661 O O . LYS A 1 337 ? -11.820 13.595 0.560 1.00 83.19 337 LYS A O 1
ATOM 2666 N N . VAL A 1 338 ? -12.403 12.649 2.522 1.00 80.75 338 VAL A N 1
ATOM 2667 C CA . VAL A 1 338 ? -11.118 12.849 3.219 1.00 80.75 338 VAL A CA 1
ATOM 2668 C C . VAL A 1 338 ? -9.975 12.179 2.461 1.00 80.75 338 VAL A C 1
ATOM 2670 O O . VAL A 1 338 ? -8.947 12.803 2.235 1.00 80.75 338 VAL A O 1
ATOM 2673 N N . TYR A 1 339 ? -10.172 10.936 2.016 1.00 78.75 339 TYR A N 1
ATOM 2674 C CA . TYR A 1 339 ? -9.159 10.195 1.265 1.00 78.75 339 TYR A CA 1
ATOM 2675 C C . TYR A 1 339 ? -9.217 10.445 -0.251 1.00 78.75 339 TYR A C 1
ATOM 2677 O O . TYR A 1 339 ? -8.391 9.911 -0.979 1.00 78.75 339 TYR A O 1
ATOM 2685 N N . GLY A 1 340 ? -10.183 11.214 -0.765 1.00 82.19 340 GLY A N 1
ATOM 2686 C CA . GLY A 1 340 ? -10.314 11.472 -2.205 1.00 82.19 340 GLY A CA 1
ATOM 2687 C C . GLY A 1 340 ? -10.513 10.210 -3.059 1.00 82.19 340 GLY A C 1
ATOM 2688 O O . GLY A 1 340 ? -10.134 10.188 -4.230 1.00 82.19 340 GLY A O 1
ATOM 2689 N N . VAL A 1 341 ? -11.078 9.145 -2.485 1.00 85.31 341 VAL A N 1
ATOM 2690 C CA . VAL A 1 341 ? -11.308 7.859 -3.166 1.00 85.31 341 VAL A CA 1
ATOM 2691 C C . VAL A 1 341 ? -12.740 7.760 -3.678 1.00 85.31 341 VAL A C 1
ATOM 2693 O O . VAL A 1 341 ? -13.622 8.484 -3.228 1.00 85.31 341 VAL A O 1
ATOM 2696 N N . LYS A 1 342 ? -13.012 6.836 -4.603 1.00 87.38 342 LYS A N 1
ATOM 2697 C CA . LYS A 1 342 ? -14.392 6.573 -5.036 1.00 87.38 342 LYS A CA 1
ATOM 2698 C C . LYS A 1 342 ? -15.165 5.775 -3.967 1.00 87.38 342 LYS A C 1
ATOM 2700 O O . LYS A 1 342 ? -14.553 4.949 -3.283 1.00 87.38 342 LYS A O 1
ATOM 2705 N N . PRO A 1 343 ? -16.494 5.945 -3.822 1.00 86.25 343 PRO A N 1
ATOM 2706 C CA . PRO A 1 343 ? -17.293 5.232 -2.817 1.00 86.25 343 PRO A CA 1
ATOM 2707 C C . PRO A 1 343 ? -17.171 3.701 -2.852 1.00 86.25 343 PRO A C 1
ATOM 2709 O O . PRO A 1 343 ? -17.235 3.048 -1.808 1.00 86.25 343 PRO A O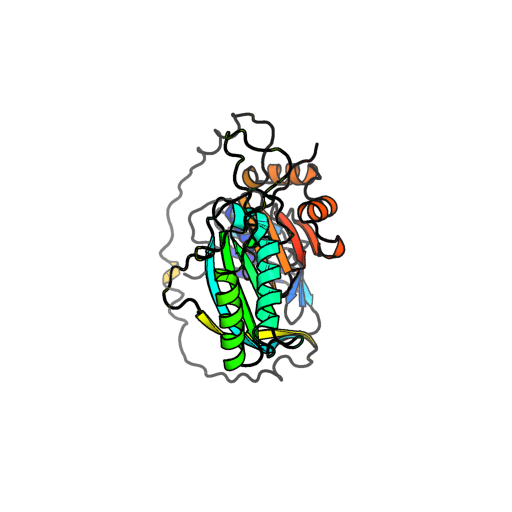 1
ATOM 2712 N N . GLU A 1 344 ? -16.983 3.115 -4.033 1.00 89.00 344 GLU A N 1
ATOM 2713 C CA . GLU A 1 344 ? -16.775 1.679 -4.244 1.00 89.00 344 GLU A CA 1
ATOM 2714 C C . GLU A 1 344 ? -15.435 1.166 -3.702 1.00 89.00 344 GLU A C 1
ATOM 2716 O O . GLU A 1 344 ? -15.321 -0.008 -3.354 1.00 89.00 344 GLU A O 1
ATOM 2721 N N . MET A 1 345 ? -14.433 2.038 -3.565 1.00 87.44 345 MET A N 1
ATOM 2722 C CA . MET A 1 345 ? -13.133 1.669 -3.005 1.00 87.44 345 MET A CA 1
ATOM 2723 C C . MET A 1 345 ? -13.170 1.536 -1.483 1.00 87.44 345 MET A C 1
ATOM 2725 O O . MET A 1 345 ? -12.258 0.947 -0.910 1.00 87.44 345 MET A O 1
ATOM 2729 N N . MET A 1 346 ? -14.208 2.051 -0.822 1.00 88.31 346 MET A N 1
ATOM 2730 C CA . MET A 1 346 ? -14.419 1.905 0.615 1.00 88.31 346 MET A CA 1
ATOM 2731 C C . MET A 1 346 ? -15.210 0.616 0.884 1.00 88.31 346 MET A C 1
ATOM 2733 O O . MET A 1 346 ? -16.446 0.603 0.873 1.00 88.31 346 MET A O 1
ATOM 2737 N N . LEU A 1 347 ? -14.461 -0.473 1.080 1.00 87.56 347 LEU A N 1
ATOM 2738 C CA . LEU A 1 347 ? -14.947 -1.856 1.149 1.00 87.56 347 LEU A CA 1
ATOM 2739 C C . LEU A 1 347 ? -15.695 -2.151 2.451 1.00 87.56 347 LEU A C 1
ATOM 2741 O O . LEU A 1 347 ? -16.724 -2.820 2.441 1.00 87.56 347 LEU A O 1
ATOM 2745 N N . THR A 1 348 ? -15.171 -1.635 3.561 1.00 87.50 348 THR A N 1
ATOM 2746 C CA . THR A 1 348 ? -15.729 -1.812 4.905 1.00 87.50 348 THR A CA 1
ATOM 2747 C C . THR A 1 348 ? -15.704 -0.459 5.604 1.00 87.50 348 THR A C 1
ATOM 2749 O O . THR A 1 348 ? -14.717 0.260 5.488 1.00 87.50 348 THR A O 1
ATOM 2752 N N . CYS A 1 349 ? -16.762 -0.104 6.330 1.00 89.19 349 CYS A N 1
ATOM 2753 C CA . CYS A 1 349 ? -16.814 1.074 7.199 1.00 89.19 349 CYS A CA 1
ATOM 2754 C C . CYS A 1 349 ? -17.862 0.811 8.279 1.00 89.19 349 CYS A C 1
ATOM 2756 O O . CYS A 1 349 ? -19.056 0.990 8.035 1.00 89.19 349 CYS A O 1
ATOM 2758 N N . LEU A 1 350 ? -17.438 0.314 9.439 1.00 90.00 350 LEU A N 1
ATOM 2759 C CA . LEU A 1 350 ? -18.364 -0.137 10.469 1.00 90.00 350 LEU A CA 1
ATOM 2760 C C . LEU A 1 350 ? -17.822 0.060 11.881 1.00 90.00 350 LEU A C 1
ATOM 2762 O O . LEU A 1 350 ? -16.617 0.027 12.134 1.00 90.00 350 LEU A O 1
ATOM 2766 N N . PHE A 1 351 ? -18.755 0.249 12.805 1.00 88.19 351 PHE A N 1
ATOM 2767 C CA . PHE A 1 351 ? -18.491 0.215 14.234 1.00 88.19 351 PHE A CA 1
ATOM 2768 C C . PHE A 1 351 ? -18.657 -1.216 14.736 1.00 88.19 351 PHE A C 1
ATOM 2770 O O . PHE A 1 351 ? -19.609 -1.901 14.366 1.00 88.19 351 PHE A O 1
ATOM 2777 N N . PHE A 1 352 ? -17.755 -1.639 15.611 1.00 86.00 352 PHE A N 1
ATOM 2778 C CA . PHE A 1 352 ? -17.739 -2.936 16.266 1.00 86.00 352 PHE A CA 1
ATOM 2779 C C . PHE A 1 352 ? -17.824 -2.720 17.790 1.00 86.00 352 PHE A C 1
ATOM 2781 O O . PHE A 1 352 ? -16.791 -2.620 18.464 1.00 86.00 352 PHE A O 1
ATOM 2788 N N . PRO A 1 353 ? -19.052 -2.571 18.336 1.00 84.56 353 PRO A N 1
ATOM 2789 C CA . PRO A 1 353 ? -19.277 -2.225 19.742 1.00 84.56 353 PRO A CA 1
ATOM 2790 C C . PRO A 1 353 ? -18.676 -3.229 20.722 1.00 84.56 353 PRO A C 1
ATOM 2792 O O . PRO A 1 353 ? -18.217 -2.843 21.787 1.00 84.56 353 PRO A O 1
ATOM 2795 N N . GLN A 1 354 ? -18.610 -4.508 20.342 1.00 77.56 354 GLN A N 1
ATOM 2796 C CA . GLN A 1 354 ? -18.117 -5.598 21.188 1.00 77.56 354 GLN A CA 1
ATOM 2797 C C . GLN A 1 354 ? -16.680 -5.373 21.667 1.00 77.56 354 GLN A C 1
ATOM 2799 O O . GLN A 1 354 ? -16.276 -5.976 22.658 1.00 77.56 354 GLN A O 1
ATOM 2804 N N . VAL A 1 355 ? -15.903 -4.551 20.949 1.00 76.44 355 VAL A N 1
ATOM 2805 C CA . VAL A 1 355 ? -14.521 -4.213 21.310 1.00 76.44 355 VAL A CA 1
ATOM 2806 C C . VAL A 1 355 ? -14.268 -2.702 21.349 1.00 76.44 355 VAL A C 1
ATOM 2808 O O . VAL A 1 355 ? -13.111 -2.290 21.331 1.00 76.44 355 VAL A O 1
ATOM 2811 N N . HIS A 1 356 ? -15.334 -1.892 21.365 1.00 84.44 356 HIS A N 1
ATOM 2812 C CA . HIS A 1 356 ? -15.275 -0.434 21.236 1.00 84.44 356 HIS A CA 1
ATOM 2813 C C . HIS A 1 356 ? -14.357 -0.016 20.078 1.00 84.44 356 HIS A C 1
ATOM 2815 O O . HIS A 1 356 ? -13.371 0.692 20.278 1.00 84.44 356 HIS A O 1
ATOM 2821 N N . ALA A 1 357 ? -14.617 -0.514 18.867 1.00 86.69 357 ALA A N 1
ATOM 2822 C CA . ALA A 1 357 ? -13.777 -0.208 17.712 1.00 86.69 357 ALA A CA 1
ATOM 2823 C C . ALA A 1 357 ? -14.558 0.375 16.544 1.00 86.69 357 ALA A C 1
ATOM 2825 O O . ALA A 1 357 ? -15.713 0.041 16.300 1.00 86.69 357 ALA A O 1
ATOM 2826 N N . PHE A 1 358 ? -13.887 1.214 15.774 1.00 87.62 358 PHE A N 1
ATOM 2827 C CA . PHE A 1 358 ? -14.303 1.636 14.452 1.00 87.62 358 PHE A CA 1
ATOM 2828 C C . PHE A 1 358 ? -13.279 1.121 13.443 1.00 87.62 358 PHE A C 1
ATOM 2830 O O . PHE A 1 358 ? -12.070 1.256 13.636 1.00 87.62 358 PHE A O 1
ATOM 2837 N N . LYS A 1 359 ? -13.761 0.481 12.380 1.00 89.94 359 LYS A N 1
ATOM 2838 C CA . LYS A 1 359 ? -12.911 -0.122 11.361 1.00 89.94 359 LYS A CA 1
ATOM 2839 C C . LYS A 1 359 ? -13.386 0.285 9.985 1.00 89.94 359 LYS A C 1
ATOM 2841 O O . LYS A 1 359 ? -14.564 0.137 9.649 1.00 89.94 359 LYS A O 1
ATOM 2846 N N . PHE A 1 360 ? -12.443 0.708 9.157 1.00 90.19 360 PHE A N 1
ATOM 2847 C CA . PHE A 1 360 ? -12.689 0.853 7.734 1.00 90.19 360 PHE A CA 1
ATOM 2848 C C . PHE A 1 360 ? -11.566 0.234 6.910 1.00 90.19 360 PHE A C 1
ATOM 2850 O O . PHE A 1 360 ? -10.466 -0.042 7.390 1.00 90.19 360 PHE A O 1
ATOM 2857 N N . THR A 1 361 ? -11.876 -0.108 5.669 1.00 89.19 361 THR A N 1
ATOM 2858 C CA . THR A 1 361 ? -10.942 -0.756 4.749 1.00 89.19 361 THR A CA 1
ATOM 2859 C C . THR A 1 361 ? -11.134 -0.167 3.372 1.00 89.19 361 THR A C 1
ATOM 2861 O O . THR A 1 361 ? -12.254 -0.140 2.861 1.00 89.19 361 THR A O 1
ATOM 2864 N N . ILE A 1 362 ? -10.032 0.267 2.772 1.00 88.62 362 ILE A N 1
ATOM 2865 C CA . ILE A 1 362 ? -9.993 0.799 1.416 1.00 88.62 362 ILE A CA 1
ATOM 2866 C C . ILE A 1 362 ? -9.263 -0.168 0.486 1.00 88.62 362 ILE A C 1
ATOM 2868 O O . ILE A 1 362 ? -8.348 -0.892 0.892 1.00 88.62 362 ILE A O 1
ATOM 2872 N N . SER A 1 363 ? -9.671 -0.189 -0.777 1.00 87.94 363 SER A N 1
ATOM 2873 C CA . SER A 1 363 ? -8.898 -0.837 -1.831 1.00 87.94 363 SER A CA 1
ATOM 2874 C C . SER A 1 363 ? -7.599 -0.068 -2.055 1.00 87.94 363 SER A C 1
ATOM 2876 O O . SER A 1 363 ? -7.608 1.161 -2.118 1.00 87.94 363 SER A O 1
ATOM 2878 N N . ARG A 1 364 ? -6.486 -0.786 -2.216 1.00 85.38 364 ARG A N 1
ATOM 2879 C CA . ARG A 1 364 ? -5.233 -0.178 -2.678 1.00 85.38 364 ARG A CA 1
ATOM 2880 C C . ARG A 1 364 ? -5.397 0.254 -4.136 1.00 85.38 364 ARG A C 1
ATOM 2882 O O . ARG A 1 364 ? -6.111 -0.402 -4.897 1.00 85.38 364 ARG A O 1
ATOM 2889 N N . MET A 1 365 ? -4.725 1.339 -4.512 1.00 79.19 365 MET A N 1
ATOM 2890 C CA . MET A 1 365 ? -4.649 1.796 -5.907 1.00 79.19 365 MET A CA 1
ATOM 2891 C C . MET A 1 365 ? -3.825 0.835 -6.768 1.00 79.19 365 MET A C 1
ATOM 2893 O O . MET A 1 365 ? -4.130 0.646 -7.941 1.00 79.19 365 MET A O 1
ATOM 2897 N N . GLN A 1 366 ? -2.802 0.218 -6.172 1.00 81.69 366 GLN A N 1
ATOM 2898 C CA . GLN A 1 366 ? -1.966 -0.790 -6.809 1.00 81.69 366 GLN A CA 1
ATOM 2899 C C . GLN A 1 366 ? -1.770 -2.007 -5.893 1.00 81.69 366 GLN A C 1
ATOM 2901 O O . GLN A 1 366 ? -1.919 -1.889 -4.670 1.00 81.69 366 GLN A O 1
ATOM 2906 N N . PRO A 1 367 ? -1.482 -3.192 -6.458 1.00 85.44 367 PRO A N 1
ATOM 2907 C CA . PRO A 1 367 ? -1.227 -4.388 -5.672 1.00 85.44 367 PRO A CA 1
ATOM 2908 C C . PRO A 1 367 ? 0.036 -4.246 -4.821 1.00 85.44 367 PRO A C 1
ATOM 2910 O O . PRO A 1 367 ? 1.072 -3.796 -5.289 1.00 85.44 367 PRO A O 1
ATOM 2913 N N . ASN A 1 368 ? -0.021 -4.734 -3.590 1.00 85.00 368 ASN A N 1
ATOM 2914 C CA . ASN A 1 368 ? 1.114 -4.776 -2.684 1.00 85.00 368 ASN A CA 1
ATOM 2915 C C . ASN A 1 368 ? 2.333 -5.449 -3.335 1.00 85.00 368 ASN A C 1
ATOM 2917 O O . ASN A 1 368 ? 2.247 -6.600 -3.771 1.00 85.00 368 ASN A O 1
ATOM 2921 N N . GLY A 1 369 ? 3.456 -4.732 -3.359 1.00 83.38 369 GLY A N 1
ATOM 2922 C CA . GLY A 1 369 ? 4.711 -5.197 -3.953 1.00 83.38 369 GLY A CA 1
ATOM 2923 C C . GLY A 1 369 ? 4.826 -4.970 -5.466 1.00 83.38 369 GLY A C 1
ATOM 2924 O O . GLY A 1 369 ? 5.806 -5.417 -6.061 1.00 83.38 369 GLY A O 1
ATOM 2925 N N . SER A 1 370 ? 3.868 -4.285 -6.103 1.00 86.50 370 SER A N 1
ATOM 2926 C CA . SER A 1 370 ? 3.988 -3.873 -7.506 1.00 86.50 370 SER A CA 1
ATOM 2927 C C . SER A 1 370 ? 5.117 -2.859 -7.719 1.00 86.50 370 SER A C 1
ATOM 2929 O O . SER A 1 370 ? 5.774 -2.395 -6.785 1.00 86.50 370 SER A O 1
ATOM 2931 N N . PHE A 1 371 ? 5.409 -2.561 -8.984 1.00 88.12 371 PHE A N 1
ATOM 2932 C CA . PHE A 1 371 ? 6.326 -1.478 -9.346 1.00 88.12 371 PHE A CA 1
ATOM 2933 C C . PHE A 1 371 ? 5.764 -0.133 -8.887 1.00 88.12 371 PHE A C 1
ATOM 2935 O O . PHE A 1 371 ? 4.570 0.100 -9.060 1.00 88.12 371 PHE A O 1
ATOM 2942 N N . GLY A 1 372 ? 6.595 0.720 -8.281 1.00 85.88 372 GLY A N 1
ATOM 2943 C CA . GLY A 1 372 ? 6.143 1.998 -7.738 1.00 85.88 372 GLY A CA 1
ATOM 2944 C C . GLY A 1 372 ? 5.229 1.893 -6.508 1.00 85.88 372 GLY A C 1
ATOM 2945 O O . GLY A 1 372 ? 4.504 2.848 -6.221 1.00 85.88 372 GLY A O 1
ATOM 2946 N N . GLU A 1 373 ? 5.242 0.776 -5.772 1.00 86.38 373 GLU A N 1
ATOM 2947 C CA . GLU A 1 373 ? 4.552 0.647 -4.480 1.00 86.38 373 GLU A CA 1
ATOM 2948 C C . GLU A 1 373 ? 5.206 1.537 -3.406 1.00 86.38 373 GLU A C 1
ATOM 2950 O O . GLU A 1 373 ? 6.426 1.559 -3.262 1.00 86.38 373 GLU A O 1
ATOM 2955 N N . THR A 1 374 ? 4.390 2.259 -2.634 1.00 83.44 374 THR A N 1
ATOM 2956 C CA . THR A 1 374 ? 4.851 3.290 -1.688 1.00 83.44 374 THR A CA 1
ATOM 2957 C C . THR A 1 374 ? 4.986 2.768 -0.262 1.00 83.44 374 THR A C 1
ATOM 2959 O O . THR A 1 374 ? 5.825 3.245 0.498 1.00 83.44 374 THR A O 1
ATOM 2962 N N . ASP A 1 375 ? 4.136 1.815 0.128 1.00 84.00 375 ASP A N 1
ATOM 2963 C CA . ASP A 1 375 ? 4.020 1.373 1.512 1.00 84.00 375 ASP A CA 1
ATOM 2964 C C . ASP A 1 375 ? 3.542 -0.077 1.583 1.00 84.00 375 ASP A C 1
ATOM 2966 O O . ASP A 1 375 ? 2.355 -0.395 1.730 1.00 84.00 375 ASP A O 1
ATOM 2970 N N . MET A 1 376 ? 4.495 -1.005 1.512 1.00 84.50 376 MET A N 1
ATOM 2971 C CA . MET A 1 376 ? 4.168 -2.427 1.544 1.00 84.50 376 MET A CA 1
ATOM 2972 C C . MET A 1 376 ? 3.499 -2.873 2.851 1.00 84.50 376 MET A C 1
ATOM 2974 O O . MET A 1 376 ? 2.731 -3.838 2.853 1.00 84.50 376 MET A O 1
ATOM 2978 N N . HIS A 1 377 ? 3.763 -2.177 3.953 1.00 83.00 377 HIS A N 1
ATOM 2979 C CA . HIS A 1 377 ? 3.272 -2.552 5.273 1.00 83.00 377 HIS A CA 1
ATOM 2980 C C . HIS A 1 377 ? 1.927 -1.900 5.612 1.00 83.00 377 HIS A C 1
ATOM 2982 O O . HIS A 1 377 ? 1.218 -2.392 6.497 1.00 83.00 377 HIS A O 1
ATOM 2988 N N . GLY A 1 378 ? 1.555 -0.850 4.880 1.00 77.94 378 GLY A N 1
ATOM 2989 C CA . GLY A 1 378 ? 0.345 -0.085 5.117 1.00 77.94 378 GLY A CA 1
ATOM 2990 C C . GLY A 1 378 ? 0.401 0.636 6.458 1.00 77.94 378 GLY A C 1
ATOM 2991 O O . GLY A 1 378 ? -0.516 0.451 7.240 1.00 77.94 378 GLY A O 1
ATOM 2992 N N . LEU A 1 379 ? 1.492 1.344 6.758 1.00 79.56 379 LEU A N 1
ATOM 2993 C CA . LEU A 1 379 ? 1.778 2.069 8.005 1.00 79.56 379 LEU A CA 1
ATOM 2994 C C . LEU A 1 379 ? 1.533 3.578 7.891 1.00 79.56 379 LEU A C 1
ATOM 2996 O O . LEU A 1 379 ? 2.195 4.384 8.545 1.00 79.56 379 LEU A O 1
ATOM 3000 N N . ILE A 1 380 ? 0.566 3.972 7.078 1.00 68.44 380 ILE A N 1
ATOM 3001 C CA . ILE A 1 380 ? 0.044 5.333 7.029 1.00 68.44 380 ILE A CA 1
ATOM 3002 C C . ILE A 1 380 ? -0.649 5.653 8.365 1.00 68.44 380 ILE A C 1
ATOM 3004 O O . ILE A 1 380 ? -1.822 5.330 8.572 1.00 68.44 380 ILE A O 1
ATOM 3008 N N . CYS A 1 381 ? 0.066 6.247 9.314 1.00 56.25 381 CYS A N 1
ATOM 3009 C CA . CYS A 1 381 ? -0.508 6.659 10.594 1.00 56.25 381 CYS A CA 1
ATOM 3010 C C . CYS A 1 381 ? -0.743 8.170 10.617 1.00 56.25 381 CYS A C 1
ATOM 3012 O O . CYS A 1 381 ? 0.009 8.909 11.240 1.00 56.25 381 CYS A O 1
ATOM 3014 N N . ASN A 1 382 ? -1.809 8.607 9.946 1.00 57.97 382 ASN A N 1
ATOM 3015 C CA . ASN A 1 382 ? -2.586 9.777 10.344 1.00 57.97 382 ASN A CA 1
ATOM 3016 C C . ASN A 1 382 ? -4.001 9.654 9.749 1.00 57.97 382 ASN A C 1
ATOM 3018 O O . ASN A 1 382 ? -4.150 9.365 8.560 1.00 57.97 382 ASN A O 1
ATOM 3022 N N . ILE A 1 383 ? -5.037 9.813 10.572 1.00 60.28 383 ILE A N 1
ATOM 3023 C CA . ILE A 1 383 ? -6.433 9.862 10.120 1.00 60.28 383 ILE A CA 1
ATOM 3024 C C . ILE A 1 383 ? -6.953 11.247 10.493 1.00 60.28 383 ILE A C 1
ATOM 3026 O O . ILE A 1 383 ? -7.440 11.445 11.604 1.00 60.28 383 ILE A O 1
ATOM 3030 N N . ASP A 1 384 ? -6.832 12.206 9.572 1.00 58.84 384 ASP A N 1
ATOM 3031 C CA . ASP A 1 384 ? -7.266 13.589 9.802 1.00 58.84 384 ASP A CA 1
ATOM 3032 C C . ASP A 1 384 ? -8.795 13.700 9.625 1.00 58.84 384 ASP A C 1
ATOM 3034 O O . ASP A 1 384 ? -9.318 14.177 8.616 1.00 58.84 384 ASP A O 1
ATOM 3038 N N . LEU A 1 385 ? -9.539 13.157 10.594 1.00 55.16 385 LEU A N 1
ATOM 3039 C CA . LEU A 1 385 ? -10.993 13.288 10.685 1.00 55.16 385 LEU A CA 1
ATOM 3040 C C . LEU A 1 385 ? -11.338 14.566 11.451 1.00 55.16 385 LEU A C 1
ATOM 3042 O O . LEU A 1 385 ? -11.608 14.537 12.651 1.00 55.16 385 LEU A O 1
ATOM 3046 N N . LYS A 1 386 ? -11.354 15.698 10.747 1.00 50.12 386 LYS A N 1
ATOM 3047 C CA . LYS A 1 386 ? -11.862 16.959 11.298 1.00 50.12 386 LYS A CA 1
ATOM 3048 C C . LYS A 1 386 ? -13.365 17.064 11.086 1.00 50.12 386 LYS A C 1
ATOM 3050 O O . LYS A 1 386 ? -13.886 16.756 10.013 1.00 50.12 386 LYS A O 1
ATOM 3055 N N . ARG A 1 387 ? -14.069 17.530 12.118 1.00 35.47 387 ARG A N 1
ATOM 3056 C CA . ARG A 1 387 ? -15.458 17.971 11.996 1.00 35.47 387 ARG A CA 1
ATOM 3057 C C . ARG A 1 387 ? -15.447 19.231 11.130 1.00 35.47 387 ARG A C 1
ATOM 3059 O O . ARG A 1 387 ? -14.944 20.260 11.559 1.00 35.47 387 ARG A O 1
ATOM 3066 N N . SER A 1 388 ? -15.923 19.130 9.892 1.00 34.94 388 SER A N 1
ATOM 3067 C CA . SER A 1 388 ? -16.314 20.317 9.136 1.00 34.94 388 SER A CA 1
ATOM 3068 C C . SER A 1 388 ? -17.590 20.844 9.786 1.00 34.94 388 SER A C 1
ATOM 3070 O O . SER A 1 388 ? -18.591 20.120 9.784 1.00 34.94 388 SER A O 1
ATOM 3072 N N . ASP A 1 389 ? -17.501 22.018 10.404 1.00 31.59 389 ASP A N 1
ATOM 3073 C CA . ASP A 1 389 ? -18.642 22.733 10.985 1.00 31.59 389 ASP A CA 1
ATOM 3074 C C . ASP A 1 389 ? -19.794 22.921 9.986 1.00 31.59 389 ASP A C 1
ATOM 3076 O O . ASP A 1 389 ? -19.515 23.156 8.782 1.00 31.59 389 ASP A O 1
#

Mean predicted aligned error: 14.59 Å